Protein AF-A0A916R0J8-F1 (afdb_monomer)

Mean predicted aligned error: 11.77 Å

pLDDT: mean 81.63, std 19.22, range [30.31, 98.5]

Secondary structure (DSSP, 8-state):
--GGG-TT--EEEEEPPTT---HHHHHHHHS-SSSPPSEEEEE-GGG-TTHHHHHHHHHHTHHHHHHH--S-EEE---HHHHHHHHHH-HHHHHHSPSPPP-PPPHHHHHHHHHHHHHHHHHTT-SS------TTSTHHHHHHSPP-TTS----TT-----HHHHHHHHHHHHHHHHTT----HHHHHHHHHHHHHHHHHTT-HHHHHHHHHHHHHHHHTHHHHHHHHHHHH-SS--SS-HHHHHHHHHHHHHHHHHHHHHHHHSSSS--HHHHHHHHHHHHHHHHHHHHTT-HHHHHHHHHHHHHHHHHTT-HHHHHHHHHHHHHHHHHHS-HHHHHHHHHHHHHHHHHTT-HHHHHHHHHHHHHHHHHSTT-------------

Sequence (386 aa):
MQLRDLPSVGIQEIVLPKTVKTLYTTIDKQLDESPKPSALMVFDLEKVEAIDELLISTNQVRDEFRKKFNFPLVLWITDELLAKLIKLAPDFKSWAAATIKFELAACDLISLLRLEVENYWINEFSDEKQIIPLSTNNTISTFLLYNCDVQCNCSSFQGLGKNKRQEIELALKDLKNRAQYLEPILKANIELILGRDDYYSEKIDAAIFHYQESLSLWKNEVREQCYLDKSKSSGVSIISSRFILERQGIILYNIALCYYLKSTQNSPPNFPELQQAKLKLQESKQLFEKVNSFSLVAQVIATLGQVIEKKKAWGELEVIAIEGLKIHQEYGNDLQVAQDYGFLAEVALQKSNWEQALKLSEKALNTLFYATDITLPTEKIDTYFY

Structure (mmCIF, N/CA/C/O backbone):
data_AF-A0A916R0J8-F1
#
_entry.id   AF-A0A916R0J8-F1
#
loop_
_atom_site.group_PDB
_atom_site.id
_atom_site.type_symbol
_atom_site.label_atom_id
_atom_site.label_alt_id
_atom_site.label_comp_id
_atom_site.label_asym_id
_atom_site.label_entity_id
_atom_site.label_seq_id
_atom_site.pdbx_PDB_ins_code
_atom_site.Cartn_x
_atom_site.Cartn_y
_atom_site.Cartn_z
_atom_site.occupancy
_atom_site.B_iso_or_equiv
_atom_site.auth_seq_id
_atom_site.auth_comp_id
_atom_site.auth_asym_id
_atom_site.auth_atom_id
_atom_site.pdbx_PDB_model_num
ATOM 1 N N . MET A 1 1 ? 5.849 6.878 -33.078 1.00 46.59 1 MET A N 1
ATOM 2 C CA . MET A 1 1 ? 5.393 5.921 -34.110 1.00 46.59 1 MET A CA 1
ATOM 3 C C . MET A 1 1 ? 4.916 6.695 -35.346 1.00 46.59 1 MET A C 1
ATOM 5 O O . MET A 1 1 ? 3.726 6.784 -35.579 1.00 46.59 1 MET A O 1
ATOM 9 N N . GLN A 1 2 ? 5.836 7.319 -36.095 1.00 43.22 2 GLN A N 1
ATOM 10 C CA . GLN A 1 2 ? 5.540 8.139 -37.296 1.00 43.22 2 GLN A CA 1
ATOM 11 C C . GLN A 1 2 ? 6.217 7.594 -38.573 1.00 43.22 2 GLN A C 1
ATOM 13 O O . GLN A 1 2 ? 6.153 8.203 -39.631 1.00 43.22 2 GLN A O 1
ATOM 18 N N . LEU A 1 3 ? 6.865 6.424 -38.498 1.00 49.09 3 LEU A N 1
ATOM 19 C CA . LEU A 1 3 ? 7.527 5.785 -39.647 1.00 49.09 3 LEU A CA 1
ATOM 20 C C . LEU A 1 3 ? 6.548 5.116 -40.629 1.00 49.09 3 LEU A C 1
ATOM 22 O O . LEU A 1 3 ? 6.953 4.772 -41.732 1.00 49.09 3 LEU A O 1
ATOM 26 N N . ARG A 1 4 ? 5.277 4.937 -40.237 1.00 50.03 4 ARG A N 1
ATOM 27 C CA . ARG A 1 4 ? 4.233 4.291 -41.053 1.00 50.03 4 ARG A CA 1
ATOM 28 C C . ARG A 1 4 ? 3.637 5.209 -42.124 1.00 50.03 4 ARG A C 1
ATOM 30 O O . ARG A 1 4 ? 3.092 4.709 -43.098 1.00 50.03 4 ARG A O 1
ATOM 37 N N . ASP A 1 5 ? 3.795 6.524 -41.971 1.00 50.34 5 ASP A N 1
ATOM 38 C CA . ASP A 1 5 ? 3.187 7.525 -42.857 1.00 50.34 5 ASP A CA 1
ATOM 39 C C . ASP A 1 5 ? 4.103 7.946 -44.022 1.00 50.34 5 ASP A C 1
ATOM 41 O O . ASP A 1 5 ? 3.759 8.843 -44.788 1.00 50.34 5 ASP A O 1
ATOM 45 N N . LEU A 1 6 ? 5.274 7.308 -44.178 1.00 51.22 6 LEU A N 1
ATOM 46 C CA . LEU A 1 6 ? 6.162 7.503 -45.327 1.00 51.22 6 LEU A CA 1
ATOM 47 C C . LEU A 1 6 ? 5.793 6.500 -46.438 1.00 51.22 6 LEU A C 1
ATOM 49 O O . LEU A 1 6 ? 6.130 5.323 -46.318 1.00 51.22 6 LEU A O 1
ATOM 53 N N . PRO A 1 7 ? 5.152 6.923 -47.546 1.00 51.41 7 PRO A N 1
ATOM 54 C CA . PRO A 1 7 ? 4.537 6.010 -48.518 1.00 51.41 7 PRO A CA 1
ATOM 55 C C . PRO A 1 7 ? 5.518 5.251 -49.435 1.00 51.41 7 PRO A C 1
ATOM 57 O O . PRO A 1 7 ? 5.092 4.703 -50.447 1.00 51.41 7 PRO A O 1
ATOM 60 N N . SER A 1 8 ? 6.828 5.257 -49.160 1.00 54.22 8 SER A N 1
ATOM 61 C CA . SER A 1 8 ? 7.855 4.889 -50.151 1.00 54.22 8 SER A CA 1
ATOM 62 C C . SER A 1 8 ? 8.856 3.808 -49.733 1.00 54.22 8 SER A C 1
ATOM 64 O O . SER A 1 8 ? 9.690 3.434 -50.557 1.00 54.22 8 SER A O 1
ATOM 66 N N . VAL A 1 9 ? 8.799 3.274 -48.507 1.00 64.06 9 VAL A N 1
ATOM 67 C CA . VAL A 1 9 ? 9.759 2.255 -48.040 1.00 64.06 9 VAL A CA 1
ATOM 68 C C . VAL A 1 9 ? 9.021 0.963 -47.698 1.00 64.06 9 VAL A C 1
ATOM 70 O O . VAL A 1 9 ? 8.197 0.939 -46.789 1.00 64.06 9 VAL A O 1
ATOM 73 N N . GLY A 1 10 ? 9.322 -0.126 -48.413 1.00 72.12 10 GLY A N 1
ATOM 74 C CA . GLY A 1 10 ? 8.778 -1.458 -48.129 1.00 72.12 10 GLY A CA 1
ATOM 75 C C . GLY A 1 10 ? 9.418 -2.054 -46.877 1.00 72.12 10 GLY A C 1
ATOM 76 O O . GLY A 1 10 ? 10.364 -2.835 -46.986 1.00 72.12 10 GLY A O 1
ATOM 77 N N . ILE A 1 11 ? 8.960 -1.631 -45.698 1.00 83.44 11 ILE A N 1
ATOM 78 C CA . ILE A 1 11 ? 9.435 -2.119 -44.397 1.00 83.44 11 ILE A CA 1
ATOM 79 C C . ILE A 1 11 ? 8.626 -3.358 -44.011 1.00 83.44 11 ILE A C 1
ATOM 81 O O . ILE A 1 11 ? 7.400 -3.299 -43.951 1.00 83.44 11 ILE A O 1
ATOM 85 N N . GLN A 1 12 ? 9.311 -4.463 -43.721 1.00 87.81 12 GLN A N 1
ATOM 86 C CA . GLN A 1 12 ? 8.688 -5.663 -43.163 1.00 87.81 12 GLN A CA 1
ATOM 87 C C . GLN A 1 12 ? 8.875 -5.690 -41.643 1.00 87.81 12 GLN A C 1
ATOM 89 O O . GLN A 1 12 ? 9.936 -5.321 -41.135 1.00 87.81 12 GLN A O 1
ATOM 94 N N . GLU A 1 13 ? 7.848 -6.127 -40.916 1.00 89.50 13 GLU A N 1
ATOM 95 C CA . GLU A 1 13 ? 7.871 -6.284 -39.460 1.00 89.50 13 GLU A CA 1
ATOM 96 C C . GLU A 1 13 ? 7.810 -7.781 -39.110 1.00 89.50 13 GLU A C 1
ATOM 98 O O . GLU A 1 13 ? 6.958 -8.511 -39.617 1.00 89.50 13 GLU A O 1
ATOM 103 N N . ILE A 1 14 ? 8.712 -8.240 -38.242 1.00 90.62 14 ILE A N 1
ATOM 104 C CA . ILE A 1 14 ? 8.714 -9.589 -37.666 1.00 90.62 14 ILE A CA 1
ATOM 105 C C . ILE A 1 14 ? 8.577 -9.472 -36.149 1.00 90.62 14 ILE A C 1
ATOM 107 O O . ILE A 1 14 ? 9.361 -8.786 -35.495 1.00 90.62 14 ILE A O 1
ATOM 111 N N . VAL A 1 15 ? 7.608 -10.186 -35.581 1.00 90.75 15 VAL A N 1
ATOM 112 C CA . VAL A 1 15 ? 7.439 -10.327 -34.130 1.00 90.75 15 VAL A CA 1
ATOM 113 C C . VAL A 1 15 ? 7.941 -11.707 -33.724 1.00 90.75 15 VAL A C 1
ATOM 115 O O . VAL A 1 15 ? 7.453 -12.720 -34.233 1.00 90.75 15 VAL A O 1
ATOM 118 N N . LEU A 1 16 ? 8.929 -11.767 -32.828 1.00 91.06 16 LEU A N 1
ATOM 119 C CA . LEU A 1 16 ? 9.506 -13.044 -32.419 1.00 91.06 16 LEU A CA 1
ATOM 120 C C . LEU A 1 16 ? 8.585 -13.810 -31.451 1.00 91.06 16 LEU A C 1
ATOM 122 O O . LEU A 1 16 ? 8.180 -13.274 -30.419 1.00 91.06 16 LEU A O 1
ATOM 126 N N . PRO A 1 17 ? 8.295 -15.097 -31.720 1.00 91.19 17 PRO A N 1
ATOM 127 C CA . PRO A 1 17 ? 7.651 -15.969 -30.744 1.00 91.19 17 PRO A CA 1
ATOM 128 C C . PRO A 1 17 ? 8.533 -16.199 -29.510 1.00 91.19 17 PRO A C 1
ATOM 130 O O . PRO A 1 17 ? 9.749 -16.315 -29.625 1.00 91.19 17 PRO A O 1
ATOM 133 N N . LYS A 1 18 ? 7.930 -16.391 -28.331 1.00 93.12 18 LYS A N 1
ATOM 134 C CA . LYS A 1 18 ? 8.671 -16.576 -27.064 1.00 93.12 18 LYS A CA 1
ATOM 135 C C . LYS A 1 18 ? 9.621 -17.783 -27.046 1.00 93.12 18 LYS A C 1
ATOM 137 O O . LYS A 1 18 ? 10.631 -17.761 -26.352 1.00 93.12 18 LYS A O 1
ATOM 142 N N . THR A 1 19 ? 9.310 -18.826 -27.815 1.00 93.12 19 THR A N 1
ATOM 143 C CA . THR A 1 19 ? 10.016 -20.120 -27.807 1.00 93.12 19 THR A CA 1
ATOM 144 C C . THR A 1 19 ? 11.192 -20.197 -28.784 1.00 93.12 19 THR A C 1
ATOM 146 O O . THR A 1 19 ? 11.796 -21.262 -28.940 1.00 93.12 19 THR A O 1
ATOM 149 N N . VAL A 1 20 ? 11.499 -19.118 -29.513 1.00 92.31 20 VAL A N 1
ATOM 150 C CA . VAL A 1 20 ? 12.574 -19.145 -30.512 1.00 92.31 20 VAL A CA 1
ATOM 151 C C . VAL A 1 20 ? 13.947 -19.232 -29.857 1.00 92.31 20 VAL A C 1
ATOM 153 O O . VAL A 1 20 ? 14.212 -18.612 -28.834 1.00 92.31 20 VAL A O 1
ATOM 156 N N . LYS A 1 21 ? 14.845 -20.000 -30.482 1.00 89.69 21 LYS A N 1
ATOM 157 C CA . LYS A 1 21 ? 16.222 -20.193 -29.998 1.00 89.69 21 LYS A CA 1
ATOM 158 C C . LYS A 1 21 ? 17.287 -19.559 -30.881 1.00 89.69 21 LYS A C 1
ATOM 160 O O . LYS A 1 21 ? 18.425 -19.430 -30.460 1.00 89.69 21 LYS A O 1
ATOM 165 N N . THR A 1 22 ? 16.950 -19.203 -32.121 1.00 92.62 22 THR A N 1
ATOM 166 C CA . THR A 1 22 ? 17.915 -18.629 -33.067 1.00 92.62 22 THR A CA 1
ATOM 167 C C . THR A 1 22 ? 17.264 -17.508 -33.866 1.00 92.62 22 THR A C 1
ATOM 169 O O . THR A 1 22 ? 16.188 -17.683 -34.442 1.00 92.62 22 THR A O 1
ATOM 172 N N . LEU A 1 23 ? 17.925 -16.351 -33.911 1.00 93.38 23 LEU A N 1
ATOM 173 C CA . LEU A 1 23 ? 17.414 -15.180 -34.621 1.00 93.38 23 LEU A CA 1
ATOM 174 C C . LEU A 1 23 ? 17.463 -15.384 -36.137 1.00 93.38 23 LEU A C 1
ATOM 176 O O . LEU A 1 23 ? 16.466 -15.178 -36.821 1.00 93.38 23 LEU A O 1
ATOM 180 N N . TYR A 1 24 ? 18.609 -15.854 -36.642 1.00 93.38 24 TYR A N 1
ATOM 181 C CA . TYR A 1 24 ? 18.856 -16.031 -38.073 1.00 93.38 24 TYR A CA 1
ATOM 182 C C . TYR A 1 24 ? 17.796 -16.908 -38.738 1.00 93.38 24 TYR A C 1
ATOM 184 O O . TYR A 1 24 ? 17.137 -16.470 -39.672 1.00 93.38 24 TYR A O 1
ATOM 192 N N . THR A 1 25 ? 17.596 -18.132 -38.233 1.00 91.50 25 THR A N 1
ATOM 193 C CA . THR A 1 25 ? 16.678 -19.086 -38.875 1.00 91.50 25 THR A CA 1
ATOM 194 C C . THR A 1 25 ? 15.220 -18.657 -38.756 1.00 91.50 25 THR A C 1
ATOM 196 O O . THR A 1 25 ? 14.414 -19.004 -39.613 1.00 91.50 25 THR A O 1
ATOM 199 N N . THR A 1 26 ? 14.876 -17.895 -37.713 1.00 91.75 26 THR A N 1
ATOM 200 C CA . THR A 1 26 ? 13.522 -17.361 -37.543 1.00 91.75 26 THR A CA 1
ATOM 201 C C . THR A 1 26 ? 13.246 -16.277 -38.574 1.00 91.75 26 THR A C 1
ATOM 203 O O . THR A 1 26 ? 12.238 -16.359 -39.269 1.00 91.75 26 THR A O 1
ATOM 206 N N . ILE A 1 27 ? 14.164 -15.315 -38.720 1.00 91.88 27 ILE A N 1
ATOM 207 C CA . ILE A 1 27 ? 14.080 -14.285 -39.762 1.00 91.88 27 ILE A CA 1
ATOM 208 C C . ILE A 1 27 ? 14.031 -14.945 -41.140 1.00 91.88 27 ILE A C 1
ATOM 210 O O . ILE A 1 27 ? 13.188 -14.603 -41.958 1.00 91.88 27 ILE A O 1
ATOM 214 N N . ASP A 1 28 ? 14.890 -15.933 -41.371 1.00 89.62 28 ASP A N 1
ATOM 215 C CA . ASP A 1 28 ? 14.995 -16.604 -42.659 1.00 89.62 28 ASP A CA 1
ATOM 216 C C . ASP A 1 28 ? 13.718 -17.335 -43.085 1.00 89.62 28 ASP A C 1
ATOM 218 O O . ASP A 1 28 ? 13.341 -17.301 -44.249 1.00 89.62 28 ASP A O 1
ATOM 222 N N . LYS A 1 29 ? 13.035 -17.977 -42.133 1.00 89.06 29 LYS A N 1
ATOM 223 C CA . LYS A 1 29 ? 11.772 -18.684 -42.385 1.00 89.06 29 LYS A CA 1
ATOM 224 C C . LYS A 1 29 ? 10.579 -17.752 -42.580 1.00 89.06 29 LYS A C 1
ATOM 226 O O . LYS A 1 29 ? 9.597 -18.172 -43.178 1.00 89.06 29 LYS A O 1
ATOM 231 N N . GLN A 1 30 ? 10.623 -16.560 -41.988 1.00 85.75 30 GLN A N 1
ATOM 232 C CA . GLN A 1 30 ? 9.507 -15.607 -41.990 1.00 85.75 30 GLN A CA 1
ATOM 233 C C . GLN A 1 30 ? 9.651 -14.510 -43.050 1.00 85.75 30 GLN A C 1
ATOM 235 O O . GLN A 1 30 ? 8.713 -13.751 -43.279 1.00 85.75 30 GLN A O 1
ATOM 240 N N . LEU A 1 31 ? 10.815 -14.402 -43.687 1.00 84.38 31 LEU A N 1
ATOM 241 C CA . LEU A 1 31 ? 10.991 -13.578 -44.874 1.00 84.38 31 LEU A CA 1
ATOM 242 C C . LEU A 1 31 ? 10.297 -14.253 -46.060 1.00 84.38 31 LEU A C 1
ATOM 244 O O . LEU A 1 31 ? 10.651 -15.370 -46.430 1.00 84.38 31 LEU A O 1
ATOM 248 N N . ASP A 1 32 ? 9.341 -13.556 -46.674 1.00 65.31 32 ASP A N 1
ATOM 249 C CA . ASP A 1 32 ? 8.688 -14.035 -47.888 1.00 65.31 32 ASP A CA 1
ATOM 250 C C . ASP A 1 32 ? 9.696 -14.070 -49.047 1.00 65.31 32 ASP A C 1
ATOM 252 O O . ASP A 1 32 ? 10.491 -13.141 -49.255 1.00 65.31 32 ASP A O 1
ATOM 256 N N . GLU A 1 33 ? 9.671 -15.149 -49.831 1.00 63.75 33 GLU A N 1
ATOM 257 C CA . GLU A 1 33 ? 10.468 -15.269 -51.049 1.00 63.75 33 GLU A CA 1
ATOM 258 C C . GLU A 1 33 ? 9.895 -14.340 -52.133 1.00 63.75 33 GLU A C 1
ATOM 260 O O . GLU A 1 33 ? 9.160 -14.756 -53.022 1.00 63.75 33 GLU A O 1
ATOM 265 N N . SER A 1 34 ? 10.304 -13.070 -52.072 1.00 63.00 34 SER A N 1
ATOM 266 C CA . SER A 1 34 ? 10.152 -11.996 -53.067 1.00 63.00 34 SER A CA 1
ATOM 267 C C . SER A 1 34 ? 8.829 -11.195 -53.091 1.00 63.00 34 SER A C 1
ATOM 269 O O . SER A 1 34 ? 7.747 -11.775 -53.079 1.00 63.00 34 SER A O 1
ATOM 271 N N . PRO A 1 35 ? 8.908 -9.847 -53.226 1.00 69.00 35 PRO A N 1
ATOM 272 C CA . PRO A 1 35 ? 10.121 -9.020 -53.292 1.00 69.00 35 PRO A CA 1
ATOM 273 C C . PRO A 1 35 ? 10.766 -8.799 -51.911 1.00 69.00 35 PRO A C 1
ATOM 275 O O . PRO A 1 35 ? 10.086 -8.706 -50.897 1.00 69.00 35 PRO A O 1
ATOM 278 N N . LYS A 1 36 ? 12.104 -8.707 -51.876 1.00 76.50 36 LYS A N 1
ATOM 279 C CA . LYS A 1 36 ? 12.852 -8.476 -50.628 1.00 76.50 36 LYS A CA 1
ATOM 280 C C . LYS A 1 36 ? 12.504 -7.105 -50.030 1.00 76.50 36 LYS A C 1
ATOM 282 O O . LYS A 1 36 ? 12.426 -6.136 -50.792 1.00 76.50 36 LYS A O 1
ATOM 287 N N . PRO A 1 37 ? 12.363 -6.996 -48.698 1.00 86.00 37 PRO A N 1
ATOM 288 C CA . PRO A 1 37 ? 12.027 -5.731 -48.067 1.00 86.00 37 PRO A CA 1
ATOM 289 C C . PRO A 1 37 ? 13.178 -4.727 -48.186 1.00 86.00 37 PRO A C 1
ATOM 291 O O . PRO A 1 37 ? 14.356 -5.089 -48.236 1.00 86.00 37 PRO A O 1
ATOM 294 N N . SER A 1 38 ? 12.830 -3.442 -48.204 1.00 86.88 38 SER A N 1
ATOM 295 C CA . 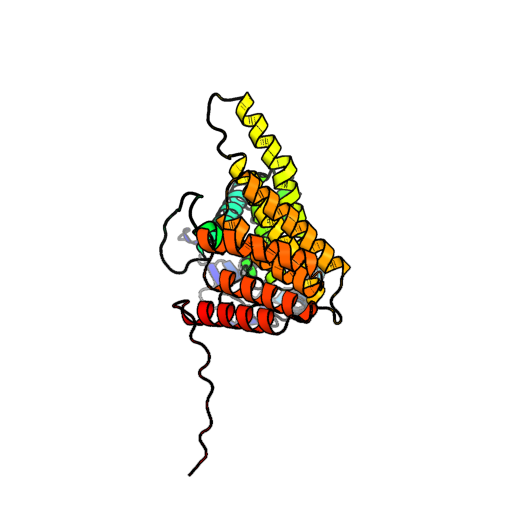SER A 1 38 ? 13.801 -2.344 -48.156 1.00 86.88 38 SER A CA 1
ATOM 296 C C . SER A 1 38 ? 14.462 -2.224 -46.782 1.00 86.88 38 SER A C 1
ATOM 298 O O . SER A 1 38 ? 15.587 -1.741 -46.694 1.00 86.88 38 SER A O 1
ATOM 300 N N . ALA A 1 39 ? 13.776 -2.657 -45.721 1.00 88.44 39 ALA A N 1
ATOM 301 C CA . ALA A 1 39 ? 14.303 -2.790 -44.367 1.00 88.44 39 ALA A CA 1
ATOM 302 C C . ALA A 1 39 ? 13.464 -3.803 -43.574 1.00 88.44 39 ALA A C 1
ATOM 304 O O . ALA A 1 39 ? 12.273 -3.970 -43.843 1.00 88.44 39 ALA A O 1
ATOM 305 N N . LEU A 1 40 ? 14.071 -4.440 -42.574 1.00 91.06 40 LEU A N 1
ATOM 306 C CA . LEU A 1 40 ? 13.396 -5.379 -41.678 1.00 91.06 40 LEU A CA 1
ATOM 307 C C . LEU A 1 40 ? 13.450 -4.869 -40.237 1.00 91.06 40 LEU A C 1
ATOM 309 O O . LEU A 1 40 ? 14.533 -4.590 -39.719 1.00 91.06 40 LEU A O 1
ATOM 313 N N . MET A 1 41 ? 12.294 -4.785 -39.583 1.00 91.25 41 MET A N 1
ATOM 314 C CA . MET A 1 41 ? 12.177 -4.512 -38.151 1.00 91.25 41 MET A CA 1
ATOM 315 C C . MET A 1 41 ? 11.834 -5.793 -37.400 1.00 91.25 41 MET A C 1
ATOM 317 O O . MET A 1 41 ? 10.896 -6.495 -37.771 1.00 91.25 41 MET A O 1
ATOM 321 N N . VAL A 1 42 ? 12.572 -6.078 -36.332 1.00 93.00 42 VAL A N 1
ATOM 322 C CA . VAL A 1 42 ? 12.328 -7.236 -35.468 1.00 93.00 42 VAL A CA 1
ATOM 323 C C . VAL A 1 42 ? 11.950 -6.758 -34.072 1.00 93.00 42 VAL A C 1
ATOM 325 O O . VAL A 1 42 ? 12.688 -5.980 -33.463 1.00 93.00 42 VAL A O 1
ATOM 328 N N . PHE A 1 43 ? 10.807 -7.234 -33.587 1.00 91.44 43 PHE A N 1
ATOM 329 C CA . PHE A 1 43 ? 10.201 -6.885 -32.303 1.00 91.44 43 PHE A CA 1
ATOM 330 C C . PHE A 1 43 ? 10.164 -8.084 -31.349 1.00 91.44 43 PHE A C 1
ATOM 332 O O . PHE A 1 43 ? 10.334 -9.234 -31.765 1.00 91.44 43 PHE A O 1
ATOM 339 N N . ASP A 1 44 ? 9.876 -7.801 -30.077 1.00 91.19 44 ASP A N 1
ATOM 340 C CA . ASP A 1 44 ? 9.650 -8.780 -29.009 1.00 91.19 44 ASP A CA 1
ATOM 341 C C . ASP A 1 44 ? 10.861 -9.677 -28.691 1.00 91.19 44 ASP A C 1
ATOM 343 O O . ASP A 1 44 ? 10.712 -10.758 -28.115 1.00 91.19 44 ASP A O 1
ATOM 347 N N . LEU A 1 45 ? 12.085 -9.226 -28.999 1.00 91.94 45 LEU A N 1
ATOM 348 C CA . LEU A 1 45 ? 13.299 -9.939 -28.584 1.00 91.94 45 LEU A CA 1
ATOM 349 C C . LEU A 1 45 ? 13.364 -10.100 -27.055 1.00 91.94 45 LEU A C 1
ATOM 351 O O . LEU A 1 45 ? 13.845 -11.118 -26.563 1.00 91.94 45 LEU A O 1
ATOM 355 N N . GLU A 1 46 ? 12.874 -9.121 -26.299 1.00 88.69 46 GLU A N 1
ATOM 356 C CA . GLU A 1 46 ? 12.832 -9.138 -24.836 1.00 88.69 46 GLU A CA 1
ATOM 357 C C . GLU A 1 46 ? 11.845 -10.165 -24.258 1.00 88.69 46 GLU A C 1
ATOM 359 O O . GLU A 1 46 ? 11.934 -10.492 -23.075 1.00 88.69 46 GLU A O 1
ATOM 364 N N . LYS A 1 47 ? 10.925 -10.701 -25.074 1.00 89.88 47 LYS A N 1
ATOM 365 C CA . LYS A 1 47 ? 9.949 -11.723 -24.658 1.00 89.88 47 LYS A CA 1
ATOM 366 C C . LYS A 1 47 ? 10.432 -13.155 -24.898 1.00 89.88 47 LYS A C 1
ATOM 368 O O . LYS A 1 47 ? 9.726 -14.092 -24.522 1.00 89.88 47 LYS A O 1
ATOM 373 N N . VAL A 1 48 ? 11.591 -13.341 -25.532 1.00 93.75 48 VAL A N 1
ATOM 374 C CA . VAL A 1 48 ? 12.161 -14.664 -25.818 1.00 93.75 48 VAL A CA 1
ATOM 375 C C . VAL A 1 48 ? 12.688 -15.307 -24.535 1.00 93.75 48 VAL A C 1
ATOM 377 O O . VAL A 1 48 ? 13.515 -14.730 -23.834 1.00 93.75 48 VAL A O 1
ATOM 380 N N . GLU A 1 49 ? 12.247 -16.530 -24.243 1.00 91.88 49 GLU A N 1
ATOM 381 C CA . GLU A 1 49 ? 12.603 -17.242 -23.007 1.00 91.88 49 GLU A CA 1
ATOM 382 C C . GLU A 1 49 ? 14.093 -17.617 -22.964 1.00 91.88 49 GLU A C 1
ATOM 384 O O . GLU A 1 49 ? 14.764 -17.417 -21.954 1.00 91.88 49 GLU A O 1
ATOM 389 N N . ALA A 1 50 ? 14.638 -18.104 -24.083 1.00 93.50 50 ALA A N 1
ATOM 390 C CA . ALA A 1 50 ? 16.037 -18.517 -24.220 1.00 93.50 50 ALA A CA 1
ATOM 391 C C . ALA A 1 50 ? 16.924 -17.403 -24.815 1.00 93.50 50 ALA A C 1
ATOM 393 O O . ALA A 1 50 ? 17.726 -17.646 -25.720 1.00 93.50 50 ALA A O 1
ATOM 394 N N . ILE A 1 51 ? 16.763 -16.161 -24.341 1.00 95.44 51 ILE A N 1
ATOM 395 C CA . ILE A 1 51 ? 17.402 -14.989 -24.958 1.00 95.44 51 ILE A CA 1
ATOM 396 C C . ILE A 1 51 ? 18.935 -15.070 -24.978 1.00 95.44 51 ILE A C 1
ATOM 398 O O . ILE A 1 51 ? 19.549 -14.733 -25.984 1.00 95.44 51 ILE A O 1
ATOM 402 N N . ASP A 1 52 ? 19.567 -15.579 -23.919 1.00 95.38 52 ASP A N 1
ATOM 403 C CA . ASP A 1 52 ? 21.029 -15.677 -23.855 1.00 95.38 52 ASP A CA 1
ATOM 404 C C . ASP A 1 52 ? 21.573 -16.676 -24.903 1.00 95.38 52 ASP A C 1
ATOM 406 O O . ASP A 1 52 ? 22.534 -16.364 -25.610 1.00 95.38 52 ASP A O 1
ATOM 410 N N . GLU A 1 53 ? 20.919 -17.834 -25.084 1.00 95.25 53 GLU A N 1
ATOM 411 C CA . GLU A 1 53 ? 21.250 -18.814 -26.138 1.00 95.25 53 GLU A CA 1
ATOM 412 C C . GLU A 1 53 ? 21.049 -18.222 -27.541 1.00 95.25 53 GLU A C 1
ATOM 414 O O . GLU A 1 53 ? 21.881 -18.404 -28.440 1.00 95.25 53 GLU A O 1
ATOM 419 N N . LEU A 1 54 ? 19.960 -17.470 -27.727 1.00 96.12 54 LEU A N 1
ATOM 420 C CA . LEU A 1 54 ? 19.664 -16.789 -28.982 1.00 96.12 54 LEU A CA 1
ATOM 421 C C . LEU A 1 54 ? 20.743 -15.765 -29.329 1.00 96.12 54 LEU A C 1
ATOM 423 O O . LEU A 1 54 ? 21.192 -15.730 -30.476 1.00 96.12 54 LEU A O 1
ATOM 427 N N . LEU A 1 55 ? 21.203 -14.964 -28.368 1.00 96.12 55 LEU A N 1
ATOM 428 C CA . LEU A 1 55 ? 22.266 -13.986 -28.597 1.00 96.12 55 LEU A CA 1
ATOM 429 C C . LEU A 1 55 ? 23.605 -14.664 -28.919 1.00 96.12 55 LEU A C 1
ATOM 431 O O . LEU A 1 55 ? 24.259 -14.277 -29.889 1.00 96.12 55 LEU A O 1
ATOM 435 N N . ILE A 1 56 ? 23.979 -15.715 -28.182 1.00 95.31 56 ILE A N 1
ATOM 436 C CA . ILE A 1 56 ? 25.213 -16.478 -28.440 1.00 95.31 56 ILE A CA 1
ATOM 437 C C . ILE A 1 56 ? 25.195 -17.074 -29.852 1.00 95.31 56 ILE A C 1
ATOM 439 O O . ILE A 1 56 ? 26.148 -16.896 -30.613 1.00 95.31 56 ILE A O 1
ATOM 443 N N . SER A 1 57 ? 24.101 -17.742 -30.234 1.00 95.31 57 SER A N 1
ATOM 444 C CA . SER A 1 57 ? 23.974 -18.328 -31.575 1.00 95.31 57 SER A CA 1
ATOM 445 C C . SER A 1 57 ? 23.985 -17.259 -32.670 1.00 95.31 57 SER A C 1
ATOM 447 O O . SER A 1 57 ? 24.627 -17.447 -33.701 1.00 95.31 57 SER A O 1
ATOM 449 N N . THR A 1 58 ? 23.356 -16.105 -32.425 1.00 94.94 58 THR A N 1
ATOM 450 C CA . THR A 1 58 ? 23.370 -14.952 -33.340 1.00 94.94 58 THR A CA 1
ATOM 451 C C . THR A 1 58 ? 24.791 -14.445 -33.583 1.00 94.94 58 THR A C 1
ATOM 453 O O . THR A 1 58 ? 25.134 -14.131 -34.723 1.00 94.94 58 THR A O 1
ATOM 456 N N . ASN A 1 59 ? 25.641 -14.420 -32.552 1.00 95.50 59 ASN A N 1
ATOM 457 C CA . ASN A 1 59 ? 27.047 -14.051 -32.713 1.00 95.50 59 ASN A CA 1
ATOM 458 C C . ASN A 1 59 ? 27.825 -15.063 -33.560 1.00 95.50 59 ASN A C 1
ATOM 460 O O . ASN A 1 59 ? 28.651 -14.673 -34.380 1.00 95.50 59 ASN A O 1
ATOM 464 N N . GLN A 1 60 ? 27.550 -16.358 -33.383 1.00 93.31 60 GLN A N 1
ATOM 465 C CA . GLN A 1 60 ? 28.239 -17.432 -34.106 1.00 93.31 60 GLN A CA 1
ATOM 466 C C . GLN A 1 60 ? 27.914 -17.437 -35.604 1.00 93.31 60 GLN A C 1
ATOM 468 O O . GLN A 1 60 ? 28.806 -17.642 -36.421 1.00 93.31 60 GLN A O 1
ATOM 473 N N . VAL A 1 61 ? 26.653 -17.191 -35.977 1.00 92.56 61 VAL A N 1
ATOM 474 C CA . VAL A 1 61 ? 26.203 -17.200 -37.387 1.00 92.56 61 VAL A CA 1
ATOM 475 C C . VAL A 1 61 ? 26.164 -15.808 -38.013 1.00 92.56 61 VAL A C 1
ATOM 477 O O . VAL A 1 61 ? 25.529 -15.583 -39.041 1.00 92.56 61 VAL A O 1
ATOM 480 N N . ARG A 1 62 ? 26.849 -14.848 -37.397 1.00 88.31 62 ARG A N 1
ATOM 481 C CA . ARG A 1 62 ? 26.857 -13.441 -37.790 1.00 88.31 62 ARG A CA 1
ATOM 482 C C . ARG A 1 62 ? 27.191 -13.241 -39.273 1.00 88.31 62 ARG A C 1
ATOM 484 O O . ARG A 1 62 ? 26.466 -12.526 -39.955 1.00 88.31 62 ARG A O 1
ATOM 491 N N . ASP A 1 63 ? 28.195 -13.931 -39.814 1.00 90.62 63 ASP A N 1
ATOM 492 C CA . ASP A 1 63 ? 28.559 -13.832 -41.239 1.00 90.62 63 ASP A CA 1
ATOM 493 C C . ASP A 1 63 ? 27.444 -14.269 -42.201 1.00 90.62 63 ASP A C 1
ATOM 495 O O . ASP A 1 63 ? 27.341 -13.735 -43.309 1.00 90.62 63 ASP A O 1
ATOM 499 N N . GLU A 1 64 ? 26.558 -15.171 -41.776 1.00 91.06 64 GLU A N 1
ATOM 500 C CA . GLU A 1 64 ? 25.414 -15.606 -42.582 1.00 91.06 64 GLU A CA 1
ATOM 501 C C . GLU A 1 64 ? 24.356 -14.507 -42.724 1.00 91.06 64 GLU A C 1
ATOM 503 O O . GLU A 1 64 ? 23.737 -14.392 -43.787 1.00 91.06 64 GLU A O 1
ATOM 508 N N . PHE A 1 65 ? 24.196 -13.634 -41.716 1.00 91.00 65 PHE A N 1
ATOM 509 C CA . PHE A 1 65 ? 23.313 -12.466 -41.828 1.00 91.00 65 PHE A CA 1
ATOM 510 C C . PHE A 1 65 ? 23.747 -11.571 -42.987 1.00 91.00 65 PHE A C 1
ATOM 512 O O . PHE A 1 65 ? 22.918 -11.184 -43.806 1.00 91.00 65 PHE A O 1
ATOM 519 N N . ARG A 1 66 ? 25.051 -11.296 -43.104 1.00 84.50 66 ARG A N 1
ATOM 520 C CA . ARG A 1 66 ? 25.595 -10.436 -44.163 1.00 84.50 66 ARG A CA 1
ATOM 521 C C . ARG A 1 66 ? 25.454 -11.053 -45.554 1.00 84.50 66 ARG A C 1
ATOM 523 O O . ARG A 1 66 ? 25.297 -10.320 -46.521 1.00 84.50 66 ARG A O 1
ATOM 530 N N . LYS A 1 67 ? 25.542 -12.379 -45.673 1.00 88.88 67 LYS A N 1
ATOM 531 C CA . LYS A 1 67 ? 25.408 -13.067 -46.967 1.00 88.88 67 LYS A CA 1
ATOM 532 C C . LYS A 1 67 ? 23.971 -13.033 -47.485 1.00 88.88 67 LYS A C 1
ATOM 534 O O . LYS A 1 67 ? 23.762 -12.892 -48.690 1.00 88.88 67 LYS A O 1
ATOM 539 N N . LYS A 1 68 ? 22.989 -13.199 -46.590 1.00 86.88 68 LYS A N 1
ATOM 540 C CA . LYS A 1 68 ? 21.584 -13.411 -46.967 1.00 86.88 68 LYS A CA 1
ATOM 541 C C . LYS A 1 68 ? 20.725 -12.146 -46.884 1.00 86.88 68 LYS A C 1
ATOM 543 O O . LYS A 1 68 ? 19.902 -11.910 -47.776 1.00 86.88 68 LYS A O 1
ATOM 548 N N . PHE A 1 69 ? 20.939 -11.314 -45.866 1.00 89.25 69 PHE A N 1
ATOM 549 C CA . PHE A 1 69 ? 20.131 -10.128 -45.575 1.00 89.25 69 PHE A CA 1
ATOM 550 C C . PHE A 1 69 ? 20.854 -8.851 -46.024 1.00 89.25 69 PHE A C 1
ATOM 552 O O . PHE A 1 69 ? 21.504 -8.157 -45.247 1.00 89.25 69 PHE A O 1
ATOM 559 N N . ASN A 1 70 ? 20.726 -8.533 -47.315 1.00 88.44 70 ASN A N 1
ATOM 560 C CA . ASN A 1 70 ? 21.332 -7.348 -47.940 1.00 88.44 70 ASN A CA 1
ATOM 561 C C . ASN A 1 70 ? 20.441 -6.097 -47.809 1.00 88.44 70 ASN A C 1
ATOM 563 O O . ASN A 1 70 ? 20.213 -5.386 -48.786 1.00 88.44 70 ASN A O 1
ATOM 567 N N . PHE A 1 71 ? 19.903 -5.859 -46.616 1.00 89.00 71 PHE A N 1
ATOM 568 C CA . PHE A 1 71 ? 19.070 -4.705 -46.275 1.00 89.00 71 PHE A CA 1
ATOM 569 C C . PHE A 1 71 ? 19.265 -4.347 -44.792 1.00 89.00 71 PHE A C 1
ATOM 571 O O . PHE A 1 71 ? 19.726 -5.189 -44.016 1.00 89.00 71 PHE A O 1
ATOM 578 N N . PRO A 1 72 ? 18.933 -3.117 -44.364 1.00 90.44 72 PRO A N 1
ATOM 579 C CA . PRO A 1 72 ? 19.001 -2.734 -42.960 1.00 90.44 72 PRO A CA 1
ATOM 580 C C . PRO A 1 72 ? 18.121 -3.624 -42.074 1.00 90.44 72 PRO A C 1
ATOM 582 O O . PRO A 1 72 ? 16.925 -3.784 -42.327 1.00 90.44 72 PRO A O 1
ATOM 585 N N . LEU A 1 73 ? 18.723 -4.161 -41.012 1.00 91.44 73 LEU A N 1
ATOM 586 C CA . LEU A 1 73 ? 18.047 -4.890 -39.944 1.00 91.44 73 LEU A CA 1
ATOM 587 C C . LEU A 1 73 ? 17.979 -4.002 -38.700 1.00 91.44 73 LEU A C 1
ATOM 589 O O . LEU A 1 73 ? 19.012 -3.609 -38.155 1.00 91.44 73 LEU A O 1
ATOM 593 N N . VAL A 1 74 ? 16.768 -3.705 -38.242 1.00 91.94 74 VAL A N 1
ATOM 594 C CA . VAL A 1 74 ? 16.507 -2.926 -37.031 1.00 91.94 74 VAL A CA 1
ATOM 595 C C . VAL A 1 74 ? 16.005 -3.873 -35.949 1.00 91.94 74 VAL A C 1
ATOM 597 O O . VAL A 1 74 ? 14.948 -4.482 -36.094 1.00 91.94 74 VAL A O 1
ATOM 600 N N . LEU A 1 75 ? 16.765 -3.993 -34.862 1.00 92.44 75 LEU A N 1
ATOM 601 C CA . LEU A 1 75 ? 16.356 -4.752 -33.683 1.00 92.44 75 LEU A CA 1
ATOM 602 C C . LEU A 1 75 ? 15.808 -3.788 -32.633 1.00 92.44 75 LEU A C 1
ATOM 604 O O . LEU A 1 75 ? 16.543 -2.927 -32.145 1.00 92.44 75 LEU A O 1
ATOM 608 N N . TRP A 1 76 ? 14.537 -3.950 -32.279 1.00 91.06 76 TRP A N 1
ATOM 609 C CA . TRP A 1 76 ? 13.941 -3.254 -31.145 1.00 91.06 76 TRP A CA 1
ATOM 610 C C . TRP A 1 76 ? 14.298 -4.013 -29.871 1.00 91.06 76 TRP A C 1
ATOM 612 O O . TRP A 1 76 ? 13.951 -5.182 -29.721 1.00 91.06 76 TRP A O 1
ATOM 622 N N . ILE A 1 77 ? 15.060 -3.367 -28.990 1.00 90.56 77 ILE A N 1
ATOM 623 C CA . ILE A 1 77 ? 15.592 -3.974 -27.768 1.00 90.56 77 ILE A CA 1
ATOM 624 C C . ILE A 1 77 ? 15.534 -2.979 -26.610 1.00 90.56 77 ILE A C 1
ATOM 626 O O . ILE A 1 77 ? 15.634 -1.769 -26.814 1.00 90.56 77 ILE A O 1
ATOM 630 N N . THR A 1 78 ? 15.414 -3.497 -25.390 1.00 88.88 78 THR A N 1
ATOM 631 C CA . THR A 1 78 ? 15.516 -2.708 -24.155 1.00 88.88 78 THR A CA 1
ATOM 632 C C . THR A 1 78 ? 16.977 -2.427 -23.793 1.00 88.88 78 THR A C 1
ATOM 634 O O . THR A 1 78 ? 17.890 -3.086 -24.297 1.00 88.88 78 THR A O 1
ATOM 637 N N . ASP A 1 79 ? 17.221 -1.487 -22.874 1.00 85.94 79 ASP A N 1
ATOM 638 C CA . ASP A 1 79 ? 18.574 -1.206 -22.367 1.00 85.94 79 ASP A CA 1
ATOM 639 C C . ASP A 1 79 ? 19.224 -2.438 -21.709 1.00 85.94 79 ASP A C 1
ATOM 641 O O . ASP A 1 79 ? 20.422 -2.682 -21.876 1.00 85.94 79 ASP A O 1
ATOM 645 N N . GLU A 1 80 ? 18.437 -3.250 -20.997 1.00 87.69 80 GLU A N 1
ATOM 646 C CA . GLU A 1 80 ? 18.912 -4.505 -20.402 1.00 87.69 80 GLU A CA 1
ATOM 647 C C . GLU A 1 80 ? 19.359 -5.489 -21.486 1.00 87.69 80 GLU A C 1
ATOM 649 O O . GLU A 1 80 ? 20.450 -6.066 -21.418 1.00 87.69 80 GLU A O 1
ATOM 654 N N . LEU A 1 81 ? 18.539 -5.649 -22.525 1.00 91.75 81 LEU A N 1
ATOM 655 C CA . LEU A 1 81 ? 18.858 -6.547 -23.618 1.00 91.75 81 LEU A CA 1
ATOM 656 C C . LEU A 1 81 ? 20.039 -6.034 -24.450 1.00 91.75 81 LEU A C 1
ATOM 658 O O . LEU A 1 81 ? 20.855 -6.835 -24.899 1.00 91.75 81 LEU A O 1
ATOM 662 N N . LEU A 1 82 ? 20.194 -4.718 -24.609 1.00 92.50 82 LEU A N 1
ATOM 663 C CA . LEU A 1 82 ? 21.379 -4.123 -25.223 1.00 92.50 82 LEU A CA 1
ATOM 664 C C . LEU A 1 82 ? 22.649 -4.469 -24.436 1.00 92.50 82 LEU A C 1
ATOM 666 O O . LEU A 1 82 ? 23.659 -4.824 -25.046 1.00 92.50 82 LEU A O 1
ATOM 670 N N . ALA A 1 83 ? 22.611 -4.420 -23.102 1.00 91.75 83 ALA A N 1
ATOM 671 C CA . ALA A 1 83 ? 23.746 -4.821 -22.272 1.00 91.75 83 ALA A CA 1
ATOM 672 C C . ALA A 1 83 ? 24.088 -6.311 -22.461 1.00 91.75 83 ALA A C 1
ATOM 674 O O . ALA A 1 83 ? 25.260 -6.667 -22.622 1.00 91.75 83 ALA A O 1
ATOM 675 N N . LYS A 1 84 ? 23.070 -7.181 -22.521 1.00 94.44 84 LYS A N 1
ATOM 676 C CA . LYS A 1 84 ? 23.248 -8.605 -22.848 1.00 94.44 84 LYS A CA 1
ATOM 677 C C . LYS A 1 84 ? 23.802 -8.812 -24.256 1.00 94.44 84 LYS A C 1
ATOM 679 O O . LYS A 1 84 ? 24.714 -9.613 -24.422 1.00 94.44 84 LYS A O 1
ATOM 684 N N . LEU A 1 85 ? 23.314 -8.071 -25.249 1.00 94.25 85 LEU A N 1
ATOM 685 C CA . LEU A 1 85 ? 23.780 -8.126 -26.635 1.00 94.25 85 LEU A CA 1
ATOM 686 C C . LEU A 1 85 ? 25.262 -7.750 -26.733 1.00 94.25 85 LEU A C 1
ATOM 688 O O . LEU A 1 85 ? 26.026 -8.464 -27.373 1.00 94.25 85 LEU A O 1
ATOM 692 N N . ILE A 1 86 ? 25.687 -6.682 -26.053 1.00 93.69 86 ILE A N 1
ATOM 693 C CA . ILE A 1 86 ? 27.099 -6.272 -25.994 1.00 93.69 86 ILE A CA 1
ATOM 694 C C . ILE A 1 86 ? 27.965 -7.373 -25.363 1.00 93.69 86 ILE A C 1
ATOM 696 O O . ILE A 1 86 ? 29.079 -7.611 -25.823 1.00 93.69 86 ILE A O 1
ATOM 700 N N . LYS A 1 87 ? 27.461 -8.056 -24.328 1.00 95.81 87 LYS A N 1
ATOM 701 C CA . LYS A 1 87 ? 28.199 -9.098 -23.601 1.00 95.81 87 LYS A CA 1
ATOM 702 C C . LYS A 1 87 ? 28.262 -10.438 -24.344 1.00 95.81 87 LYS A C 1
ATOM 704 O O . LYS A 1 87 ? 29.308 -11.078 -24.344 1.00 95.81 87 LYS A O 1
ATOM 709 N N . LEU A 1 88 ? 27.142 -10.888 -24.905 1.00 96.56 88 LEU A N 1
ATOM 710 C CA . LEU A 1 88 ? 26.964 -12.241 -25.449 1.00 96.56 88 LEU A CA 1
ATOM 711 C C . LEU A 1 88 ? 27.127 -12.304 -26.970 1.00 96.56 88 LEU A C 1
ATOM 713 O O . LEU A 1 88 ? 27.448 -13.365 -27.498 1.00 96.56 88 LEU A O 1
ATOM 717 N N . ALA A 1 89 ? 26.927 -11.183 -27.667 1.00 95.81 89 ALA A N 1
ATOM 718 C CA . ALA A 1 89 ? 27.094 -11.082 -29.111 1.00 95.81 89 ALA A CA 1
ATOM 719 C C . ALA A 1 89 ? 27.883 -9.827 -29.540 1.00 95.81 89 ALA A C 1
ATOM 721 O O . ALA A 1 89 ? 27.376 -8.996 -30.308 1.00 95.81 89 ALA A O 1
ATOM 722 N N . PRO A 1 90 ? 29.126 -9.659 -29.047 1.00 94.19 90 PRO A N 1
ATOM 723 C CA . PRO A 1 90 ? 29.922 -8.459 -29.301 1.00 94.19 90 PRO A CA 1
ATOM 724 C C . PRO A 1 90 ? 30.246 -8.270 -30.788 1.00 94.19 90 PRO A C 1
ATOM 726 O O . PRO A 1 90 ? 30.173 -7.147 -31.296 1.00 94.19 90 PRO A O 1
ATOM 729 N N . ASP A 1 91 ? 30.542 -9.351 -31.515 1.00 92.75 91 ASP A N 1
ATOM 730 C CA . ASP A 1 91 ? 30.876 -9.277 -32.939 1.00 92.75 91 ASP A CA 1
ATOM 731 C C . ASP A 1 91 ? 29.649 -8.865 -33.747 1.00 92.75 91 ASP A C 1
ATOM 733 O O . ASP A 1 91 ? 29.723 -7.967 -34.590 1.00 92.75 91 ASP A O 1
ATOM 737 N N . PHE A 1 92 ? 28.486 -9.437 -33.445 1.00 92.88 92 PHE A N 1
ATOM 738 C CA . PHE A 1 92 ? 27.230 -9.013 -34.053 1.00 92.88 92 PHE A CA 1
ATOM 739 C C . PHE A 1 92 ? 26.928 -7.540 -33.772 1.00 92.88 92 PHE A C 1
ATOM 741 O O . PHE A 1 92 ? 26.656 -6.783 -34.709 1.00 92.88 92 PHE A O 1
ATOM 748 N N . LYS A 1 93 ? 27.083 -7.084 -32.523 1.00 91.88 93 LYS A N 1
ATOM 749 C CA . LYS A 1 93 ? 26.879 -5.671 -32.175 1.00 91.88 93 LYS A CA 1
ATOM 750 C C . LYS A 1 93 ? 27.858 -4.733 -32.883 1.00 91.88 93 LYS A C 1
ATOM 752 O O . LYS A 1 93 ? 27.453 -3.628 -33.238 1.00 91.88 93 LYS A O 1
ATOM 757 N N . SER A 1 94 ? 29.105 -5.151 -33.112 1.00 90.88 94 SER A N 1
ATOM 758 C CA . SER A 1 94 ? 30.134 -4.313 -33.753 1.00 90.88 94 SER A CA 1
ATOM 759 C C . SER A 1 94 ? 29.804 -3.903 -35.196 1.00 90.88 94 SER A C 1
ATOM 761 O O . SER A 1 94 ? 30.372 -2.937 -35.697 1.00 90.88 94 SER A O 1
ATOM 763 N N . TRP A 1 95 ? 28.881 -4.603 -35.866 1.00 87.94 95 TRP A N 1
ATOM 764 C CA . TRP A 1 95 ? 28.384 -4.219 -37.193 1.00 87.94 95 TRP A CA 1
ATOM 765 C C . TRP A 1 95 ? 27.197 -3.269 -37.170 1.00 87.94 95 TRP A C 1
ATOM 767 O O . TRP A 1 95 ? 26.901 -2.642 -38.187 1.00 87.94 95 TRP A O 1
ATOM 777 N N . ALA A 1 96 ? 26.492 -3.179 -36.046 1.00 86.19 96 ALA A N 1
ATOM 778 C CA . ALA A 1 96 ? 25.386 -2.252 -35.936 1.00 86.19 96 ALA A CA 1
ATOM 779 C C . ALA A 1 96 ? 25.918 -0.814 -35.952 1.00 86.19 96 ALA A C 1
ATOM 781 O O . ALA A 1 96 ? 26.940 -0.506 -35.335 1.00 86.19 96 ALA A O 1
ATOM 782 N N . ALA A 1 97 ? 25.172 0.081 -36.600 1.00 83.38 97 ALA A N 1
ATOM 783 C CA . ALA A 1 97 ? 25.376 1.514 -36.445 1.00 83.38 97 ALA A CA 1
ATOM 784 C C . ALA A 1 97 ? 25.225 1.937 -34.968 1.00 83.38 97 ALA A C 1
ATOM 786 O O . ALA A 1 97 ? 24.847 1.142 -34.092 1.00 83.38 97 ALA A O 1
ATOM 787 N N . ALA A 1 98 ? 25.520 3.210 -34.685 1.00 82.38 98 ALA A N 1
ATOM 788 C CA . ALA A 1 98 ? 25.268 3.789 -33.372 1.00 82.38 98 ALA A CA 1
ATOM 789 C C . ALA A 1 98 ? 23.827 3.479 -32.934 1.00 82.38 98 ALA A C 1
ATOM 791 O O . ALA A 1 98 ? 22.881 3.677 -33.698 1.00 82.38 98 ALA A O 1
ATOM 792 N N . THR A 1 99 ? 23.674 2.939 -31.723 1.00 86.12 99 THR A N 1
ATOM 793 C CA . THR A 1 99 ? 22.356 2.577 -31.201 1.00 86.12 99 THR A CA 1
ATOM 794 C C . THR A 1 99 ? 21.510 3.841 -31.084 1.00 86.12 99 THR A C 1
ATOM 796 O O . THR A 1 99 ? 21.900 4.780 -30.392 1.00 86.12 99 THR A O 1
ATOM 799 N N . ILE A 1 100 ? 20.357 3.859 -31.751 1.00 86.19 100 ILE A N 1
ATOM 800 C CA . ILE A 1 100 ? 19.405 4.967 -31.671 1.00 86.19 100 ILE A CA 1
ATOM 801 C C . ILE A 1 100 ? 18.573 4.768 -30.408 1.00 86.19 100 ILE A C 1
ATOM 803 O O . ILE A 1 100 ? 17.893 3.752 -30.268 1.00 86.19 100 ILE A O 1
ATOM 807 N N . LYS A 1 101 ? 18.642 5.729 -29.486 1.00 82.44 101 LYS A N 1
ATOM 808 C CA . LYS A 1 101 ? 17.827 5.727 -28.272 1.00 82.44 101 LYS A CA 1
ATOM 809 C C . LYS A 1 101 ? 16.542 6.508 -28.502 1.00 82.44 101 LYS A C 1
ATOM 811 O O . LYS A 1 101 ? 16.580 7.632 -28.995 1.00 82.44 101 LYS A O 1
ATOM 816 N N . PHE A 1 102 ? 15.421 5.909 -28.120 1.00 80.12 102 PHE A N 1
ATOM 817 C CA . PHE A 1 102 ? 14.138 6.594 -28.047 1.00 80.12 102 PHE A CA 1
ATOM 818 C C . PHE A 1 102 ? 13.941 7.068 -26.611 1.00 80.12 102 PHE A C 1
ATOM 820 O O . PHE A 1 102 ? 13.591 6.284 -25.735 1.00 80.12 102 PHE A O 1
ATOM 827 N N . GLU A 1 103 ? 14.218 8.345 -26.373 1.00 79.12 103 GLU A N 1
ATOM 828 C CA . GLU A 1 103 ? 14.054 8.975 -25.066 1.00 79.12 103 GLU A CA 1
ATOM 829 C C . GLU A 1 103 ? 12.792 9.840 -25.084 1.00 79.12 103 GLU A C 1
ATOM 831 O O . GLU A 1 103 ? 12.602 10.657 -25.986 1.00 79.12 103 GLU A O 1
ATOM 836 N N . LEU A 1 104 ? 11.913 9.653 -24.098 1.00 81.75 104 LEU A N 1
ATOM 837 C CA . LEU A 1 104 ? 10.786 10.559 -23.881 1.00 81.75 104 LEU A CA 1
ATOM 838 C C . LEU A 1 104 ? 11.297 11.857 -23.259 1.00 81.75 104 LEU A C 1
ATOM 840 O O . LEU A 1 104 ? 12.187 11.831 -22.405 1.00 81.75 104 LEU A O 1
ATOM 844 N N . ALA A 1 105 ? 10.729 12.999 -23.644 1.00 88.75 105 ALA A N 1
ATOM 845 C CA . ALA A 1 105 ? 11.045 14.249 -22.968 1.00 88.75 105 ALA A CA 1
ATOM 846 C C . ALA A 1 105 ? 10.579 14.190 -21.503 1.00 88.75 105 ALA A C 1
ATOM 848 O O . ALA A 1 105 ? 9.619 13.500 -21.159 1.00 88.75 105 ALA A O 1
ATOM 849 N N . ALA A 1 106 ? 11.243 14.939 -20.617 1.00 89.31 106 ALA A N 1
ATOM 850 C CA . ALA A 1 106 ? 10.895 14.948 -19.193 1.00 89.31 106 ALA A CA 1
ATOM 851 C C . ALA A 1 106 ? 9.429 15.360 -18.947 1.00 89.31 106 ALA A C 1
ATOM 853 O O . ALA A 1 106 ? 8.766 14.791 -18.084 1.00 89.31 106 ALA A O 1
ATOM 854 N N . CYS A 1 107 ? 8.903 16.302 -19.738 1.00 89.12 107 CYS A N 1
ATOM 855 C CA . CYS A 1 107 ? 7.499 16.710 -19.684 1.00 89.12 107 CYS A CA 1
ATOM 856 C C . CYS A 1 107 ? 6.532 15.573 -20.039 1.00 89.12 107 CYS A C 1
ATOM 858 O O . CYS A 1 107 ? 5.483 15.444 -19.407 1.00 89.12 107 CYS A O 1
ATOM 860 N N . ASP A 1 108 ? 6.898 14.730 -21.004 1.00 89.25 108 ASP A N 1
ATOM 861 C CA . ASP A 1 108 ? 6.068 13.620 -21.468 1.00 89.25 108 ASP A CA 1
ATOM 862 C C . ASP A 1 108 ? 6.062 12.496 -20.431 1.00 89.25 108 ASP A C 1
ATOM 864 O O . ASP A 1 108 ? 5.007 11.946 -20.130 1.00 89.25 108 ASP A O 1
ATOM 868 N N . LEU A 1 109 ? 7.213 12.222 -19.803 1.00 90.12 109 LEU A N 1
ATOM 869 C CA . LEU A 1 109 ? 7.318 11.292 -18.673 1.00 90.12 109 LEU A CA 1
ATOM 870 C C . LEU A 1 109 ? 6.467 11.743 -17.486 1.00 90.12 109 LEU A C 1
ATOM 872 O O . LEU A 1 109 ? 5.737 10.942 -16.909 1.00 90.12 109 LEU A O 1
ATOM 876 N N . ILE A 1 110 ? 6.527 13.029 -17.130 1.00 91.19 110 ILE A N 1
ATOM 877 C CA . ILE A 1 110 ? 5.694 13.585 -16.056 1.00 91.19 110 ILE A CA 1
ATOM 878 C C . ILE A 1 110 ? 4.209 13.473 -16.421 1.00 91.19 110 ILE A C 1
ATOM 880 O O . ILE A 1 110 ? 3.400 13.117 -15.566 1.00 91.19 110 ILE A O 1
ATOM 884 N N . SER A 1 111 ? 3.843 13.743 -17.675 1.00 89.00 111 SER A N 1
ATOM 885 C CA . SER A 1 111 ? 2.458 13.628 -18.149 1.00 89.00 111 SER A CA 1
ATOM 886 C C . SER A 1 111 ? 1.957 12.183 -18.106 1.00 89.00 111 SER A C 1
ATOM 888 O O . SER A 1 111 ? 0.842 11.941 -17.651 1.00 89.00 111 SER A O 1
ATOM 890 N N . LEU A 1 112 ? 2.798 11.219 -18.492 1.00 89.69 112 LEU A N 1
ATOM 891 C CA . LEU A 1 112 ? 2.515 9.788 -18.374 1.00 89.69 112 LEU A CA 1
ATOM 892 C C . LEU A 1 112 ? 2.293 9.392 -16.913 1.00 89.69 112 LEU A C 1
ATOM 894 O O . LEU A 1 112 ? 1.288 8.765 -16.598 1.00 89.69 112 LEU A O 1
ATOM 898 N N . LEU A 1 113 ? 3.184 9.805 -16.008 1.00 91.38 113 LEU A N 1
ATOM 899 C CA . LEU A 1 113 ? 3.046 9.516 -14.580 1.00 91.38 113 LEU A CA 1
ATOM 900 C C . LEU A 1 113 ? 1.750 10.094 -13.994 1.00 91.38 113 LEU A C 1
ATOM 902 O O . LEU A 1 113 ? 1.090 9.419 -13.208 1.00 91.38 113 LEU A O 1
ATOM 906 N N . ARG A 1 114 ? 1.358 11.317 -14.379 1.00 88.81 114 ARG A N 1
ATOM 907 C CA . ARG A 1 114 ? 0.069 11.902 -13.964 1.00 88.81 114 ARG A CA 1
ATOM 908 C C . ARG A 1 114 ? -1.103 11.060 -14.444 1.00 88.81 114 ARG A C 1
ATOM 910 O O . ARG A 1 114 ? -1.967 10.725 -13.640 1.00 88.81 114 ARG A O 1
ATOM 917 N N . LEU A 1 115 ? -1.088 10.678 -15.718 1.00 85.56 115 LEU A N 1
ATOM 918 C CA . LEU A 1 115 ? -2.137 9.863 -16.315 1.00 85.56 115 LEU A CA 1
ATOM 919 C C . LEU A 1 115 ? -2.250 8.490 -15.635 1.00 85.56 115 LEU A C 1
ATOM 921 O O . LEU A 1 115 ? -3.358 8.027 -15.382 1.00 85.56 115 LEU A O 1
ATOM 925 N N . GLU A 1 116 ? -1.130 7.846 -15.300 1.00 85.38 116 GLU A N 1
ATOM 926 C CA . GLU A 1 116 ? -1.150 6.561 -14.591 1.00 85.38 116 GLU A CA 1
ATOM 927 C C . GLU A 1 116 ? -1.711 6.687 -13.174 1.00 85.38 116 GLU A C 1
ATOM 929 O O . GLU A 1 116 ? -2.517 5.851 -12.762 1.00 85.38 116 GLU A O 1
ATOM 934 N N . VAL A 1 117 ? -1.359 7.755 -12.451 1.00 84.06 117 VAL A N 1
ATOM 935 C CA . VAL A 1 117 ? -1.958 8.047 -11.142 1.00 84.06 117 VAL A CA 1
ATOM 936 C C . VAL A 1 117 ? -3.464 8.260 -11.282 1.00 84.06 117 VAL A C 1
ATOM 938 O O . VAL A 1 117 ? -4.226 7.639 -10.551 1.00 84.06 117 VAL A O 1
ATOM 941 N N . GLU A 1 118 ? -3.912 9.096 -12.218 1.00 80.88 118 GLU A N 1
ATOM 942 C CA . GLU A 1 118 ? -5.338 9.366 -12.448 1.00 80.88 118 GLU A CA 1
ATOM 943 C C . GLU A 1 118 ? -6.109 8.088 -12.808 1.00 80.88 118 GLU A C 1
ATOM 945 O O . GLU A 1 118 ? -7.137 7.788 -12.200 1.00 80.88 118 GLU A O 1
ATOM 950 N N . ASN A 1 119 ? -5.577 7.288 -13.733 1.00 77.81 119 ASN A N 1
ATOM 951 C CA . ASN A 1 119 ? -6.189 6.035 -14.165 1.00 77.81 119 ASN A CA 1
ATOM 952 C C . ASN A 1 119 ? -6.273 4.999 -13.043 1.00 77.81 119 ASN A C 1
ATOM 954 O O . ASN A 1 119 ? -7.238 4.237 -13.001 1.00 77.81 119 ASN A O 1
ATOM 958 N N . TYR A 1 120 ? -5.284 4.939 -12.150 1.00 76.62 120 TYR A N 1
ATOM 959 C CA . TYR A 1 120 ? -5.309 4.012 -11.019 1.00 76.62 120 TYR A CA 1
ATOM 960 C C . TYR A 1 120 ? -6.536 4.247 -10.127 1.00 76.62 120 TYR A C 1
ATOM 962 O O . TYR A 1 120 ? -7.205 3.293 -9.744 1.00 76.62 120 TYR A O 1
ATOM 970 N N . TRP A 1 121 ? -6.889 5.510 -9.875 1.00 69.56 121 TRP A N 1
ATOM 971 C CA . TRP A 1 121 ? -8.056 5.856 -9.057 1.00 69.56 121 TRP A CA 1
ATOM 972 C C . TRP A 1 121 ? -9.388 5.749 -9.817 1.00 69.56 121 TRP A C 1
ATOM 974 O O . TRP A 1 121 ? -10.430 5.581 -9.194 1.00 69.56 121 TRP A O 1
ATOM 984 N N . ILE A 1 122 ? -9.375 5.829 -11.154 1.00 62.97 122 ILE A N 1
ATOM 985 C CA . ILE A 1 122 ? -10.576 5.649 -11.990 1.00 62.97 122 ILE A CA 1
ATOM 986 C C . ILE A 1 122 ? -10.941 4.163 -12.132 1.00 62.97 122 ILE A C 1
ATOM 988 O O . ILE A 1 122 ? -12.118 3.818 -12.086 1.00 62.97 122 ILE A O 1
ATOM 992 N N . ASN A 1 123 ? -9.950 3.278 -12.281 1.00 48.25 123 ASN A N 1
ATOM 993 C CA . ASN A 1 123 ? -10.173 1.845 -12.523 1.00 48.25 123 ASN A CA 1
ATOM 994 C C . ASN A 1 123 ? -10.669 1.062 -11.289 1.00 48.25 123 ASN A C 1
ATOM 996 O O . ASN A 1 123 ? -11.003 -0.112 -11.423 1.00 48.25 123 ASN A O 1
ATOM 1000 N N . GLU A 1 124 ? -10.771 1.692 -10.112 1.00 48.53 124 GLU A N 1
ATOM 1001 C CA . GLU A 1 124 ? -11.491 1.127 -8.956 1.00 48.53 124 GLU A CA 1
ATOM 1002 C C . GLU A 1 124 ? -13.030 1.153 -9.143 1.00 48.53 124 GLU A C 1
ATOM 1004 O O . GLU A 1 124 ? -13.755 0.622 -8.303 1.00 48.53 124 GLU A O 1
ATOM 1009 N N . PHE A 1 125 ? -13.541 1.685 -10.268 1.00 43.50 125 PHE A N 1
ATOM 1010 C CA . PHE A 1 125 ? -14.961 1.677 -10.638 1.00 43.50 125 PHE A CA 1
ATOM 1011 C C . PHE A 1 125 ? -15.185 1.053 -12.025 1.00 43.50 125 PHE A C 1
ATOM 1013 O O . PHE A 1 125 ? -14.652 1.524 -13.030 1.00 43.50 125 PHE A O 1
ATOM 1020 N N . SER A 1 126 ? -16.015 0.005 -12.099 1.00 37.06 126 SER A N 1
ATOM 1021 C CA . SER A 1 126 ? -16.525 -0.527 -13.376 1.00 37.06 126 SER A CA 1
ATOM 1022 C C . SER A 1 126 ? -17.733 0.244 -13.903 1.00 37.06 126 SER A C 1
ATOM 1024 O O . SER A 1 126 ? -18.055 0.089 -15.074 1.00 37.06 126 SER A O 1
ATOM 1026 N N . ASP A 1 127 ? -18.368 1.093 -13.092 1.00 35.84 127 ASP A N 1
ATOM 1027 C CA . ASP A 1 127 ? -19.580 1.802 -13.488 1.00 35.84 127 ASP A CA 1
ATOM 1028 C C . ASP A 1 127 ? -19.492 3.301 -13.163 1.00 35.84 127 ASP A C 1
ATOM 1030 O O . ASP A 1 127 ? -19.284 3.720 -12.029 1.00 35.84 127 ASP A O 1
ATOM 1034 N N . GLU A 1 128 ? -19.668 4.081 -14.230 1.00 36.25 128 GLU A N 1
ATOM 1035 C CA . GLU A 1 128 ? -19.876 5.529 -14.311 1.00 36.25 128 GLU A CA 1
ATOM 1036 C C . GLU A 1 128 ? -18.689 6.480 -14.059 1.00 36.25 128 GLU A C 1
ATOM 1038 O O . GLU A 1 128 ? -18.314 6.864 -12.954 1.00 36.25 128 GLU A O 1
ATOM 1043 N N . LYS A 1 129 ? -18.196 7.006 -15.191 1.00 41.22 129 LYS A N 1
ATOM 1044 C CA . LYS A 1 129 ? -17.432 8.250 -15.311 1.00 41.22 129 LYS A CA 1
ATOM 1045 C C . LYS A 1 129 ? -18.203 9.420 -14.689 1.00 41.22 129 LYS A C 1
ATOM 1047 O O . LYS A 1 129 ? -18.964 10.097 -15.379 1.00 41.22 129 LYS A O 1
ATOM 1052 N N . GLN A 1 130 ? -17.920 9.741 -13.435 1.00 35.78 130 GLN A N 1
ATOM 1053 C CA . GLN A 1 130 ? -18.050 11.107 -12.941 1.00 35.78 130 GLN A CA 1
ATOM 1054 C C . GLN A 1 130 ? -16.742 11.523 -12.276 1.00 35.78 130 GLN A C 1
ATOM 1056 O O . GLN A 1 130 ? -16.223 10.870 -11.377 1.00 35.78 130 GLN A O 1
ATOM 1061 N N . ILE A 1 131 ? -16.190 12.628 -12.768 1.00 38.38 131 ILE A N 1
ATOM 1062 C CA . ILE A 1 131 ? -15.079 13.346 -12.151 1.00 38.38 131 ILE A CA 1
ATOM 1063 C C . ILE A 1 131 ? -15.660 13.972 -10.875 1.00 38.38 131 ILE A C 1
ATOM 1065 O O . ILE A 1 131 ? -16.333 14.999 -10.950 1.00 38.38 131 ILE A O 1
ATOM 1069 N N . ILE A 1 132 ? -15.507 13.310 -9.724 1.00 35.59 132 ILE A N 1
ATOM 1070 C CA . ILE A 1 132 ? -16.158 13.735 -8.475 1.00 35.59 132 ILE A CA 1
ATOM 1071 C C . ILE A 1 132 ? -15.219 14.644 -7.655 1.00 35.59 132 ILE A C 1
ATOM 1073 O O . ILE A 1 132 ? -14.073 14.270 -7.390 1.00 35.59 132 ILE A O 1
ATOM 1077 N N . PRO A 1 133 ? -15.693 15.825 -7.210 1.00 31.67 133 PRO A N 1
ATOM 1078 C CA . PRO A 1 133 ? -15.000 16.671 -6.243 1.00 31.67 133 PRO A CA 1
ATOM 1079 C C . PRO A 1 133 ? -14.823 15.947 -4.904 1.00 31.67 133 PRO A C 1
ATOM 1081 O O . PRO A 1 133 ? -15.757 15.334 -4.391 1.00 31.67 133 PRO A O 1
ATOM 1084 N N . LEU A 1 134 ? -13.638 16.060 -4.306 1.00 40.97 134 LEU A N 1
ATOM 1085 C CA . LEU A 1 134 ? -13.344 15.499 -2.989 1.00 40.97 134 LEU A CA 1
ATOM 1086 C C . LEU A 1 134 ? -14.222 16.118 -1.890 1.00 40.97 134 LEU A C 1
ATOM 1088 O O . LEU A 1 134 ? -13.906 17.194 -1.382 1.00 40.97 134 LEU A O 1
ATOM 1092 N N . SER A 1 135 ? -15.290 15.411 -1.509 1.00 36.47 135 SER A N 1
ATOM 1093 C CA . SER A 1 135 ? -15.945 15.496 -0.188 1.00 36.47 135 SER A CA 1
ATOM 1094 C C . SER A 1 135 ? -17.052 14.451 0.059 1.00 36.47 135 SER A C 1
ATOM 1096 O O . SER A 1 135 ? -17.770 14.559 1.051 1.00 36.47 135 SER A O 1
ATOM 1098 N N . THR A 1 136 ? -17.216 13.424 -0.780 1.00 35.62 136 THR A N 1
ATOM 1099 C CA . THR A 1 136 ? -18.275 12.406 -0.623 1.00 35.62 136 THR A CA 1
ATOM 1100 C C . THR A 1 136 ? -17.735 11.040 -0.180 1.00 35.62 136 THR A C 1
ATOM 1102 O O . THR A 1 136 ? -16.539 10.752 -0.299 1.00 35.62 136 THR A O 1
ATOM 1105 N N . ASN A 1 137 ? -18.639 10.199 0.346 1.00 38.00 137 ASN A N 1
ATOM 1106 C CA . ASN A 1 137 ? -18.414 8.846 0.889 1.00 38.00 137 ASN A CA 1
ATOM 1107 C C . ASN A 1 137 ? -17.525 7.924 0.020 1.00 38.00 137 ASN A C 1
ATOM 1109 O O . ASN A 1 137 ? -16.913 7.002 0.551 1.00 38.00 137 ASN A O 1
ATOM 1113 N N . ASN A 1 138 ? -17.354 8.221 -1.272 1.00 41.97 138 ASN A N 1
ATOM 1114 C CA . ASN A 1 138 ? -16.443 7.523 -2.191 1.00 41.97 138 ASN A CA 1
ATOM 1115 C C . ASN A 1 138 ? -14.954 7.629 -1.799 1.00 41.97 138 ASN A C 1
ATOM 1117 O O . ASN A 1 138 ? -14.141 6.815 -2.228 1.00 41.97 138 ASN A O 1
ATOM 1121 N N . THR A 1 139 ? -14.571 8.591 -0.952 1.00 47.31 139 THR A N 1
ATOM 1122 C CA . THR A 1 139 ? -13.187 8.711 -0.442 1.00 47.31 139 THR A CA 1
ATOM 1123 C C . THR A 1 139 ? -12.811 7.544 0.485 1.00 47.31 139 THR A C 1
ATOM 1125 O O . THR A 1 139 ? -11.633 7.227 0.636 1.00 47.31 139 THR A O 1
ATOM 1128 N N . ILE A 1 140 ? -13.800 6.888 1.100 1.00 48.50 140 ILE A N 1
ATOM 1129 C CA . ILE A 1 140 ? -13.585 5.834 2.097 1.00 48.50 140 ILE A CA 1
ATOM 1130 C C . ILE A 1 140 ? -13.087 4.544 1.434 1.00 48.50 140 ILE A C 1
ATOM 1132 O O . ILE A 1 140 ? -12.044 4.025 1.826 1.00 48.50 140 ILE A O 1
ATOM 1136 N N . SER A 1 141 ? -13.793 4.071 0.402 1.00 48.41 141 SER A N 1
ATOM 1137 C CA . SER A 1 141 ? -13.482 2.826 -0.319 1.00 48.41 141 SER A CA 1
ATOM 1138 C C . SER A 1 141 ? -12.251 2.937 -1.222 1.00 48.41 141 SER A C 1
ATOM 1140 O O . SER A 1 141 ? -11.578 1.942 -1.467 1.00 48.41 141 SER A O 1
ATOM 1142 N N . THR A 1 142 ? -11.935 4.151 -1.683 1.00 51.44 142 THR A N 1
ATOM 1143 C CA . THR A 1 142 ? -10.819 4.411 -2.607 1.00 51.44 142 THR A CA 1
ATOM 1144 C C . THR A 1 142 ? -9.460 4.407 -1.888 1.00 51.44 142 THR A C 1
ATOM 1146 O O . THR A 1 142 ? -8.435 4.049 -2.460 1.00 51.44 142 THR A O 1
ATOM 1149 N N . PHE A 1 143 ? -9.404 4.817 -0.612 1.00 53.84 143 PHE A N 1
ATOM 1150 C CA . PHE A 1 143 ? -8.128 5.150 0.041 1.00 53.84 143 PHE A CA 1
ATOM 1151 C C . PHE A 1 143 ? -7.773 4.322 1.281 1.00 53.84 143 PHE A C 1
ATOM 1153 O O . PHE A 1 143 ? -6.589 4.240 1.627 1.00 53.84 143 PHE A O 1
ATOM 1160 N N . LEU A 1 144 ? -8.749 3.706 1.947 1.00 57.97 144 LEU A N 1
ATOM 1161 C CA . LEU A 1 144 ? -8.483 2.797 3.057 1.00 57.97 144 LEU A CA 1
ATOM 1162 C C . LEU A 1 144 ? -8.431 1.368 2.517 1.00 57.97 144 LEU A C 1
ATOM 1164 O O . LEU A 1 144 ? -9.402 0.875 1.954 1.00 57.97 144 LEU A O 1
ATOM 1168 N N . LEU A 1 145 ? -7.286 0.702 2.671 1.00 57.75 145 LEU A N 1
ATOM 1169 C CA . LEU A 1 145 ? -7.208 -0.742 2.465 1.00 57.75 145 LEU A CA 1
ATOM 1170 C C . LEU A 1 145 ? -8.209 -1.451 3.400 1.00 57.75 145 LEU A C 1
ATOM 1172 O O . LEU A 1 145 ? -8.347 -1.092 4.574 1.00 57.75 145 LEU A O 1
ATOM 1176 N N . TYR A 1 146 ? -8.914 -2.459 2.889 1.00 56.97 146 TYR A N 1
ATOM 1177 C CA . TYR A 1 146 ? -9.721 -3.332 3.737 1.00 56.97 146 TYR A CA 1
ATOM 1178 C C . TYR A 1 146 ? -8.792 -4.243 4.539 1.00 56.97 146 TYR A C 1
ATOM 1180 O O . TYR A 1 146 ? -7.800 -4.745 4.013 1.00 56.97 146 TYR A O 1
ATOM 1188 N N . ASN A 1 147 ? -9.101 -4.451 5.819 1.00 50.12 147 ASN A N 1
ATOM 1189 C CA . ASN A 1 147 ? -8.387 -5.437 6.616 1.00 50.12 147 ASN A CA 1
ATOM 1190 C C . ASN A 1 147 ? -8.738 -6.844 6.099 1.00 50.12 147 ASN A C 1
ATOM 1192 O O . ASN A 1 147 ? -9.879 -7.284 6.250 1.00 50.12 147 ASN A O 1
ATOM 1196 N N . CYS A 1 148 ? -7.770 -7.534 5.489 1.00 43.41 148 CYS A N 1
ATOM 1197 C CA . CYS A 1 148 ? -7.948 -8.848 4.858 1.00 43.41 148 CYS A CA 1
ATOM 1198 C C . CYS A 1 148 ? -8.278 -9.997 5.836 1.00 43.41 148 CYS A C 1
ATOM 1200 O O . CYS A 1 148 ? -8.512 -11.115 5.387 1.00 43.41 148 CYS A O 1
ATOM 1202 N N . ASP A 1 149 ? -8.320 -9.744 7.149 1.00 38.56 149 ASP A N 1
ATOM 1203 C CA . ASP A 1 149 ? -8.805 -10.716 8.142 1.00 38.56 149 ASP A CA 1
ATOM 1204 C C . ASP A 1 149 ? -10.340 -10.837 8.157 1.00 38.56 149 ASP A C 1
ATOM 1206 O O . ASP A 1 149 ? -10.882 -11.839 8.630 1.00 38.56 149 ASP A O 1
ATOM 1210 N N . VAL A 1 150 ? -11.063 -9.842 7.630 1.00 38.09 150 VAL A N 1
ATOM 1211 C CA . VAL A 1 150 ? -12.493 -9.996 7.355 1.00 38.09 150 VAL A CA 1
ATOM 1212 C C . VAL A 1 150 ? -12.599 -10.778 6.057 1.00 38.09 150 VAL A C 1
ATOM 1214 O O . VAL A 1 150 ? -12.041 -10.372 5.042 1.00 38.09 150 VAL A O 1
ATOM 1217 N N . GLN A 1 151 ? -13.337 -11.885 6.095 1.00 34.22 151 GLN A N 1
ATOM 1218 C CA . GLN A 1 151 ? -13.750 -12.719 4.963 1.00 34.22 151 GLN A CA 1
ATOM 1219 C C . GLN A 1 151 ? -14.643 -11.944 3.965 1.00 34.22 151 GLN A C 1
ATOM 1221 O O . GLN A 1 151 ? -15.684 -12.415 3.520 1.00 34.22 151 GLN A O 1
ATOM 1226 N N . CYS A 1 152 ? -14.264 -10.725 3.600 1.00 32.66 152 CYS A N 1
ATOM 1227 C CA . CYS A 1 152 ? -14.713 -10.105 2.379 1.00 32.66 152 CYS A CA 1
ATOM 1228 C C . CYS A 1 152 ? -14.023 -10.866 1.252 1.00 32.66 152 CYS A C 1
ATOM 1230 O O . CYS A 1 152 ? -12.796 -10.955 1.210 1.00 32.66 152 CYS A O 1
ATOM 1232 N N . ASN A 1 153 ? -14.812 -11.418 0.335 1.00 30.31 153 ASN A N 1
ATOM 1233 C CA . ASN A 1 153 ? -14.334 -11.868 -0.966 1.00 30.31 153 ASN A CA 1
ATOM 1234 C C . ASN A 1 153 ? -13.767 -10.656 -1.733 1.00 30.31 153 ASN A C 1
ATOM 1236 O O . ASN A 1 153 ? -14.373 -10.169 -2.683 1.00 30.31 153 ASN A O 1
ATOM 1240 N N . CYS A 1 154 ? -12.610 -10.130 -1.328 1.00 38.59 154 CYS A N 1
ATOM 1241 C CA . CYS A 1 154 ? -11.865 -9.111 -2.057 1.00 38.59 154 CYS A CA 1
ATOM 1242 C C . CYS A 1 154 ? -11.094 -9.788 -3.195 1.00 38.59 154 CYS A C 1
ATOM 1244 O O . CYS A 1 154 ? -9.881 -9.675 -3.318 1.00 38.59 154 CYS A O 1
ATOM 1246 N N . SER A 1 155 ? -11.823 -10.497 -4.056 1.00 36.06 155 SER A N 1
ATOM 1247 C CA . SER A 1 155 ? -11.345 -10.971 -5.355 1.00 36.06 155 SER A CA 1
ATOM 1248 C C . SER A 1 155 ? -11.304 -9.848 -6.403 1.00 36.06 155 SER A C 1
ATOM 1250 O O . SER A 1 155 ? -11.093 -10.122 -7.580 1.00 36.06 155 SER A O 1
ATOM 1252 N N . SER A 1 156 ? -11.556 -8.595 -6.007 1.00 46.25 156 SER A N 1
ATOM 1253 C CA . SER A 1 156 ? -11.764 -7.463 -6.914 1.00 46.25 156 SER A CA 1
ATOM 1254 C C . SER A 1 156 ? -10.602 -6.474 -6.997 1.00 46.25 156 SER A C 1
ATOM 1256 O O . SER A 1 156 ? -10.605 -5.655 -7.914 1.00 46.25 156 SER A O 1
ATOM 1258 N N . PHE A 1 157 ? -9.602 -6.525 -6.107 1.00 50.78 157 PHE A N 1
ATOM 1259 C CA . PHE A 1 157 ? -8.478 -5.597 -6.224 1.00 50.78 157 PHE A CA 1
ATOM 1260 C C . PHE A 1 157 ? -7.483 -6.078 -7.287 1.00 50.78 157 PHE A C 1
ATOM 1262 O O . PHE A 1 157 ? -6.678 -6.984 -7.065 1.00 50.78 157 PHE A O 1
ATOM 1269 N N . GLN A 1 158 ? -7.542 -5.455 -8.462 1.00 54.91 158 GLN A N 1
ATOM 1270 C CA . GLN A 1 158 ? -6.484 -5.551 -9.458 1.00 54.91 158 GLN A CA 1
ATOM 1271 C C . GLN A 1 158 ? -5.368 -4.591 -9.038 1.00 54.91 158 GLN A C 1
ATOM 1273 O O . GLN A 1 158 ? -5.516 -3.378 -9.160 1.00 54.91 158 GLN A O 1
ATOM 1278 N N . GLY A 1 159 ? -4.256 -5.134 -8.530 1.00 60.00 159 GLY A N 1
ATOM 1279 C CA . GLY A 1 159 ? -3.021 -4.366 -8.339 1.00 60.00 159 GLY A CA 1
ATOM 1280 C C . GLY A 1 159 ? -2.555 -3.689 -9.624 1.00 60.00 159 GLY A C 1
ATOM 1281 O O . GLY A 1 159 ? -3.146 -3.868 -10.696 1.00 60.00 159 GLY A O 1
ATOM 1282 N N . LEU A 1 160 ? -1.474 -2.910 -9.546 1.00 68.44 160 LEU A N 1
ATOM 1283 C CA . LEU A 1 160 ? -0.875 -2.392 -10.768 1.00 68.44 160 LEU A CA 1
ATOM 1284 C C . LEU A 1 160 ? -0.548 -3.581 -11.661 1.00 68.44 160 LEU A C 1
ATOM 1286 O O . LEU A 1 160 ? 0.240 -4.456 -11.302 1.00 68.44 160 LEU A O 1
ATOM 1290 N N . GLY A 1 161 ? -1.139 -3.606 -12.857 1.00 70.44 161 GLY A N 1
ATOM 1291 C CA . GLY A 1 161 ? -0.718 -4.558 -13.873 1.00 70.44 161 GLY A CA 1
ATOM 1292 C C . GLY A 1 161 ? 0.806 -4.496 -13.986 1.00 70.44 161 GLY A C 1
ATOM 1293 O O . GLY A 1 161 ? 1.366 -3.404 -14.061 1.00 70.44 161 GLY A O 1
ATOM 1294 N N . LYS A 1 162 ? 1.482 -5.652 -13.968 1.00 71.88 162 LYS A N 1
ATOM 1295 C CA . LYS A 1 162 ? 2.952 -5.753 -13.858 1.00 71.88 162 LYS A CA 1
ATOM 1296 C C . LYS A 1 162 ? 3.708 -4.785 -14.782 1.00 71.88 162 LYS A C 1
ATOM 1298 O O . LYS A 1 162 ? 4.713 -4.211 -14.377 1.00 71.88 162 LYS A O 1
ATOM 1303 N N . ASN A 1 163 ? 3.193 -4.578 -15.994 1.00 76.88 163 ASN A N 1
ATOM 1304 C CA . ASN A 1 163 ? 3.759 -3.652 -16.976 1.00 76.88 163 ASN A CA 1
ATOM 1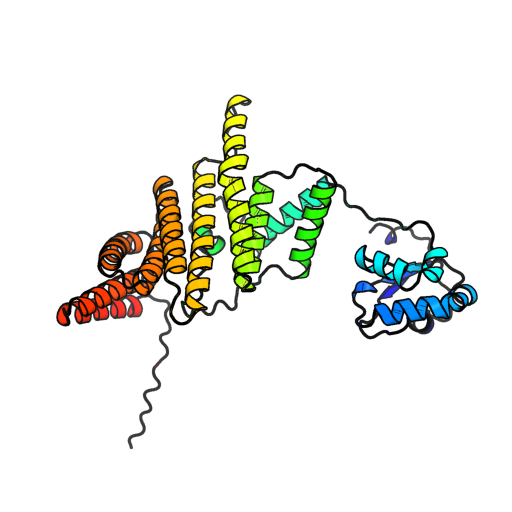305 C C . ASN A 1 163 ? 3.679 -2.187 -16.508 1.00 76.88 163 ASN A C 1
ATOM 1307 O O . ASN A 1 163 ? 4.674 -1.477 -16.574 1.00 76.88 163 ASN A O 1
ATOM 1311 N N . LYS A 1 164 ? 2.539 -1.758 -15.951 1.00 83.00 164 LYS A N 1
ATOM 1312 C CA . LYS A 1 164 ? 2.335 -0.389 -15.450 1.00 83.00 164 LYS A CA 1
ATOM 1313 C C . LYS A 1 164 ? 3.272 -0.051 -14.300 1.00 83.00 164 LYS A C 1
ATOM 1315 O O . LYS A 1 164 ? 3.834 1.038 -14.261 1.00 83.00 164 LYS A O 1
ATOM 1320 N N . ARG A 1 165 ? 3.484 -0.991 -13.371 1.00 87.56 165 ARG A N 1
ATOM 1321 C CA . ARG A 1 165 ? 4.436 -0.779 -12.271 1.00 87.56 165 ARG A CA 1
ATOM 1322 C C . ARG A 1 165 ? 5.845 -0.534 -12.802 1.00 87.56 165 ARG A C 1
ATOM 1324 O O . ARG A 1 165 ? 6.495 0.423 -12.395 1.00 87.56 165 ARG A O 1
ATOM 1331 N N . GLN A 1 166 ? 6.285 -1.367 -13.743 1.00 85.19 166 GLN A N 1
ATOM 1332 C CA . GLN A 1 166 ? 7.597 -1.218 -14.370 1.00 85.19 166 GLN A CA 1
ATOM 1333 C C . GLN A 1 166 ? 7.723 0.109 -15.126 1.00 85.19 166 GLN A C 1
ATOM 1335 O O . GLN A 1 166 ? 8.750 0.772 -15.012 1.00 85.19 166 GLN A O 1
ATOM 1340 N N . GLU A 1 167 ? 6.685 0.527 -15.853 1.00 87.12 167 GLU A N 1
ATOM 1341 C CA . GLU A 1 167 ? 6.652 1.823 -16.543 1.00 87.12 167 GLU A CA 1
ATOM 1342 C C . GLU A 1 167 ? 6.823 2.995 -15.567 1.00 87.12 167 GLU A C 1
ATOM 1344 O O . GLU A 1 167 ? 7.663 3.867 -15.804 1.00 87.12 167 GLU A O 1
ATOM 1349 N N . ILE A 1 168 ? 6.103 2.987 -14.440 1.00 91.62 168 ILE A N 1
ATOM 1350 C CA . ILE A 1 168 ? 6.228 4.014 -13.396 1.00 91.62 168 ILE A CA 1
ATOM 1351 C C . ILE A 1 168 ? 7.639 4.024 -12.797 1.00 91.62 168 ILE A C 1
ATOM 1353 O O . ILE A 1 168 ? 8.265 5.082 -12.714 1.00 91.62 168 ILE A O 1
ATOM 1357 N N . GLU A 1 169 ? 8.164 2.864 -12.396 1.00 91.69 169 GLU A N 1
ATOM 1358 C CA . GLU A 1 169 ? 9.495 2.750 -11.786 1.00 91.69 169 GLU A CA 1
ATOM 1359 C C . GLU A 1 169 ? 10.604 3.219 -12.743 1.00 91.69 169 GLU A C 1
ATOM 1361 O O . GLU A 1 169 ? 11.533 3.925 -12.332 1.00 91.69 169 GLU A O 1
ATOM 1366 N N . LEU A 1 170 ? 10.495 2.883 -14.032 1.00 89.06 170 LEU A N 1
ATOM 1367 C CA . LEU A 1 170 ? 11.430 3.330 -15.064 1.00 89.06 170 LEU A CA 1
ATOM 1368 C C . LEU A 1 170 ? 11.328 4.837 -15.310 1.00 89.06 170 LEU A C 1
ATOM 1370 O O . LEU A 1 170 ? 12.364 5.503 -15.358 1.00 89.06 170 LEU A O 1
ATOM 1374 N N . ALA A 1 171 ? 10.116 5.388 -15.404 1.00 91.69 171 ALA A N 1
ATOM 1375 C CA . ALA A 1 171 ? 9.910 6.825 -15.569 1.00 91.69 171 ALA A CA 1
ATOM 1376 C C . ALA A 1 171 ? 10.466 7.619 -14.373 1.00 91.69 171 ALA A C 1
ATOM 1378 O O . ALA A 1 171 ? 11.171 8.612 -14.564 1.00 91.69 171 ALA A O 1
ATOM 1379 N N . LEU A 1 172 ? 10.238 7.153 -13.139 1.00 92.56 172 LEU A N 1
ATOM 1380 C CA . LEU A 1 172 ? 10.820 7.751 -11.932 1.00 92.56 172 LEU A CA 1
ATOM 1381 C C . LEU A 1 172 ? 12.350 7.696 -11.939 1.00 92.56 172 LEU A C 1
ATOM 1383 O O . LEU A 1 172 ? 13.014 8.685 -11.611 1.00 92.56 172 LEU A O 1
ATOM 1387 N N . LYS A 1 173 ? 12.924 6.549 -12.316 1.00 91.81 173 LYS A N 1
ATOM 1388 C CA . LYS A 1 173 ? 14.377 6.371 -12.407 1.00 91.81 173 LYS A CA 1
ATOM 1389 C C . LYS A 1 173 ? 14.989 7.309 -13.446 1.00 91.81 173 LYS A C 1
ATOM 1391 O O . LYS A 1 173 ? 16.029 7.907 -13.175 1.00 91.81 173 LYS A O 1
ATOM 1396 N N . ASP A 1 174 ? 14.352 7.461 -14.601 1.00 89.81 174 ASP A N 1
ATOM 1397 C CA . ASP A 1 174 ? 14.822 8.344 -15.667 1.00 89.81 174 ASP A CA 1
ATOM 1398 C C . ASP A 1 174 ? 14.767 9.820 -15.244 1.00 89.81 174 ASP A C 1
ATOM 1400 O O . ASP A 1 174 ? 15.771 10.530 -15.327 1.00 89.81 174 ASP A O 1
ATOM 1404 N N . LEU A 1 175 ? 13.649 10.267 -14.660 1.00 92.69 175 LEU A N 1
ATOM 1405 C CA . LEU A 1 175 ? 13.530 11.622 -14.108 1.00 92.69 175 LEU A CA 1
ATOM 1406 C C . LEU A 1 175 ? 14.588 11.901 -13.029 1.00 92.69 175 LEU A C 1
ATOM 1408 O O . LEU A 1 175 ? 15.212 12.965 -13.041 1.00 92.69 175 LEU A O 1
ATOM 1412 N N . LYS A 1 176 ? 14.853 10.929 -12.144 1.00 92.56 176 LYS A N 1
ATOM 1413 C CA . LYS A 1 176 ? 15.898 11.030 -11.115 1.00 92.56 176 LYS A CA 1
ATOM 1414 C C . LYS A 1 176 ? 17.293 11.158 -11.729 1.00 92.56 176 LYS A C 1
ATOM 1416 O O . LYS A 1 176 ? 18.058 12.025 -11.314 1.00 92.56 176 LYS A O 1
ATOM 1421 N N . ASN A 1 177 ? 17.619 10.331 -12.723 1.00 91.00 177 ASN A N 1
ATOM 1422 C CA . ASN A 1 177 ? 18.915 10.367 -13.410 1.00 91.00 177 ASN A CA 1
ATOM 1423 C C . ASN A 1 177 ? 19.149 11.697 -14.136 1.00 91.00 177 ASN A C 1
ATOM 1425 O O . ASN A 1 177 ? 20.276 12.183 -14.189 1.00 91.00 177 ASN A O 1
ATOM 1429 N N . ARG A 1 178 ? 18.081 12.302 -14.661 1.00 91.12 178 ARG A N 1
ATOM 1430 C CA . ARG A 1 178 ? 18.109 13.609 -15.330 1.00 91.12 178 ARG A CA 1
ATOM 1431 C C . ARG A 1 178 ? 18.050 14.797 -14.365 1.00 91.12 178 ARG A C 1
ATOM 1433 O O . ARG A 1 178 ? 17.966 15.931 -14.833 1.00 91.12 178 ARG A O 1
ATOM 1440 N N . ALA A 1 179 ? 18.052 14.547 -13.051 1.00 92.06 179 ALA A N 1
ATOM 1441 C CA . ALA A 1 179 ? 17.859 15.551 -12.004 1.00 92.06 179 ALA A CA 1
ATOM 1442 C C . ALA A 1 179 ? 16.633 16.454 -12.257 1.00 92.06 179 ALA A C 1
ATOM 1444 O O . ALA A 1 179 ? 16.652 17.651 -11.968 1.00 92.06 179 ALA A O 1
ATOM 1445 N N . GLN A 1 180 ? 15.574 15.883 -12.838 1.00 92.31 180 GLN A N 1
ATOM 1446 C CA . GLN A 1 180 ? 14.347 16.607 -13.143 1.00 92.31 180 GLN A CA 1
ATOM 1447 C C . GLN A 1 180 ? 13.495 16.755 -11.893 1.00 92.31 180 GLN A C 1
ATOM 1449 O O . GLN A 1 180 ? 13.371 15.838 -11.079 1.00 92.31 180 GLN A O 1
ATOM 1454 N N . TYR A 1 181 ? 12.886 17.927 -11.760 1.00 89.44 181 TYR A N 1
ATOM 1455 C CA . TYR A 1 181 ? 11.977 18.203 -10.667 1.00 89.44 181 TYR A CA 1
ATOM 1456 C C . TYR A 1 181 ? 10.648 17.476 -10.889 1.00 89.44 181 TYR A C 1
ATOM 1458 O O . TYR A 1 181 ? 9.980 17.680 -11.903 1.00 89.44 181 TYR A O 1
ATOM 1466 N N . LEU A 1 182 ? 10.258 16.654 -9.917 1.00 90.50 182 LEU A N 1
ATOM 1467 C CA . LEU A 1 182 ? 8.940 16.036 -9.853 1.00 90.50 182 LEU A CA 1
ATOM 1468 C C . LEU A 1 182 ? 8.153 16.692 -8.722 1.00 90.50 182 LEU A C 1
ATOM 1470 O O . LEU A 1 182 ? 8.636 16.774 -7.595 1.00 90.50 182 LEU A O 1
ATOM 1474 N N . GLU A 1 183 ? 6.942 17.148 -9.027 1.00 89.25 183 GLU A N 1
ATOM 1475 C CA . GLU A 1 183 ? 6.066 17.781 -8.044 1.00 89.25 183 GLU A CA 1
ATOM 1476 C C . GLU A 1 183 ? 5.818 16.844 -6.837 1.00 89.25 183 GLU A C 1
ATOM 1478 O O . GLU A 1 183 ? 5.442 15.683 -7.044 1.00 89.25 183 GLU A O 1
ATOM 1483 N N . PRO A 1 184 ? 5.962 17.326 -5.586 1.00 90.31 184 PRO A N 1
ATOM 1484 C CA . PRO A 1 184 ? 5.825 16.509 -4.383 1.00 90.31 184 PRO A CA 1
ATOM 1485 C C . PRO A 1 184 ? 4.489 15.779 -4.265 1.00 90.31 184 PRO A C 1
ATOM 1487 O O . PRO A 1 184 ? 4.467 14.635 -3.826 1.00 90.31 184 PRO A O 1
ATOM 1490 N N . ILE A 1 185 ? 3.382 16.393 -4.697 1.00 86.88 185 ILE A N 1
ATOM 1491 C CA . ILE A 1 185 ? 2.050 15.764 -4.677 1.00 86.88 185 ILE A CA 1
ATOM 1492 C C . ILE A 1 185 ? 1.998 14.560 -5.613 1.00 86.88 185 ILE A C 1
ATOM 1494 O O . ILE A 1 185 ? 1.530 13.489 -5.225 1.00 86.88 185 ILE A O 1
ATOM 1498 N N . LEU A 1 186 ? 2.501 14.722 -6.840 1.00 88.25 186 LEU A N 1
ATOM 1499 C CA . LEU A 1 186 ? 2.558 13.639 -7.815 1.00 88.25 186 LEU A CA 1
ATOM 1500 C C . LEU A 1 186 ? 3.437 12.502 -7.293 1.00 88.25 186 LEU A C 1
ATOM 1502 O O . LEU A 1 186 ? 3.009 11.350 -7.290 1.00 88.25 186 LEU A O 1
ATOM 1506 N N . LYS A 1 187 ? 4.622 12.831 -6.770 1.00 94.19 187 LYS A N 1
ATOM 1507 C CA . LYS A 1 187 ? 5.526 11.848 -6.168 1.00 94.19 187 LYS A CA 1
ATOM 1508 C C . LYS A 1 187 ? 4.864 11.113 -4.998 1.00 94.19 187 LYS A C 1
ATOM 1510 O O . LYS A 1 187 ? 4.885 9.890 -4.967 1.00 94.19 187 LYS A O 1
ATOM 1515 N N . ALA A 1 188 ? 4.217 11.829 -4.081 1.00 92.12 188 ALA A N 1
ATOM 1516 C CA . ALA A 1 188 ? 3.582 11.230 -2.910 1.00 92.12 188 ALA A CA 1
ATOM 1517 C C . ALA A 1 188 ? 2.431 10.286 -3.281 1.00 92.12 188 ALA A C 1
ATOM 1519 O O . ALA A 1 188 ? 2.255 9.250 -2.636 1.00 92.12 188 ALA A O 1
ATOM 1520 N N . ASN A 1 189 ? 1.665 10.617 -4.324 1.00 90.88 189 ASN A N 1
ATOM 1521 C CA . ASN A 1 189 ? 0.619 9.741 -4.845 1.00 90.88 189 ASN A CA 1
ATOM 1522 C C . ASN A 1 189 ? 1.198 8.484 -5.503 1.00 90.88 189 ASN A C 1
ATOM 1524 O O . ASN A 1 189 ? 0.659 7.402 -5.290 1.00 90.88 189 ASN A O 1
ATOM 1528 N N . ILE A 1 190 ? 2.300 8.601 -6.251 1.00 93.00 190 ILE A N 1
ATOM 1529 C CA . ILE A 1 190 ? 2.979 7.435 -6.830 1.00 93.00 190 ILE A CA 1
ATOM 1530 C C . ILE A 1 190 ? 3.487 6.505 -5.722 1.00 93.00 190 ILE A C 1
ATOM 1532 O O . ILE A 1 190 ? 3.213 5.311 -5.769 1.00 93.00 190 ILE A O 1
ATOM 1536 N N . GLU A 1 191 ? 4.147 7.043 -4.693 1.00 95.88 191 GLU A N 1
ATOM 1537 C CA . GLU A 1 191 ? 4.605 6.256 -3.539 1.00 95.88 191 GLU A CA 1
ATOM 1538 C C . GLU A 1 191 ? 3.432 5.560 -2.823 1.00 95.88 191 GLU A C 1
ATOM 1540 O O . GLU A 1 191 ? 3.514 4.385 -2.478 1.00 95.88 191 GLU A O 1
ATOM 1545 N N . LEU A 1 192 ? 2.288 6.235 -2.659 1.00 92.12 192 LEU A N 1
ATOM 1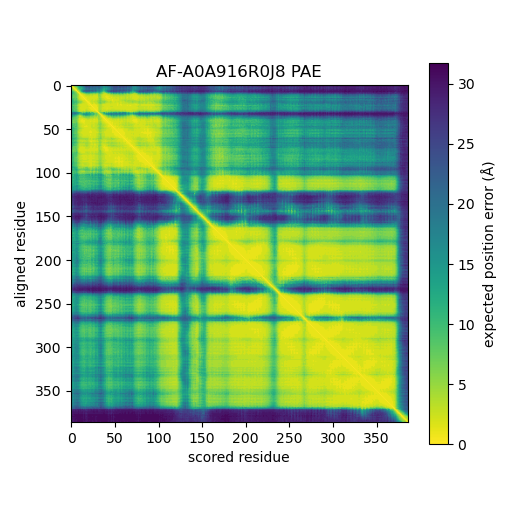546 C CA . LEU A 1 192 ? 1.086 5.612 -2.089 1.00 92.12 192 LEU A CA 1
ATOM 1547 C C . LEU A 1 192 ? 0.590 4.430 -2.940 1.00 92.12 192 LEU A C 1
ATOM 1549 O O . LEU A 1 192 ? 0.226 3.387 -2.398 1.00 92.12 192 LEU A O 1
ATOM 1553 N N . ILE A 1 193 ? 0.572 4.586 -4.262 1.00 90.25 193 ILE A N 1
ATOM 1554 C CA . ILE A 1 193 ? 0.131 3.552 -5.203 1.00 90.25 193 ILE A CA 1
ATOM 1555 C C . ILE A 1 193 ? 1.083 2.349 -5.187 1.00 90.25 193 ILE A C 1
ATOM 1557 O O . ILE A 1 193 ? 0.623 1.214 -5.061 1.00 90.25 193 ILE A O 1
ATOM 1561 N N . LEU A 1 194 ? 2.397 2.586 -5.243 1.00 93.06 194 LEU A N 1
ATOM 1562 C CA . LEU A 1 194 ? 3.410 1.529 -5.149 1.00 93.06 194 LEU A CA 1
ATOM 1563 C C . LEU A 1 194 ? 3.311 0.779 -3.816 1.00 93.06 194 LEU A C 1
ATOM 1565 O O . LEU A 1 194 ? 3.363 -0.449 -3.797 1.00 93.06 194 LEU A O 1
ATOM 1569 N N . GLY A 1 195 ? 3.071 1.501 -2.717 1.00 93.50 195 GLY A N 1
ATOM 1570 C CA . GLY A 1 195 ? 2.855 0.886 -1.412 1.00 93.50 195 GLY A CA 1
ATOM 1571 C C . GLY A 1 195 ? 1.619 -0.018 -1.368 1.00 93.50 195 GLY A C 1
ATOM 1572 O O . GLY A 1 195 ? 1.684 -1.099 -0.788 1.00 93.50 195 GLY A O 1
ATOM 1573 N N . ARG A 1 196 ? 0.503 0.370 -2.010 1.00 87.75 196 ARG A N 1
ATOM 1574 C CA . ARG A 1 196 ? -0.695 -0.494 -2.133 1.00 87.75 196 ARG A CA 1
ATOM 1575 C C . ARG A 1 196 ? -0.398 -1.729 -2.975 1.00 87.75 196 ARG A C 1
ATOM 1577 O O . ARG A 1 196 ? -0.741 -2.828 -2.552 1.00 87.75 196 ARG A O 1
ATOM 1584 N N . ASP A 1 197 ? 0.278 -1.574 -4.108 1.00 88.50 197 ASP A N 1
ATOM 1585 C CA . ASP A 1 197 ? 0.657 -2.714 -4.947 1.00 88.50 197 ASP A CA 1
ATOM 1586 C C . ASP A 1 197 ? 1.546 -3.721 -4.194 1.00 88.50 197 ASP A C 1
ATOM 1588 O O . ASP A 1 197 ? 1.331 -4.932 -4.275 1.00 88.50 197 ASP A O 1
ATOM 1592 N N . ASP A 1 198 ? 2.496 -3.232 -3.390 1.00 91.38 198 ASP A N 1
ATOM 1593 C CA . ASP A 1 198 ? 3.318 -4.080 -2.524 1.00 91.38 198 ASP A CA 1
ATOM 1594 C C . ASP A 1 198 ? 2.532 -4.729 -1.386 1.00 91.38 198 ASP A C 1
ATOM 1596 O O . ASP A 1 198 ? 2.790 -5.893 -1.077 1.00 91.38 198 ASP A O 1
ATOM 1600 N N . TYR A 1 199 ? 1.563 -4.027 -0.793 1.00 89.06 199 TYR A N 1
ATOM 1601 C CA . TYR A 1 199 ? 0.689 -4.590 0.237 1.00 89.06 199 TYR A CA 1
ATOM 1602 C C . TYR A 1 199 ? -0.080 -5.805 -0.296 1.00 89.06 199 TYR A C 1
ATOM 1604 O O . TYR A 1 199 ? -0.017 -6.880 0.298 1.00 89.06 199 TYR A O 1
ATOM 1612 N N . TYR A 1 200 ? -0.738 -5.664 -1.450 1.00 84.19 200 TYR A N 1
ATOM 1613 C CA . TYR A 1 200 ? -1.489 -6.759 -2.077 1.00 84.19 200 TYR A CA 1
ATOM 1614 C C . TYR A 1 200 ? -0.595 -7.854 -2.666 1.00 84.19 200 TYR A C 1
ATOM 1616 O O . TYR A 1 200 ? -1.030 -8.993 -2.801 1.00 84.19 200 TYR A O 1
ATOM 1624 N N . SER A 1 201 ? 0.662 -7.535 -2.976 1.00 85.75 201 SER A N 1
ATOM 1625 C CA . SER A 1 201 ? 1.682 -8.520 -3.356 1.00 85.75 201 SER A CA 1
ATOM 1626 C C . SER A 1 201 ? 2.361 -9.189 -2.149 1.00 85.75 201 SER A C 1
ATOM 1628 O O . SER A 1 201 ? 3.386 -9.846 -2.329 1.00 85.75 201 SER A O 1
ATOM 1630 N N . GLU A 1 202 ? 1.851 -8.975 -0.930 1.00 86.38 202 GLU A N 1
ATOM 1631 C CA . GLU A 1 202 ? 2.385 -9.480 0.346 1.00 86.38 202 GLU A CA 1
ATOM 1632 C C . GLU A 1 202 ? 3.834 -9.045 0.665 1.00 86.38 202 GLU A C 1
ATOM 1634 O O . GLU A 1 202 ? 4.495 -9.587 1.554 1.00 86.38 202 GLU A O 1
ATOM 1639 N N . LYS A 1 203 ? 4.344 -8.005 -0.002 1.00 91.44 203 LYS A N 1
ATOM 1640 C CA . LYS A 1 203 ? 5.677 -7.424 0.232 1.00 91.44 203 LYS A CA 1
ATOM 1641 C C . LYS A 1 203 ? 5.601 -6.329 1.293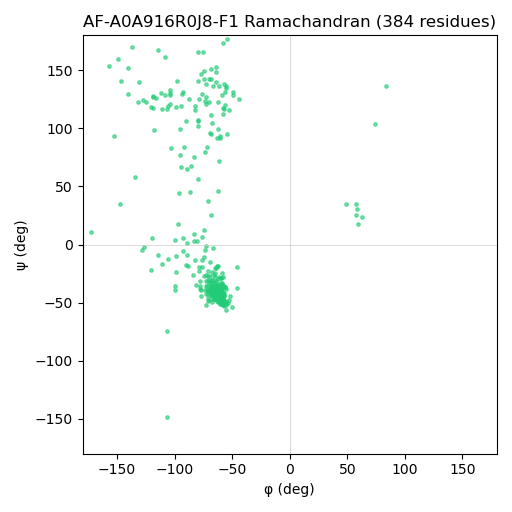 1.00 91.44 203 LYS A C 1
ATOM 1643 O O . LYS A 1 203 ? 5.848 -5.153 1.029 1.00 91.44 203 LYS A O 1
ATOM 1648 N N . ILE A 1 204 ? 5.257 -6.717 2.517 1.00 92.62 204 ILE A N 1
ATOM 1649 C CA . ILE A 1 204 ? 4.803 -5.762 3.540 1.00 92.62 204 ILE A CA 1
ATOM 1650 C C . ILE A 1 204 ? 5.874 -4.744 3.955 1.00 92.62 204 ILE A C 1
ATOM 1652 O O . ILE A 1 204 ? 5.558 -3.575 4.166 1.00 92.62 204 ILE A O 1
ATOM 1656 N N . ASP A 1 205 ? 7.147 -5.136 4.015 1.00 94.75 205 ASP A N 1
ATOM 1657 C CA . ASP A 1 205 ? 8.228 -4.191 4.327 1.00 94.75 205 ASP A CA 1
ATOM 1658 C C . ASP A 1 205 ? 8.442 -3.150 3.215 1.00 94.75 205 ASP A C 1
ATOM 1660 O O . ASP A 1 205 ? 8.680 -1.977 3.509 1.00 94.75 205 ASP A O 1
ATOM 1664 N N . ALA A 1 206 ? 8.292 -3.547 1.946 1.00 95.62 206 ALA A N 1
ATOM 1665 C CA . ALA A 1 206 ? 8.347 -2.623 0.812 1.00 95.62 206 ALA A CA 1
ATOM 1666 C C . ALA A 1 206 ? 7.137 -1.673 0.811 1.00 95.62 206 ALA A C 1
ATOM 1668 O O . ALA A 1 206 ? 7.299 -0.467 0.625 1.00 95.62 206 ALA A O 1
ATOM 1669 N N . ALA A 1 207 ? 5.946 -2.187 1.137 1.00 95.69 207 ALA A N 1
ATOM 1670 C CA . ALA A 1 207 ? 4.746 -1.370 1.299 1.00 95.69 207 ALA A CA 1
ATOM 1671 C C . ALA A 1 207 ? 4.930 -0.289 2.376 1.00 95.69 207 ALA A C 1
ATOM 1673 O O . ALA A 1 207 ? 4.647 0.886 2.140 1.00 95.69 207 ALA A O 1
ATOM 1674 N N . ILE A 1 208 ? 5.466 -0.663 3.547 1.00 96.50 208 ILE A N 1
ATOM 1675 C CA . ILE A 1 208 ? 5.771 0.284 4.631 1.00 96.50 208 ILE A CA 1
ATOM 1676 C C . ILE A 1 208 ? 6.761 1.351 4.161 1.00 96.50 208 ILE A C 1
ATOM 1678 O O . ILE A 1 208 ? 6.541 2.527 4.448 1.00 96.50 208 ILE A O 1
ATOM 1682 N N . PHE A 1 209 ? 7.823 0.966 3.447 1.00 97.94 209 PHE A N 1
ATOM 1683 C CA . PHE A 1 209 ? 8.810 1.908 2.916 1.00 97.94 209 PHE A CA 1
ATOM 1684 C C . PHE A 1 209 ? 8.152 2.962 2.014 1.00 97.94 209 PHE A C 1
ATOM 1686 O O . PHE A 1 209 ? 8.266 4.159 2.278 1.00 97.94 209 PHE A O 1
ATOM 1693 N N . HIS A 1 210 ? 7.382 2.525 1.017 1.00 97.69 210 HIS A N 1
ATOM 1694 C CA . HIS A 1 210 ? 6.675 3.419 0.100 1.00 97.69 210 HIS A CA 1
ATOM 1695 C C . HIS A 1 210 ? 5.669 4.330 0.824 1.00 97.69 210 HIS A C 1
ATOM 1697 O O . HIS A 1 210 ? 5.614 5.540 0.589 1.00 97.69 210 HIS A O 1
ATOM 1703 N N . TYR A 1 211 ? 4.913 3.801 1.788 1.00 97.56 211 TYR A N 1
ATOM 1704 C CA . TYR A 1 211 ? 4.012 4.628 2.592 1.00 97.56 211 TYR A CA 1
ATOM 1705 C C . TYR A 1 211 ? 4.745 5.650 3.465 1.00 97.56 211 TYR A C 1
ATOM 1707 O O . TYR A 1 211 ? 4.256 6.768 3.632 1.00 97.56 211 TYR A O 1
ATOM 1715 N N . GLN A 1 212 ? 5.910 5.312 4.014 1.00 98.19 212 GLN A N 1
ATOM 1716 C CA . GLN A 1 212 ? 6.721 6.255 4.786 1.00 98.19 212 GLN A CA 1
ATOM 1717 C C . GLN A 1 212 ? 7.267 7.386 3.908 1.00 98.19 212 GLN A C 1
ATOM 1719 O O . GLN A 1 212 ? 7.186 8.548 4.319 1.00 98.19 212 GLN A O 1
ATOM 1724 N N . GLU A 1 213 ? 7.733 7.076 2.695 1.00 97.88 213 GLU A N 1
ATOM 1725 C CA . GLU A 1 213 ? 8.156 8.084 1.716 1.00 97.88 213 GLU A CA 1
ATOM 1726 C C . GLU A 1 213 ? 6.992 9.014 1.345 1.00 97.88 213 GLU A C 1
ATOM 1728 O O . GLU A 1 213 ? 7.122 10.239 1.427 1.00 97.88 213 GLU A O 1
ATOM 1733 N N . SER A 1 214 ? 5.814 8.450 1.053 1.00 97.12 214 SER A N 1
ATOM 1734 C CA . SER A 1 214 ? 4.596 9.232 0.805 1.00 97.12 214 SER A CA 1
ATOM 1735 C C . SER A 1 214 ? 4.258 10.146 1.991 1.00 97.12 214 SER A C 1
ATOM 1737 O O . SER A 1 214 ? 4.055 11.351 1.824 1.00 97.12 214 SER A O 1
ATOM 1739 N N . LEU A 1 215 ? 4.259 9.613 3.218 1.00 97.38 215 LEU A N 1
ATOM 1740 C CA . LEU A 1 215 ? 3.942 10.378 4.427 1.00 97.38 215 LEU A CA 1
ATOM 1741 C C . LEU A 1 215 ? 4.927 11.531 4.663 1.00 97.38 215 LEU A C 1
ATOM 1743 O O . LEU A 1 215 ? 4.509 12.612 5.087 1.00 97.38 215 LEU A O 1
ATOM 1747 N N . SER A 1 216 ? 6.218 11.309 4.404 1.00 97.31 216 SER A N 1
ATOM 1748 C CA . SER A 1 216 ? 7.265 12.330 4.522 1.00 97.31 216 SER A CA 1
ATOM 1749 C C . SER A 1 216 ? 7.009 13.501 3.569 1.00 97.31 216 SER A C 1
ATOM 1751 O O . SER A 1 216 ? 7.016 14.661 3.997 1.00 97.31 216 SER A O 1
ATOM 1753 N N . LEU A 1 217 ? 6.669 13.203 2.310 1.00 95.00 217 LEU A N 1
ATOM 1754 C CA . LEU A 1 217 ? 6.337 14.207 1.296 1.00 95.00 217 LEU A CA 1
ATOM 1755 C C . LEU A 1 217 ? 5.131 15.059 1.717 1.00 95.00 217 LEU A C 1
ATOM 1757 O O . LEU A 1 217 ? 5.194 16.288 1.663 1.00 95.00 217 LEU A O 1
ATOM 1761 N N . TRP A 1 218 ? 4.057 14.435 2.214 1.00 93.25 218 TRP A N 1
ATOM 1762 C CA . TRP A 1 218 ? 2.870 15.161 2.690 1.00 93.25 218 TRP A CA 1
ATOM 1763 C C . TRP A 1 218 ? 3.118 16.002 3.947 1.00 93.25 218 TRP A C 1
ATOM 1765 O O . TRP A 1 218 ? 2.437 17.010 4.152 1.00 93.25 218 TRP A O 1
ATOM 1775 N N . LYS A 1 219 ? 4.041 15.590 4.823 1.00 93.12 219 LYS A N 1
ATOM 1776 C CA . LYS A 1 219 ? 4.357 16.317 6.064 1.00 93.12 219 LYS A CA 1
ATOM 1777 C C . LYS A 1 219 ? 5.236 17.537 5.829 1.00 93.12 219 LYS A C 1
ATOM 1779 O O . LYS A 1 219 ? 5.013 18.558 6.484 1.00 93.12 219 LYS A O 1
ATOM 1784 N N . ASN A 1 220 ? 6.195 17.410 4.919 1.00 90.50 220 ASN A N 1
ATOM 1785 C CA . ASN A 1 220 ? 7.258 18.386 4.728 1.00 90.50 220 ASN A CA 1
ATOM 1786 C C . ASN A 1 220 ? 7.024 19.174 3.435 1.00 90.50 220 ASN A C 1
ATOM 1788 O O . ASN A 1 220 ? 6.533 20.299 3.475 1.00 90.50 220 ASN A O 1
ATOM 1792 N N . GLU A 1 221 ? 7.274 18.550 2.285 1.00 86.50 221 GLU A N 1
ATOM 1793 C CA . GLU A 1 221 ? 7.365 19.239 0.994 1.00 86.50 221 GLU A CA 1
ATOM 1794 C C . GLU A 1 221 ? 6.020 19.814 0.523 1.00 86.50 221 GLU A C 1
ATOM 1796 O O . GLU A 1 221 ? 5.927 21.001 0.209 1.00 86.50 221 GLU A O 1
ATOM 1801 N N . VAL A 1 222 ? 4.945 19.017 0.537 1.00 82.19 222 VAL A N 1
ATOM 1802 C CA . VAL A 1 222 ? 3.616 19.489 0.098 1.00 82.19 222 VAL A CA 1
ATOM 1803 C C . VAL A 1 222 ? 3.085 20.580 1.028 1.00 82.19 222 VAL A C 1
ATOM 1805 O O . VAL A 1 222 ? 2.470 21.562 0.600 1.00 82.19 222 VAL A O 1
ATOM 1808 N N . ARG A 1 223 ? 3.335 20.418 2.329 1.00 78.00 223 ARG A N 1
ATOM 1809 C CA . ARG A 1 223 ? 2.902 21.372 3.344 1.00 78.00 223 ARG A CA 1
ATOM 1810 C C . ARG A 1 223 ? 3.607 22.717 3.176 1.00 78.00 223 ARG A C 1
ATOM 1812 O O . ARG A 1 223 ? 2.943 23.749 3.247 1.00 78.00 223 ARG A O 1
ATOM 1819 N N . GLU A 1 224 ? 4.916 22.714 2.943 1.00 77.88 224 GLU A N 1
ATOM 1820 C CA . GLU A 1 224 ? 5.710 23.926 2.709 1.00 77.88 224 GLU A CA 1
ATOM 1821 C C . GLU A 1 224 ? 5.261 24.676 1.450 1.00 77.88 224 GLU A C 1
ATOM 1823 O O . GLU A 1 224 ? 5.082 25.896 1.497 1.00 77.88 224 GLU A O 1
ATOM 1828 N N . GLN A 1 225 ? 4.977 23.958 0.360 1.00 71.62 225 GLN A N 1
ATOM 1829 C CA . GLN A 1 225 ? 4.452 24.552 -0.876 1.00 71.62 225 GLN A CA 1
ATOM 1830 C C . GLN A 1 225 ? 3.144 25.318 -0.647 1.00 71.62 225 GLN A C 1
ATOM 1832 O O . GLN A 1 225 ? 2.997 26.454 -1.100 1.00 71.62 225 GLN A O 1
ATOM 1837 N N . CYS A 1 226 ? 2.240 24.768 0.167 1.00 64.88 226 CYS A N 1
ATOM 1838 C CA . CYS A 1 226 ? 0.977 25.430 0.498 1.00 64.88 226 CYS A CA 1
ATOM 1839 C C . CYS A 1 226 ? 1.149 26.729 1.307 1.00 64.88 226 CYS A C 1
ATOM 1841 O O . CYS A 1 226 ? 0.278 27.603 1.261 1.00 64.88 226 CYS A O 1
ATOM 1843 N N . TYR A 1 227 ? 2.242 26.877 2.066 1.00 62.72 227 TYR A N 1
ATOM 1844 C CA . TYR A 1 227 ? 2.547 28.117 2.789 1.00 62.72 227 TYR A CA 1
ATOM 1845 C C . TYR A 1 227 ? 3.206 29.169 1.891 1.00 62.72 227 TYR A C 1
ATOM 1847 O O . TYR A 1 227 ? 2.924 30.359 2.049 1.00 62.72 227 TYR A O 1
ATOM 1855 N N . LEU A 1 228 ? 4.042 28.750 0.938 1.00 60.22 228 LEU A N 1
ATOM 1856 C CA . LEU A 1 228 ? 4.738 29.653 0.018 1.00 60.22 228 LEU A CA 1
ATOM 1857 C C . LEU A 1 228 ? 3.782 30.298 -0.997 1.00 60.22 228 LEU A C 1
ATOM 1859 O O . LEU A 1 228 ? 3.889 31.503 -1.242 1.00 60.22 228 LEU A O 1
ATOM 1863 N N . ASP A 1 229 ? 2.796 29.558 -1.509 1.00 54.69 229 ASP A N 1
ATOM 1864 C CA . ASP A 1 229 ? 1.832 30.076 -2.495 1.00 54.69 229 ASP A CA 1
ATOM 1865 C C . ASP A 1 229 ? 0.937 31.197 -1.943 1.00 54.69 229 ASP A C 1
ATOM 1867 O O . ASP A 1 229 ? 0.629 32.161 -2.649 1.00 54.69 229 ASP A O 1
ATOM 1871 N N . LYS A 1 230 ? 0.615 31.154 -0.642 1.00 55.50 230 LYS A N 1
ATOM 1872 C CA . LYS A 1 230 ? -0.153 32.210 0.047 1.00 55.50 230 LYS A CA 1
ATOM 1873 C C . LYS A 1 230 ? 0.574 33.556 0.118 1.00 55.50 230 LYS A C 1
ATOM 1875 O O . LYS A 1 230 ? -0.068 34.576 0.341 1.00 55.50 230 LYS A O 1
ATOM 1880 N N . SER A 1 231 ? 1.900 33.564 -0.033 1.00 55.19 231 SER A N 1
ATOM 1881 C CA . SER A 1 231 ? 2.723 34.775 0.083 1.00 55.19 231 SER A CA 1
ATOM 1882 C C . SER A 1 231 ? 2.917 35.520 -1.243 1.00 55.19 231 SER A C 1
ATOM 1884 O O . SER A 1 231 ? 3.292 36.691 -1.228 1.00 55.19 231 SER A O 1
ATOM 1886 N N . LYS A 1 232 ? 2.662 34.865 -2.386 1.00 56.88 232 LYS A N 1
ATOM 1887 C CA . LYS A 1 232 ? 2.992 35.394 -3.723 1.00 56.88 232 LYS A CA 1
ATOM 1888 C C . LYS A 1 232 ? 1.789 35.710 -4.612 1.00 56.88 232 LYS A C 1
ATOM 1890 O O . LYS A 1 232 ? 1.974 36.339 -5.648 1.00 56.88 232 LYS A O 1
ATOM 1895 N N . SER A 1 233 ? 0.570 35.336 -4.227 1.00 45.59 233 SER A N 1
ATOM 1896 C CA . SER A 1 233 ? -0.629 35.681 -4.996 1.00 45.59 233 SER A CA 1
ATOM 1897 C C . SER A 1 233 ? -1.841 35.909 -4.094 1.00 45.59 233 SER A C 1
ATOM 1899 O O . SER A 1 233 ? -2.071 35.176 -3.137 1.00 45.59 233 SER A O 1
ATOM 1901 N N . SER A 1 234 ? -2.655 36.910 -4.424 1.00 49.34 234 SER A N 1
ATOM 1902 C CA . SER A 1 234 ? -4.016 37.117 -3.908 1.00 49.34 234 SER A CA 1
ATOM 1903 C C . SER A 1 234 ? -5.009 36.076 -4.469 1.00 49.34 234 SER A C 1
ATOM 1905 O O . SER A 1 234 ? -6.155 36.395 -4.778 1.00 49.34 234 SER A O 1
ATOM 1907 N N . GLY A 1 235 ? -4.562 34.825 -4.623 1.00 43.81 235 GLY A N 1
ATOM 1908 C CA . GLY A 1 235 ? -5.287 33.712 -5.227 1.00 43.81 235 GLY A CA 1
ATOM 1909 C C . GLY A 1 235 ? -5.233 32.470 -4.337 1.00 43.81 235 GLY A C 1
ATOM 1910 O O . GLY A 1 235 ? -4.229 32.176 -3.700 1.00 43.81 235 GLY A O 1
ATOM 1911 N N . VAL A 1 236 ? -6.362 31.775 -4.261 1.00 42.97 236 VAL A N 1
ATOM 1912 C CA . VAL A 1 236 ? -6.635 30.571 -3.466 1.00 42.97 236 VAL A CA 1
ATOM 1913 C C . VAL A 1 236 ? -5.491 29.546 -3.551 1.00 42.97 236 VAL A C 1
ATOM 1915 O O . VAL A 1 236 ? -5.138 29.102 -4.638 1.00 42.97 236 VAL A O 1
ATOM 1918 N N . SER A 1 237 ? -4.946 29.121 -2.404 1.00 49.97 237 SER A N 1
ATOM 1919 C CA . SER A 1 237 ? -4.116 27.908 -2.340 1.00 49.97 237 SER A CA 1
ATOM 1920 C C . SER A 1 237 ? -4.955 26.736 -2.858 1.00 49.97 237 SER A C 1
ATOM 1922 O O . SER A 1 237 ? -5.996 26.434 -2.273 1.00 49.97 237 SER A O 1
ATOM 1924 N N . ILE A 1 238 ? -4.528 26.115 -3.965 1.00 58.00 238 ILE A N 1
ATOM 1925 C CA . ILE A 1 238 ? -5.271 25.046 -4.664 1.00 58.00 238 ILE A CA 1
ATOM 1926 C C . ILE A 1 238 ? -5.521 23.849 -3.729 1.00 58.00 238 ILE A C 1
ATOM 1928 O O . ILE A 1 238 ? -6.486 23.106 -3.902 1.00 58.00 238 ILE A O 1
ATOM 1932 N N . ILE A 1 239 ? -4.686 23.687 -2.696 1.00 69.25 239 ILE A N 1
ATOM 1933 C CA . ILE A 1 239 ? -4.717 22.549 -1.785 1.00 69.25 239 ILE A CA 1
ATOM 1934 C C . ILE A 1 239 ? -4.965 23.022 -0.356 1.00 69.25 239 ILE A C 1
ATOM 1936 O O . ILE A 1 239 ? -4.184 23.755 0.250 1.00 69.25 239 ILE A O 1
ATOM 1940 N N . SER A 1 240 ? -6.082 22.574 0.211 1.00 79.06 240 SER A N 1
ATOM 1941 C CA . SER A 1 240 ? -6.465 22.943 1.568 1.00 79.06 240 SER A CA 1
ATOM 1942 C C . SER A 1 240 ? -5.619 22.208 2.613 1.00 79.06 240 SER A C 1
ATOM 1944 O O . SER A 1 240 ? -5.243 21.048 2.442 1.00 79.06 240 SER A O 1
ATOM 1946 N N . SER A 1 241 ? -5.388 22.845 3.769 1.00 82.62 241 SER A N 1
ATOM 1947 C CA . SER A 1 241 ? -4.766 22.156 4.913 1.00 82.62 241 SER A CA 1
ATOM 1948 C C . SER A 1 241 ? -5.575 20.932 5.349 1.00 82.62 241 SER A C 1
ATOM 1950 O O . SER A 1 241 ? -4.995 19.990 5.877 1.00 82.62 241 SER A O 1
ATOM 1952 N N . ARG A 1 242 ? -6.896 20.946 5.125 1.00 84.56 242 ARG A N 1
ATOM 1953 C CA . ARG A 1 242 ? -7.777 19.802 5.363 1.00 84.56 242 ARG A CA 1
ATOM 1954 C C . ARG A 1 242 ? -7.355 18.602 4.516 1.00 84.56 242 ARG A C 1
ATOM 1956 O O . ARG A 1 242 ? -7.104 17.541 5.072 1.00 84.56 242 ARG A O 1
ATOM 1963 N N . PHE A 1 243 ? -7.188 18.796 3.210 1.00 83.19 243 PHE A N 1
ATOM 1964 C CA . PHE A 1 243 ? -6.789 17.734 2.287 1.00 83.19 243 PHE A CA 1
ATOM 1965 C C . PHE A 1 243 ? -5.441 17.103 2.662 1.00 83.19 243 PHE A C 1
ATOM 1967 O O . PHE A 1 243 ? -5.302 15.884 2.655 1.00 83.19 243 PHE A O 1
ATOM 1974 N N . ILE A 1 244 ? -4.454 17.913 3.056 1.00 85.69 244 ILE A N 1
ATOM 1975 C CA . ILE A 1 244 ? -3.136 17.403 3.473 1.00 85.69 244 ILE A CA 1
ATOM 1976 C C . ILE A 1 244 ? -3.259 16.503 4.709 1.00 85.69 244 ILE A C 1
ATOM 1978 O O . ILE A 1 244 ? -2.662 15.428 4.753 1.00 85.69 244 ILE A O 1
ATOM 1982 N N . LEU A 1 245 ? -4.032 16.928 5.714 1.00 89.94 245 LEU A N 1
ATOM 1983 C CA . LEU A 1 245 ? -4.227 16.152 6.941 1.00 89.94 245 LEU A CA 1
ATOM 1984 C C . LEU A 1 245 ? -5.001 14.854 6.672 1.00 89.94 245 LEU A C 1
ATOM 1986 O O . LEU A 1 245 ? -4.636 13.816 7.218 1.00 89.94 245 LEU A O 1
ATOM 1990 N N . GLU A 1 246 ? -6.002 14.888 5.788 1.00 87.12 246 GLU A N 1
ATOM 1991 C CA . GLU A 1 246 ? -6.719 13.686 5.339 1.00 87.12 246 GLU A CA 1
ATOM 1992 C C . GLU A 1 246 ? -5.773 12.692 4.655 1.00 87.12 246 GLU A C 1
ATOM 1994 O O . GLU A 1 246 ? -5.769 11.510 5.000 1.00 87.12 246 GLU A O 1
ATOM 1999 N N . ARG A 1 247 ? -4.901 13.160 3.750 1.00 88.81 247 ARG A N 1
ATOM 2000 C CA . ARG A 1 247 ? -3.900 12.307 3.085 1.00 88.81 247 ARG A CA 1
ATOM 2001 C C . ARG A 1 247 ? -2.931 11.670 4.074 1.00 88.81 247 ARG A C 1
ATOM 2003 O O . ARG A 1 247 ? -2.676 10.471 3.988 1.00 88.81 247 ARG A O 1
ATOM 2010 N N . GLN A 1 248 ? -2.445 12.433 5.049 1.00 93.81 248 GLN A N 1
ATOM 2011 C CA . GLN A 1 248 ? -1.594 11.891 6.109 1.00 93.81 248 GLN A CA 1
ATOM 2012 C C . GLN A 1 248 ? -2.326 10.829 6.948 1.00 93.81 248 GLN A C 1
ATOM 2014 O O . GLN A 1 248 ? -1.743 9.784 7.237 1.00 93.81 248 GLN A O 1
ATOM 2019 N N . GLY A 1 249 ? -3.595 11.065 7.305 1.00 93.69 249 GLY A N 1
ATOM 2020 C CA . GLY A 1 249 ? -4.423 10.111 8.051 1.00 93.69 249 GLY A CA 1
ATOM 2021 C C . GLY A 1 249 ? -4.624 8.797 7.296 1.00 93.69 249 GLY A C 1
ATOM 2022 O O . GLY A 1 249 ? -4.449 7.722 7.875 1.00 93.69 249 GLY A O 1
ATOM 2023 N N . ILE A 1 250 ? -4.892 8.880 5.990 1.00 89.88 250 ILE A N 1
ATOM 2024 C CA . ILE A 1 250 ? -5.015 7.724 5.092 1.00 89.88 250 ILE A CA 1
ATOM 2025 C C . ILE A 1 250 ? -3.718 6.913 5.087 1.00 89.88 250 ILE A C 1
ATOM 2027 O O . ILE A 1 250 ? -3.737 5.702 5.290 1.00 89.88 250 ILE A O 1
ATOM 2031 N N . ILE A 1 251 ? -2.572 7.560 4.878 1.00 94.25 251 ILE A N 1
ATOM 2032 C CA . ILE A 1 251 ? -1.287 6.854 4.787 1.00 94.25 251 ILE A CA 1
ATOM 2033 C C . ILE A 1 251 ? -0.937 6.181 6.120 1.00 94.25 251 ILE A C 1
ATOM 2035 O O . ILE A 1 251 ? -0.492 5.036 6.134 1.00 94.25 251 ILE A O 1
ATOM 2039 N N . LEU A 1 252 ? -1.190 6.849 7.249 1.00 97.25 252 LEU A N 1
ATOM 2040 C CA .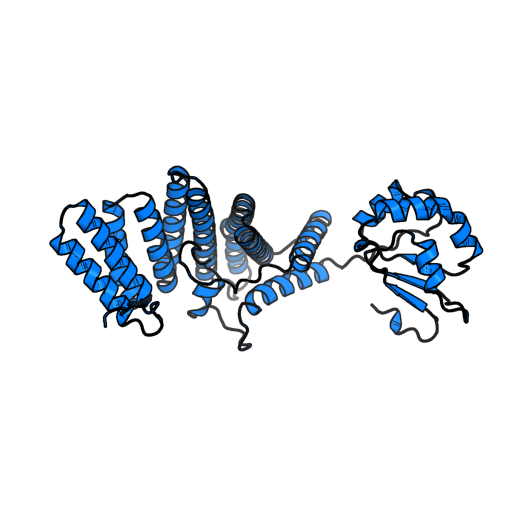 LEU A 1 252 ? -0.986 6.273 8.581 1.00 97.25 252 LEU A CA 1
ATOM 2041 C C . LEU A 1 252 ? -1.851 5.035 8.824 1.00 97.25 252 LEU A C 1
ATOM 2043 O O . LEU A 1 252 ? -1.359 4.058 9.387 1.00 97.25 252 LEU A O 1
ATOM 2047 N N . TYR A 1 253 ? -3.107 5.057 8.377 1.00 94.75 253 TYR A N 1
ATOM 2048 C CA . TYR A 1 25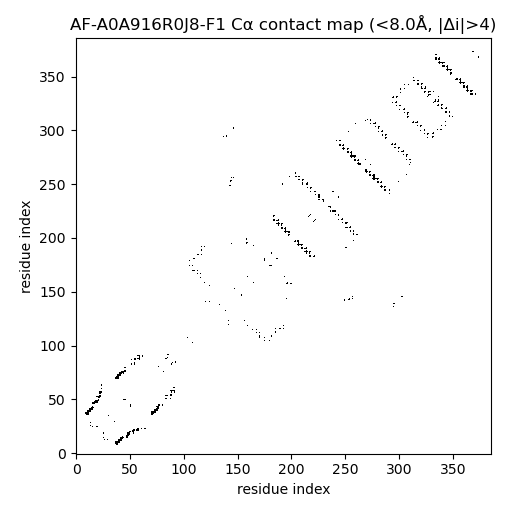3 ? -3.985 3.893 8.437 1.00 94.75 253 TYR A CA 1
ATOM 2049 C C . TYR A 1 253 ? -3.424 2.721 7.614 1.00 94.75 253 TYR A C 1
ATOM 2051 O O . TYR A 1 253 ? -3.318 1.609 8.125 1.00 94.75 253 TYR A O 1
ATOM 2059 N N . ASN A 1 254 ? -2.965 2.974 6.384 1.00 93.12 254 ASN A N 1
ATOM 2060 C CA . ASN A 1 254 ? -2.364 1.941 5.532 1.00 93.12 254 ASN A CA 1
ATOM 2061 C C . ASN A 1 254 ? -1.078 1.347 6.150 1.00 93.12 254 ASN A C 1
ATOM 2063 O O . ASN A 1 254 ? -0.904 0.131 6.176 1.00 93.12 254 ASN A O 1
ATOM 2067 N N . ILE A 1 255 ? -0.216 2.179 6.751 1.00 96.00 255 ILE A N 1
ATOM 2068 C CA . ILE A 1 255 ? 0.952 1.710 7.522 1.00 96.00 255 ILE A CA 1
ATOM 2069 C C . ILE A 1 255 ? 0.516 0.824 8.697 1.00 96.00 255 ILE A C 1
ATOM 2071 O O . ILE A 1 255 ? 1.163 -0.185 8.986 1.00 96.00 255 ILE A O 1
ATOM 2075 N N . ALA A 1 256 ? -0.563 1.188 9.393 1.00 95.81 256 ALA A N 1
ATOM 2076 C CA . ALA A 1 256 ? -1.052 0.401 10.514 1.00 95.81 256 ALA A CA 1
ATOM 2077 C C . ALA A 1 256 ? -1.515 -0.996 10.091 1.00 95.81 256 ALA A C 1
ATOM 2079 O O . ALA A 1 256 ? -1.215 -1.963 10.790 1.00 95.81 256 ALA A O 1
ATOM 2080 N N . LEU A 1 257 ? -2.179 -1.113 8.939 1.00 92.31 257 LEU A N 1
ATOM 2081 C CA . LEU A 1 257 ? -2.579 -2.404 8.380 1.00 92.31 257 LEU A CA 1
ATOM 2082 C C . LEU A 1 257 ? -1.380 -3.268 7.995 1.00 92.31 257 LEU A C 1
ATOM 2084 O O . LEU A 1 257 ? -1.405 -4.470 8.248 1.00 92.31 257 LEU A O 1
ATOM 2088 N N . CYS A 1 258 ? -0.302 -2.679 7.469 1.00 93.50 258 CYS A N 1
ATOM 2089 C CA . CYS A 1 258 ? 0.946 -3.412 7.253 1.00 93.50 258 CYS A CA 1
ATOM 2090 C C . CYS A 1 258 ? 1.480 -4.015 8.561 1.00 93.50 258 CYS A C 1
ATOM 2092 O O . CYS A 1 258 ? 1.828 -5.193 8.610 1.00 93.50 258 CYS A O 1
ATOM 2094 N N . TYR A 1 259 ? 1.526 -3.233 9.645 1.00 94.19 259 TYR A N 1
ATOM 2095 C CA . TYR A 1 259 ? 1.962 -3.747 10.947 1.00 94.19 259 TYR A CA 1
ATOM 2096 C C . TYR A 1 259 ? 1.009 -4.800 11.514 1.00 94.19 259 TYR A C 1
ATOM 2098 O O . TYR A 1 259 ? 1.468 -5.790 12.083 1.00 94.19 259 TYR A O 1
ATOM 2106 N N . TYR A 1 260 ? -0.299 -4.618 11.340 1.00 91.06 260 TYR A N 1
ATOM 2107 C CA . TYR A 1 260 ? -1.284 -5.613 11.741 1.00 91.06 260 TYR A CA 1
ATOM 2108 C C . TYR A 1 260 ? -1.053 -6.941 11.012 1.00 91.06 260 TYR A C 1
ATOM 2110 O O . TYR A 1 260 ? -0.892 -7.968 11.666 1.00 91.06 260 TYR A O 1
ATOM 2118 N N . LEU A 1 261 ? -0.893 -6.911 9.688 1.00 88.31 261 LEU A N 1
ATOM 2119 C CA . LEU A 1 261 ? -0.634 -8.102 8.880 1.00 88.31 261 LEU A CA 1
ATOM 2120 C C . LEU A 1 261 ? 0.698 -8.784 9.243 1.00 88.31 261 LEU A C 1
ATOM 2122 O O . LEU A 1 261 ? 0.758 -10.002 9.393 1.00 88.31 261 LEU A O 1
ATOM 2126 N N . LYS A 1 262 ? 1.767 -8.018 9.499 1.00 89.38 262 LYS A N 1
ATOM 2127 C CA . LYS A 1 262 ? 3.030 -8.586 10.019 1.00 89.38 262 LYS A CA 1
ATOM 2128 C C . LYS A 1 262 ? 2.846 -9.301 11.357 1.00 89.38 262 LYS A C 1
ATOM 2130 O O . LYS A 1 262 ? 3.553 -10.266 11.651 1.00 89.38 262 LYS A O 1
ATOM 2135 N N . SER A 1 263 ? 1.923 -8.820 12.188 1.00 87.50 263 SER A N 1
ATOM 2136 C CA . SER A 1 263 ? 1.640 -9.454 13.470 1.00 87.50 263 SER A CA 1
ATOM 2137 C C . SER A 1 263 ? 0.876 -10.769 13.323 1.00 87.50 263 SER A C 1
ATOM 2139 O O . SER A 1 263 ? 1.106 -11.661 14.133 1.00 87.50 263 SER A O 1
ATOM 2141 N N . THR A 1 264 ? 0.022 -10.909 12.301 1.00 81.12 264 THR A N 1
ATOM 2142 C CA . THR A 1 264 ? -0.783 -12.119 12.058 1.00 81.12 264 THR A CA 1
ATOM 2143 C C . THR A 1 264 ? -0.018 -13.200 11.295 1.00 81.12 264 THR A C 1
ATOM 2145 O O . THR A 1 264 ? -0.282 -14.382 11.495 1.00 81.12 264 THR A O 1
ATOM 2148 N N . GLN A 1 265 ? 0.987 -12.824 10.496 1.00 81.50 265 GLN A N 1
ATOM 2149 C CA . GLN A 1 265 ? 1.893 -13.761 9.813 1.00 81.50 265 GLN A CA 1
ATOM 2150 C C . GLN A 1 265 ? 2.759 -14.595 10.777 1.00 81.50 265 GLN A C 1
ATOM 2152 O O . GLN A 1 265 ? 3.266 -15.650 10.398 1.00 81.50 265 GLN A O 1
ATOM 2157 N N . ASN A 1 266 ? 2.924 -14.148 12.024 1.00 68.69 266 ASN A N 1
ATOM 2158 C CA . ASN A 1 266 ? 3.679 -14.854 13.053 1.00 68.69 266 ASN A CA 1
ATOM 2159 C C . ASN A 1 266 ? 2.724 -15.535 14.046 1.00 68.69 266 ASN A C 1
ATOM 2161 O O . ASN A 1 266 ? 1.7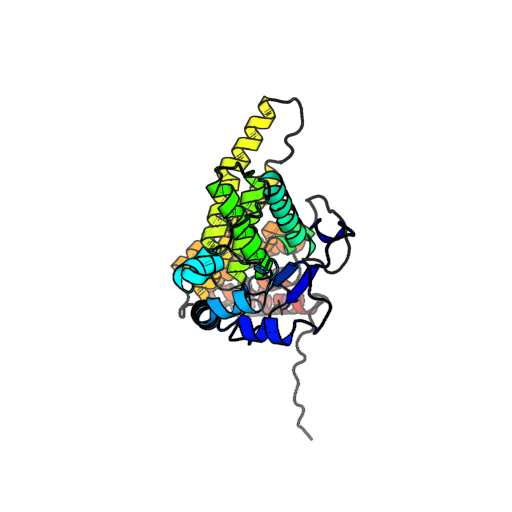92 -14.913 14.551 1.00 68.69 266 ASN A O 1
ATOM 2165 N N . SER A 1 267 ? 2.973 -16.810 14.360 1.00 71.19 267 SER A N 1
ATOM 2166 C CA . SER A 1 267 ? 2.289 -17.521 15.446 1.00 71.19 267 SER A CA 1
ATOM 2167 C C . SER A 1 267 ? 3.285 -17.800 16.578 1.00 71.19 267 SER A C 1
ATOM 2169 O O . SER A 1 267 ? 4.248 -18.537 16.347 1.00 71.19 267 SER A O 1
ATOM 2171 N N . PRO A 1 268 ? 3.095 -17.240 17.792 1.00 72.75 268 PRO A N 1
ATOM 2172 C CA . PRO A 1 268 ? 1.997 -16.363 18.231 1.00 72.75 268 PRO A CA 1
ATOM 2173 C C . PRO A 1 268 ? 2.100 -14.915 17.694 1.00 72.75 268 PRO A C 1
ATOM 2175 O O . PRO A 1 268 ? 3.177 -14.515 17.248 1.00 72.75 268 PRO A O 1
ATOM 2178 N N . PRO A 1 269 ? 1.014 -14.111 17.791 1.00 71.62 269 PRO A N 1
ATOM 2179 C CA . PRO A 1 269 ? 0.990 -12.737 17.297 1.00 71.62 269 PRO A CA 1
ATOM 2180 C C . PRO A 1 269 ? 2.105 -11.876 17.882 1.00 71.62 269 PRO A C 1
ATOM 2182 O O . PRO A 1 269 ? 2.331 -11.871 19.098 1.00 71.62 269 PRO A O 1
ATOM 2185 N N . ASN A 1 270 ? 2.770 -11.102 17.027 1.00 80.25 270 ASN A N 1
ATOM 2186 C CA . ASN A 1 270 ? 3.889 -10.281 17.471 1.00 80.25 270 ASN A CA 1
ATOM 2187 C C . ASN A 1 270 ? 3.399 -8.982 18.146 1.00 80.25 270 ASN A C 1
ATOM 2189 O O . ASN A 1 270 ? 2.868 -8.066 17.509 1.00 80.25 270 ASN A O 1
ATOM 2193 N N . PHE A 1 271 ? 3.535 -8.910 19.474 1.00 83.62 271 PHE A N 1
ATOM 2194 C CA . PHE A 1 271 ? 3.033 -7.800 20.297 1.00 83.62 271 PHE A CA 1
ATOM 2195 C C . PHE A 1 271 ? 3.608 -6.407 19.962 1.00 83.62 271 PHE A C 1
ATOM 2197 O O . PHE A 1 271 ? 2.841 -5.435 20.059 1.00 83.62 271 PHE A O 1
ATOM 2204 N N . PRO A 1 272 ? 4.898 -6.249 19.597 1.00 91.38 272 PRO A N 1
ATOM 2205 C CA . PRO A 1 272 ? 5.461 -4.977 19.149 1.00 91.38 272 PRO A CA 1
ATOM 2206 C C . PRO A 1 272 ? 4.803 -4.452 17.866 1.00 91.38 272 PRO A C 1
ATOM 2208 O O . PRO A 1 272 ? 4.491 -3.267 17.787 1.00 91.38 272 PRO A O 1
ATOM 2211 N N . GLU A 1 273 ? 4.512 -5.309 16.893 1.00 92.81 273 GLU A N 1
ATOM 2212 C CA . GLU A 1 273 ? 3.867 -4.950 15.627 1.00 92.81 273 GLU A CA 1
ATOM 2213 C C . GLU A 1 273 ? 2.419 -4.538 15.869 1.00 92.81 273 GLU A C 1
ATOM 2215 O O . GLU A 1 273 ? 1.999 -3.480 15.404 1.00 92.81 273 GLU A O 1
ATOM 2220 N N . LEU A 1 274 ? 1.689 -5.274 16.713 1.00 92.62 274 LEU A N 1
ATOM 2221 C CA . LEU A 1 274 ? 0.366 -4.844 17.171 1.00 92.62 274 LEU A CA 1
ATOM 2222 C C . LEU A 1 274 ? 0.421 -3.486 17.892 1.00 92.62 274 LEU A C 1
ATOM 2224 O O . LEU A 1 274 ? -0.511 -2.687 17.804 1.00 92.62 274 LEU A O 1
ATOM 2228 N N . GLN A 1 275 ? 1.499 -3.201 18.634 1.00 95.12 275 GLN A N 1
ATOM 2229 C CA . GLN A 1 275 ? 1.689 -1.887 19.253 1.00 95.12 275 GLN A CA 1
ATOM 2230 C C . GLN A 1 275 ? 1.926 -0.790 18.209 1.00 95.12 275 GLN A C 1
ATOM 2232 O O . GLN A 1 275 ? 1.353 0.289 18.344 1.00 95.12 275 GLN A O 1
ATOM 2237 N N . GLN A 1 276 ? 2.721 -1.054 17.171 1.00 96.00 276 GLN A N 1
ATOM 2238 C CA . GLN A 1 276 ? 2.923 -0.109 16.070 1.00 96.00 276 GLN A CA 1
ATOM 2239 C C . GLN A 1 276 ? 1.620 0.157 15.309 1.00 96.00 276 GLN A C 1
ATOM 2241 O O . GLN A 1 276 ? 1.283 1.319 15.087 1.00 96.00 276 GLN A O 1
ATOM 2246 N N . ALA A 1 277 ? 0.845 -0.887 14.996 1.00 96.12 277 ALA A N 1
ATOM 2247 C CA . ALA A 1 277 ? -0.464 -0.754 14.357 1.00 96.12 277 ALA A CA 1
ATOM 2248 C C . ALA A 1 277 ? -1.400 0.150 15.175 1.00 96.12 277 ALA A C 1
ATOM 2250 O O . ALA A 1 277 ? -1.920 1.139 14.658 1.00 96.12 277 ALA A O 1
ATOM 2251 N N . LYS A 1 278 ? -1.532 -0.115 16.483 1.00 97.00 278 LYS A N 1
ATOM 2252 C CA . LYS A 1 278 ? -2.335 0.705 17.404 1.00 97.00 278 LYS A CA 1
ATOM 2253 C C . LYS A 1 278 ? -1.906 2.176 17.390 1.00 97.00 278 LYS A C 1
ATOM 2255 O O . LYS A 1 278 ? -2.757 3.049 17.244 1.00 97.00 278 LYS A O 1
ATOM 2260 N N . LEU A 1 279 ? -0.608 2.460 17.532 1.00 98.06 279 LEU A N 1
ATOM 2261 C CA . LEU A 1 279 ? -0.097 3.838 17.555 1.00 98.06 279 LEU A CA 1
ATOM 2262 C C . LEU A 1 279 ? -0.416 4.578 16.250 1.00 98.06 279 LEU A C 1
ATOM 2264 O O . LEU A 1 279 ? -0.871 5.720 16.278 1.00 98.06 279 LEU A O 1
ATOM 2268 N N . LYS A 1 280 ? -0.234 3.915 15.104 1.00 98.31 280 LYS A N 1
ATOM 2269 C CA . LYS A 1 280 ? -0.499 4.507 13.788 1.00 98.31 280 LYS A CA 1
ATOM 2270 C C . LYS A 1 280 ? -1.989 4.739 13.531 1.00 98.31 280 LYS A C 1
ATOM 2272 O O . LYS A 1 280 ? -2.340 5.784 12.986 1.00 98.31 280 LYS A O 1
ATOM 2277 N N . LEU A 1 281 ? -2.866 3.851 14.003 1.00 97.38 281 LEU A N 1
ATOM 2278 C CA . LEU A 1 281 ? -4.320 4.067 13.982 1.00 97.38 281 LEU A CA 1
ATOM 2279 C C . LEU A 1 281 ? -4.738 5.233 14.883 1.00 97.38 281 LEU A C 1
ATOM 2281 O O . LEU A 1 281 ? -5.562 6.046 14.477 1.00 97.38 281 LEU A O 1
ATOM 2285 N N . GLN A 1 282 ? -4.143 5.373 16.069 1.00 98.25 282 GLN A N 1
ATOM 2286 C CA . GLN A 1 282 ? -4.412 6.513 16.952 1.00 98.25 282 GLN A CA 1
ATOM 2287 C C . GLN A 1 282 ? -3.976 7.842 16.316 1.00 98.25 282 GLN A C 1
ATOM 2289 O O . GLN A 1 282 ? -4.738 8.808 16.344 1.00 98.25 282 GLN A O 1
ATOM 2294 N N . GLU A 1 283 ? -2.791 7.891 15.694 1.00 98.25 283 GLU A N 1
ATOM 2295 C CA . GLU A 1 283 ? -2.341 9.062 14.925 1.00 98.25 283 GLU A CA 1
ATOM 2296 C C . GLU A 1 283 ? -3.302 9.370 13.759 1.00 98.25 283 GLU A C 1
ATOM 2298 O O . GLU A 1 283 ? -3.677 10.526 13.562 1.00 98.25 283 GLU A O 1
ATOM 2303 N N . SER A 1 284 ? -3.736 8.347 13.014 1.00 96.94 284 SER A N 1
ATOM 2304 C CA . SER A 1 284 ? -4.696 8.479 11.908 1.00 96.94 284 SER A CA 1
ATOM 2305 C C . SER A 1 284 ? -6.041 9.052 12.376 1.00 96.94 284 SER A C 1
ATOM 2307 O O . SER A 1 284 ? -6.499 10.065 11.840 1.00 96.94 284 SER A O 1
ATOM 2309 N N . LYS A 1 285 ? -6.619 8.484 13.445 1.00 96.69 285 LYS A N 1
ATOM 2310 C CA . LYS A 1 285 ? -7.867 8.945 14.076 1.00 96.69 285 LYS A CA 1
ATOM 2311 C C . LYS A 1 285 ? -7.801 10.428 14.432 1.00 96.69 285 LYS A C 1
ATOM 2313 O O . LYS A 1 285 ? -8.664 11.196 14.016 1.00 96.69 285 LYS A O 1
ATOM 2318 N N . GLN A 1 286 ? -6.736 10.845 15.120 1.00 98.06 286 GLN A N 1
ATOM 2319 C CA . GLN A 1 286 ? -6.541 12.241 15.525 1.00 98.06 286 GLN A CA 1
ATOM 2320 C C . GLN A 1 286 ? -6.490 13.205 14.335 1.00 98.06 286 GLN A C 1
ATOM 2322 O O . GLN A 1 286 ? -6.913 14.356 14.453 1.00 98.06 286 GLN A O 1
ATOM 2327 N N . LEU A 1 287 ? -5.933 12.785 13.195 1.00 95.88 287 LEU A N 1
ATOM 2328 C CA . LEU A 1 287 ? -5.913 13.619 11.995 1.00 95.88 287 LEU A CA 1
ATOM 2329 C C . LEU A 1 287 ? -7.304 13.751 11.379 1.00 95.88 287 LEU A C 1
ATOM 2331 O O . LEU A 1 287 ? -7.680 14.866 11.024 1.00 95.88 287 LEU A O 1
ATOM 2335 N N . PHE A 1 288 ? -8.073 12.664 11.303 1.00 93.19 288 PHE A N 1
ATOM 2336 C CA . PHE A 1 288 ? -9.438 12.697 10.771 1.00 93.19 288 PHE A CA 1
ATOM 2337 C C . PHE A 1 288 ? -10.413 13.475 11.661 1.00 93.19 288 PHE A C 1
ATOM 2339 O O . PHE A 1 288 ? -11.247 14.218 11.143 1.00 93.19 288 PHE A O 1
ATOM 2346 N N . GLU A 1 289 ? -10.264 13.400 12.982 1.00 94.88 289 GLU A N 1
ATOM 2347 C CA . GLU A 1 289 ? -11.025 14.231 13.923 1.00 94.88 289 GLU A CA 1
ATOM 2348 C C . GLU A 1 289 ? -10.741 15.723 13.718 1.00 94.88 289 GLU A C 1
ATOM 2350 O O . GLU A 1 289 ? -11.668 16.525 13.646 1.00 94.88 289 GLU A O 1
ATOM 2355 N N . LYS A 1 290 ? -9.468 16.110 13.539 1.00 95.31 290 LYS A N 1
ATOM 2356 C CA . LYS A 1 290 ? -9.081 17.517 13.306 1.00 95.31 290 LYS A CA 1
ATOM 2357 C C . LYS A 1 290 ? -9.723 18.128 12.064 1.00 95.31 290 LYS A C 1
ATOM 2359 O O . LYS A 1 290 ? -9.895 19.344 12.009 1.00 95.31 290 LYS A O 1
ATOM 2364 N N . VAL A 1 291 ? -10.033 17.312 11.060 1.00 89.69 291 VAL A N 1
ATOM 2365 C CA . VAL A 1 291 ? -10.683 17.757 9.819 1.00 89.69 291 VAL A CA 1
ATOM 2366 C C . VAL A 1 291 ? -12.190 17.493 9.791 1.00 89.69 291 VAL A C 1
ATOM 2368 O O . VAL A 1 291 ? -12.831 17.802 8.786 1.00 89.69 291 VAL A O 1
ATOM 2371 N N . ASN A 1 292 ? -12.763 16.979 10.885 1.00 90.00 292 ASN A N 1
ATOM 2372 C CA . ASN A 1 292 ? -14.172 16.596 11.013 1.00 90.00 292 ASN A CA 1
ATOM 2373 C C . ASN A 1 292 ? -14.627 15.557 9.971 1.00 90.00 292 ASN A C 1
ATOM 2375 O O . ASN A 1 292 ? -15.765 15.594 9.503 1.00 90.00 292 ASN A O 1
ATOM 2379 N N . SER A 1 293 ? -13.745 14.633 9.585 1.00 86.62 293 SER A N 1
ATOM 2380 C CA . SER A 1 293 ? -14.064 13.555 8.638 1.00 86.62 293 SER A CA 1
ATOM 2381 C C . SER A 1 293 ? -14.470 12.294 9.407 1.00 86.62 293 SER A C 1
ATOM 2383 O O . SER A 1 293 ? -13.760 11.290 9.416 1.00 86.62 293 SER A O 1
ATOM 2385 N N . PHE A 1 294 ? -15.617 12.365 10.093 1.00 89.00 294 PHE A N 1
ATOM 2386 C CA . PHE A 1 294 ? -16.082 11.334 11.034 1.00 89.00 294 PHE A CA 1
ATOM 2387 C C . PHE A 1 294 ? -16.408 9.982 10.389 1.00 89.00 294 PHE A C 1
ATOM 2389 O O . PHE A 1 294 ? -16.273 8.949 11.038 1.00 89.00 294 PHE A O 1
ATOM 2396 N N . SER A 1 295 ? -16.727 9.956 9.097 1.00 85.00 295 SER A N 1
ATOM 2397 C CA . SER A 1 295 ? -16.884 8.705 8.352 1.00 85.00 295 SER A CA 1
ATOM 2398 C C . SER A 1 295 ? -15.564 7.937 8.185 1.00 85.00 295 SER A C 1
ATOM 2400 O O . SER A 1 295 ? -15.560 6.711 8.180 1.00 85.00 295 SER A O 1
ATOM 2402 N N . LEU A 1 296 ? -14.420 8.632 8.126 1.00 85.62 296 LEU A N 1
ATOM 2403 C CA . LEU A 1 296 ? -13.095 8.001 8.179 1.00 85.62 296 LEU A CA 1
ATOM 2404 C C . LEU A 1 296 ? -12.722 7.622 9.618 1.00 85.62 296 LEU A C 1
ATOM 2406 O O . LEU A 1 296 ? -12.123 6.572 9.832 1.00 85.62 296 LEU A O 1
ATOM 2410 N N . VAL A 1 297 ? -13.121 8.429 10.609 1.00 92.12 297 VAL A N 1
ATOM 2411 C CA . VAL A 1 297 ? -12.954 8.086 12.035 1.00 92.12 297 VAL A CA 1
ATOM 2412 C C . VAL A 1 297 ? -13.644 6.759 12.360 1.00 92.12 297 VAL A C 1
ATOM 2414 O O . VAL A 1 297 ? -13.017 5.915 12.992 1.00 92.12 297 VAL A O 1
ATOM 2417 N N . ALA A 1 298 ? -14.869 6.541 11.870 1.00 89.44 298 ALA A N 1
ATOM 2418 C CA . ALA A 1 298 ? -15.584 5.266 11.969 1.00 89.44 298 ALA A CA 1
ATOM 2419 C C . ALA A 1 298 ? -14.719 4.080 11.494 1.00 89.44 298 ALA A C 1
ATOM 2421 O O . ALA A 1 298 ? -14.454 3.144 12.243 1.00 89.44 298 ALA A O 1
ATOM 2422 N N . GLN A 1 299 ? -14.167 4.151 10.279 1.00 87.19 299 GLN A N 1
ATOM 2423 C CA . GLN A 1 299 ? -13.321 3.074 9.739 1.00 87.19 299 GLN A CA 1
ATOM 2424 C C . GLN A 1 299 ? -12.069 2.805 10.587 1.00 87.19 299 GLN A C 1
ATOM 2426 O O . GLN A 1 299 ? -11.685 1.652 10.813 1.00 87.19 299 GLN A O 1
ATOM 2431 N N . VAL A 1 300 ? -11.438 3.870 11.092 1.00 92.31 300 VAL A N 1
ATOM 2432 C CA . VAL A 1 300 ? -10.272 3.745 11.973 1.00 92.31 300 VAL A CA 1
ATOM 2433 C C . VAL A 1 300 ? -10.654 3.102 13.306 1.00 92.31 300 VAL A C 1
ATOM 2435 O O . VAL A 1 300 ? -9.898 2.262 13.789 1.00 92.31 300 VAL A O 1
ATOM 2438 N N . ILE A 1 301 ? -11.801 3.459 13.894 1.00 94.06 301 ILE A N 1
ATOM 2439 C CA . ILE A 1 301 ? -12.270 2.902 15.172 1.00 94.06 301 ILE A CA 1
ATOM 2440 C C . ILE A 1 301 ? -12.517 1.396 15.058 1.00 94.06 301 ILE A C 1
ATOM 2442 O O . ILE A 1 301 ? -12.006 0.651 15.894 1.00 94.06 301 ILE A O 1
ATOM 2446 N N . ALA A 1 302 ? -13.208 0.944 14.009 1.00 90.94 302 ALA A N 1
ATOM 2447 C CA . ALA A 1 302 ? -13.450 -0.481 13.773 1.00 90.94 302 ALA A CA 1
ATOM 2448 C C . ALA A 1 302 ? -12.134 -1.286 13.734 1.00 90.94 302 ALA A C 1
ATOM 2450 O O . ALA A 1 302 ? -11.961 -2.275 14.451 1.00 90.94 302 ALA A O 1
ATOM 2451 N N . THR A 1 303 ? -11.153 -0.801 12.967 1.00 91.94 303 THR A N 1
ATOM 2452 C CA . THR A 1 303 ? -9.833 -1.446 12.845 1.00 91.94 303 THR A CA 1
ATOM 2453 C C . THR A 1 303 ? -9.033 -1.366 14.149 1.00 91.94 303 THR A C 1
ATOM 2455 O O . THR A 1 303 ? -8.376 -2.325 14.552 1.00 91.94 303 THR A O 1
ATOM 2458 N N . LEU A 1 304 ? -9.092 -0.233 14.853 1.00 95.81 304 LEU A N 1
ATOM 2459 C CA . LEU A 1 304 ? -8.426 -0.053 16.142 1.00 95.81 304 LEU A CA 1
ATOM 2460 C C . LEU A 1 304 ? -8.981 -1.017 17.197 1.00 95.81 304 LEU A C 1
ATOM 2462 O O . LEU A 1 304 ? -8.192 -1.584 17.954 1.00 95.81 304 LEU A O 1
ATOM 2466 N N . GLY A 1 305 ? -10.294 -1.260 17.199 1.00 95.62 305 GLY A N 1
ATOM 2467 C CA . GLY A 1 305 ? -10.939 -2.286 18.017 1.00 95.62 305 GLY A CA 1
ATOM 2468 C C . GLY A 1 305 ? -10.337 -3.672 17.779 1.00 95.62 305 GLY A C 1
ATOM 2469 O O . GLY A 1 305 ? -9.841 -4.280 18.724 1.00 95.62 305 GLY A O 1
ATOM 2470 N N . GLN A 1 306 ? -10.243 -4.112 16.519 1.00 93.00 306 GLN A N 1
ATOM 2471 C CA . GLN A 1 306 ? -9.640 -5.407 16.149 1.00 93.00 306 GLN A CA 1
ATOM 2472 C C . GLN A 1 306 ? -8.180 -5.538 16.618 1.00 93.00 306 GLN A C 1
ATOM 2474 O O . GLN A 1 306 ? -7.760 -6.579 17.127 1.00 93.00 306 GLN A O 1
ATOM 2479 N N . VAL A 1 307 ? -7.376 -4.478 16.470 1.00 93.88 307 VAL A N 1
ATOM 2480 C CA . VAL A 1 307 ? -5.979 -4.477 16.938 1.00 93.88 307 VAL A CA 1
ATOM 2481 C C . VAL A 1 307 ? -5.910 -4.601 18.463 1.00 93.88 307 VAL A C 1
ATOM 2483 O O . VAL A 1 307 ? -5.083 -5.349 18.991 1.00 93.88 307 VAL A O 1
ATOM 2486 N N . ILE A 1 308 ? -6.756 -3.868 19.189 1.00 95.50 308 ILE A N 1
ATOM 2487 C CA . ILE A 1 308 ? -6.791 -3.869 20.658 1.00 95.50 308 ILE A CA 1
ATOM 2488 C C . ILE A 1 308 ? -7.291 -5.219 21.198 1.00 95.50 308 ILE A C 1
ATOM 2490 O O . ILE A 1 308 ? -6.720 -5.732 22.167 1.00 95.50 308 ILE A O 1
ATOM 2494 N N . GLU A 1 309 ? -8.291 -5.811 20.548 1.00 94.38 309 GLU A N 1
ATOM 2495 C CA . GLU A 1 309 ? -8.813 -7.153 20.817 1.00 94.38 309 GLU A CA 1
ATOM 2496 C C . GLU A 1 309 ? -7.709 -8.210 20.683 1.00 94.38 309 GLU A C 1
ATOM 2498 O O . GLU A 1 309 ? -7.418 -8.929 21.640 1.00 94.38 309 GLU A O 1
ATOM 2503 N N . LYS A 1 310 ? -6.975 -8.228 19.557 1.00 91.75 310 LYS A N 1
ATOM 2504 C CA . LYS A 1 310 ? -5.829 -9.140 19.362 1.00 91.75 310 LYS A CA 1
ATOM 2505 C C . LYS A 1 310 ? -4.742 -8.964 20.422 1.00 91.75 310 LYS A C 1
ATOM 2507 O O . LYS A 1 310 ? -4.104 -9.941 20.819 1.00 91.75 310 LYS A O 1
ATOM 2512 N N . LYS A 1 311 ? -4.535 -7.739 20.915 1.00 92.00 311 LYS A N 1
ATOM 2513 C CA . LYS A 1 311 ? -3.616 -7.450 22.033 1.00 92.00 311 LYS A CA 1
ATOM 2514 C C . LYS A 1 311 ? -4.163 -7.870 23.399 1.00 92.00 311 LYS A C 1
ATOM 2516 O O . LYS A 1 311 ? -3.398 -7.836 24.362 1.00 92.00 311 LYS A O 1
ATOM 2521 N N . LYS A 1 312 ? -5.443 -8.239 23.500 1.00 93.19 312 LYS A N 1
ATOM 2522 C CA . LYS A 1 312 ? -6.155 -8.568 24.746 1.00 93.19 312 LYS A CA 1
ATOM 2523 C C . LYS A 1 312 ? -6.162 -7.419 25.757 1.00 93.19 312 LYS A C 1
ATOM 2525 O O . LYS A 1 312 ? -6.168 -7.631 26.968 1.00 93.19 312 LYS A O 1
ATOM 2530 N N . ALA A 1 313 ? -6.138 -6.179 25.270 1.00 95.38 313 ALA A N 1
ATOM 2531 C CA . ALA A 1 313 ? -6.171 -4.985 26.110 1.00 95.38 313 ALA A CA 1
ATOM 2532 C C . ALA A 1 313 ? -7.627 -4.607 26.438 1.00 95.38 313 ALA A C 1
ATOM 2534 O O . ALA A 1 313 ? -8.138 -3.582 25.996 1.00 95.38 313 ALA A O 1
ATOM 2535 N N . TRP A 1 314 ? -8.303 -5.453 27.222 1.00 97.12 314 TRP A N 1
ATOM 2536 C CA . TRP A 1 314 ? -9.760 -5.420 27.429 1.00 97.12 314 TRP A CA 1
ATOM 2537 C C . TRP A 1 314 ? -10.313 -4.086 27.940 1.00 97.12 314 TRP A C 1
ATOM 2539 O O . TRP A 1 314 ? -11.386 -3.668 27.522 1.00 97.12 314 TRP A O 1
ATOM 2549 N N . GLY A 1 315 ? -9.579 -3.395 28.817 1.00 97.50 315 GLY A N 1
ATOM 2550 C CA . GLY A 1 315 ? -9.994 -2.076 29.304 1.00 97.50 315 GLY A CA 1
ATOM 2551 C C . GLY A 1 315 ? -9.982 -1.010 28.205 1.00 97.50 315 GLY A C 1
ATOM 2552 O O . GLY A 1 315 ? -10.878 -0.177 28.145 1.00 97.50 315 GLY A O 1
ATOM 2553 N N . GLU A 1 316 ? -8.999 -1.058 27.303 1.00 97.75 316 GLU A N 1
ATOM 2554 C CA . GLU A 1 316 ? -8.967 -0.170 26.136 1.00 97.75 316 GLU A CA 1
ATOM 2555 C C . GLU A 1 316 ? -10.034 -0.563 25.107 1.00 97.75 316 GLU A C 1
ATOM 2557 O O . GLU A 1 316 ? -10.638 0.316 24.493 1.00 97.75 316 GLU A O 1
ATOM 2562 N N . LEU A 1 317 ? -10.294 -1.869 24.956 1.00 98.31 317 LEU A N 1
ATOM 2563 C CA . LEU A 1 317 ? -11.313 -2.393 24.044 1.00 98.31 317 LEU A CA 1
ATOM 2564 C C . LEU A 1 317 ? -12.712 -1.908 24.436 1.00 98.31 317 LEU A C 1
ATOM 2566 O O . LEU A 1 317 ? -13.496 -1.503 23.585 1.00 98.31 317 LEU A O 1
ATOM 2570 N N . GLU A 1 318 ? -13.010 -1.893 25.734 1.00 98.38 318 GLU A N 1
ATOM 2571 C CA . GLU A 1 318 ? -14.280 -1.381 26.250 1.00 98.38 318 GLU A CA 1
ATOM 2572 C C . GLU A 1 318 ? -14.480 0.098 25.907 1.00 98.38 318 GLU A C 1
ATOM 2574 O O . GLU A 1 318 ? -15.546 0.490 25.433 1.00 98.38 318 GLU A O 1
ATOM 2579 N N . VAL A 1 319 ? -13.444 0.918 26.111 1.00 98.25 319 VAL A N 1
ATOM 2580 C CA . VAL A 1 319 ? -13.497 2.359 25.829 1.00 98.25 319 VAL A CA 1
ATOM 2581 C C . VAL A 1 319 ? -13.729 2.606 24.342 1.00 98.25 319 VAL A C 1
ATOM 2583 O O . VAL A 1 319 ? -14.626 3.374 23.991 1.00 98.25 319 VAL A O 1
ATOM 2586 N N . ILE A 1 320 ? -12.957 1.942 23.475 1.00 97.75 320 ILE A N 1
ATOM 2587 C CA . ILE A 1 320 ? -13.048 2.171 22.031 1.00 97.75 320 ILE A CA 1
ATOM 2588 C C . ILE A 1 320 ? -14.353 1.626 21.443 1.00 97.75 320 ILE A C 1
ATOM 2590 O O . ILE A 1 320 ? -14.897 2.253 20.546 1.00 97.75 320 ILE A O 1
ATOM 2594 N N . ALA A 1 321 ? -14.904 0.528 21.972 1.00 97.75 321 ALA A N 1
ATOM 2595 C CA . ALA A 1 321 ? -16.181 -0.017 21.512 1.00 97.75 321 ALA A CA 1
ATOM 2596 C C . ALA A 1 321 ? -17.378 0.848 21.951 1.00 97.75 321 ALA A C 1
ATOM 2598 O O . ALA A 1 321 ? -18.324 1.034 21.190 1.00 97.75 321 ALA A O 1
ATOM 2599 N N . ILE A 1 322 ? -17.340 1.448 23.149 1.00 98.12 322 ILE A N 1
ATOM 2600 C CA . ILE A 1 322 ? -18.357 2.433 23.571 1.00 98.12 322 ILE A CA 1
ATOM 2601 C C . ILE A 1 322 ? -18.293 3.693 22.699 1.00 98.12 322 ILE A C 1
ATOM 2603 O O . ILE A 1 322 ? -19.330 4.283 22.386 1.00 98.12 322 ILE A O 1
ATOM 2607 N N . GLU A 1 323 ? -17.088 4.137 22.343 1.00 97.56 323 GLU A N 1
ATOM 2608 C CA . GLU A 1 323 ? -16.896 5.238 21.400 1.00 97.56 323 GLU A CA 1
ATOM 2609 C C . GLU A 1 323 ? -17.404 4.864 19.998 1.00 97.56 323 GLU A C 1
ATOM 2611 O O . GLU A 1 323 ? -18.172 5.628 19.410 1.00 97.56 323 GLU A O 1
ATOM 2616 N N . GLY A 1 324 ? -17.046 3.670 19.517 1.00 95.56 324 GLY A N 1
ATOM 2617 C CA . GLY A 1 324 ? -17.486 3.086 18.252 1.00 95.56 324 GLY A CA 1
ATOM 2618 C C . GLY A 1 324 ? -18.996 3.069 18.121 1.00 95.56 324 GLY A C 1
ATOM 2619 O O . GLY A 1 324 ? -19.501 3.628 17.156 1.00 95.56 324 GLY A O 1
ATOM 2620 N N . LEU A 1 325 ? -19.730 2.608 19.139 1.00 96.56 325 LEU A N 1
ATOM 2621 C CA . LEU A 1 325 ? -21.196 2.587 19.087 1.00 96.56 325 LEU A CA 1
ATOM 2622 C C . LEU A 1 325 ? -21.796 3.965 18.791 1.00 96.56 325 LEU A C 1
ATOM 2624 O O . LEU A 1 325 ? -22.772 4.055 18.053 1.00 96.56 325 LEU A O 1
ATOM 2628 N N . LYS A 1 326 ? -21.223 5.041 19.343 1.00 95.94 326 LYS A N 1
ATOM 2629 C CA . LYS A 1 326 ? -21.708 6.408 19.091 1.00 95.94 326 LYS A CA 1
ATOM 2630 C C . LYS A 1 326 ? -21.390 6.852 17.668 1.00 95.94 326 LYS A C 1
ATOM 2632 O O . LYS A 1 326 ? -22.251 7.403 16.995 1.00 95.94 326 LYS A O 1
ATOM 2637 N N . ILE A 1 327 ? -20.156 6.619 17.220 1.00 93.38 327 ILE A N 1
ATOM 2638 C CA . ILE A 1 327 ? -19.683 7.070 15.908 1.00 93.38 327 ILE A CA 1
ATOM 2639 C C . ILE A 1 327 ? -20.298 6.238 14.776 1.00 93.38 327 ILE A C 1
ATOM 2641 O O . ILE A 1 327 ? -20.726 6.803 13.775 1.00 93.38 327 ILE A O 1
ATOM 2645 N N . HIS A 1 328 ? -20.381 4.917 14.916 1.00 91.75 328 HIS A N 1
ATOM 2646 C CA . HIS A 1 328 ? -20.880 4.011 13.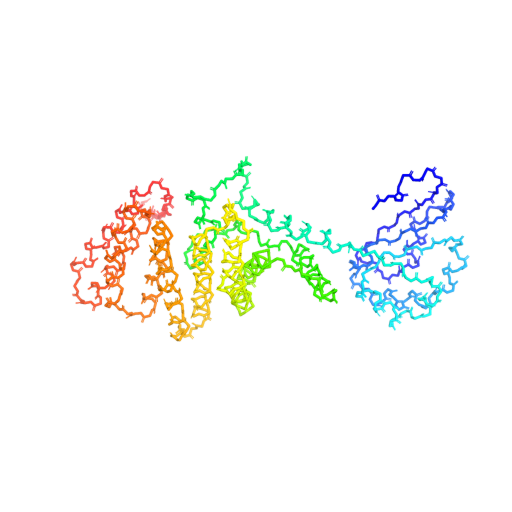884 1.00 91.75 328 HIS A CA 1
ATOM 2647 C C . HIS A 1 328 ? -22.390 4.120 13.668 1.00 91.75 328 HIS A C 1
ATOM 2649 O O . HIS A 1 328 ? -22.835 3.972 12.536 1.00 91.75 328 HIS A O 1
ATOM 2655 N N . GLN A 1 329 ? -23.166 4.451 14.707 1.00 91.44 329 GLN A N 1
ATOM 2656 C CA . GLN A 1 329 ? -24.600 4.734 14.563 1.00 91.44 329 GLN A CA 1
ATOM 2657 C C . GLN A 1 329 ? -24.885 5.968 13.696 1.00 91.44 329 GLN A C 1
ATOM 2659 O O . GLN A 1 329 ? -25.923 6.025 13.043 1.00 91.44 329 GLN A O 1
ATOM 2664 N N . GLU A 1 330 ? -23.993 6.961 13.705 1.00 91.44 330 GLU A N 1
ATOM 2665 C CA . GLU A 1 330 ? -24.187 8.225 12.984 1.00 91.44 330 GLU A CA 1
ATOM 2666 C C . GLU A 1 330 ? -23.440 8.262 11.639 1.00 91.44 330 GLU A C 1
ATOM 2668 O O . GLU A 1 330 ? -23.945 8.818 10.665 1.00 91.44 330 GLU A O 1
ATOM 2673 N N . TYR A 1 331 ? -22.251 7.656 11.568 1.00 86.25 331 TYR A N 1
ATOM 2674 C CA . TYR A 1 331 ? -21.321 7.780 10.437 1.00 86.25 331 TYR A CA 1
ATOM 2675 C C . TYR A 1 331 ? -20.819 6.444 9.869 1.00 86.25 331 TYR A C 1
ATOM 2677 O O . TYR A 1 331 ? -20.055 6.453 8.900 1.00 86.25 331 TYR A O 1
ATOM 2685 N N . GLY A 1 332 ? -21.173 5.317 10.490 1.00 83.75 332 GLY A N 1
ATOM 2686 C CA . GLY A 1 332 ? -20.726 3.979 10.103 1.00 83.75 332 GLY A CA 1
ATOM 2687 C C . GLY A 1 332 ? -21.824 3.157 9.435 1.00 83.75 332 GLY A C 1
ATOM 2688 O O . GLY A 1 332 ? -22.678 3.685 8.726 1.00 83.75 332 GLY A O 1
ATOM 2689 N N . ASN A 1 333 ? -21.770 1.843 9.642 1.00 85.50 333 ASN A N 1
ATOM 2690 C CA . ASN A 1 333 ? -22.768 0.891 9.162 1.00 85.50 333 ASN A CA 1
ATOM 2691 C C . ASN A 1 333 ? -23.118 -0.153 10.237 1.00 85.50 333 ASN A C 1
ATOM 2693 O O . ASN A 1 333 ? -22.434 -0.280 11.256 1.00 85.50 333 ASN A O 1
ATOM 2697 N N . ASP A 1 334 ? -24.165 -0.937 9.981 1.00 88.31 334 ASP A N 1
ATOM 2698 C CA . ASP A 1 334 ? -24.669 -1.934 10.931 1.00 88.31 334 ASP A CA 1
ATOM 2699 C C . ASP A 1 334 ? -23.648 -3.039 11.248 1.00 88.31 334 ASP A C 1
ATOM 2701 O O . ASP A 1 334 ? -23.625 -3.548 12.368 1.00 88.31 334 ASP A O 1
ATOM 2705 N N . LEU A 1 335 ? -22.748 -3.374 10.311 1.00 89.19 335 LEU A N 1
ATOM 2706 C CA . LEU A 1 335 ? -21.657 -4.326 10.561 1.00 89.19 335 LEU A CA 1
ATOM 2707 C C . LEU A 1 335 ? -20.710 -3.810 11.648 1.00 89.19 335 LEU A C 1
ATOM 2709 O O . LEU A 1 335 ? -20.340 -4.555 12.554 1.00 89.19 335 LEU A O 1
ATOM 2713 N N . GLN A 1 336 ? -20.336 -2.534 11.575 1.00 90.25 336 GLN A N 1
ATOM 2714 C CA . GLN A 1 336 ? -19.462 -1.897 12.559 1.00 90.25 336 GLN A CA 1
ATOM 2715 C C . GLN A 1 336 ? -20.153 -1.776 13.924 1.00 90.25 336 GLN A C 1
ATOM 2717 O O . GLN A 1 336 ? -19.543 -2.076 14.947 1.00 90.25 336 GLN A O 1
ATOM 2722 N N . VAL A 1 337 ? -21.446 -1.435 13.949 1.00 93.94 337 VAL A N 1
ATOM 2723 C CA . VAL A 1 337 ? -22.238 -1.410 15.194 1.00 93.94 337 VAL A CA 1
ATOM 2724 C C . VAL A 1 337 ? -22.322 -2.805 15.825 1.00 93.94 337 VAL A C 1
ATOM 2726 O O . VAL A 1 337 ? -22.146 -2.958 17.037 1.00 93.94 337 VAL A O 1
ATOM 2729 N N . ALA A 1 338 ? -22.561 -3.842 15.020 1.00 94.69 338 ALA A N 1
ATOM 2730 C CA . ALA A 1 338 ? -22.568 -5.220 15.498 1.00 94.69 338 ALA A CA 1
ATOM 2731 C C . ALA A 1 338 ? -21.198 -5.644 16.041 1.00 94.69 338 ALA A C 1
ATOM 2733 O O . ALA A 1 338 ? -21.124 -6.299 17.083 1.00 94.69 338 ALA A O 1
ATOM 2734 N N . GLN A 1 339 ? -20.121 -5.241 15.366 1.00 94.56 339 GLN A N 1
ATOM 2735 C CA . GLN A 1 339 ? -18.754 -5.502 15.797 1.00 94.56 339 GLN A CA 1
ATOM 2736 C C . GLN A 1 339 ? -18.460 -4.874 17.166 1.00 94.56 339 GLN A C 1
ATOM 2738 O O . GLN A 1 339 ? -17.919 -5.558 18.036 1.00 94.56 339 GLN A O 1
ATOM 2743 N N . ASP A 1 340 ? -18.879 -3.630 17.406 1.00 97.44 340 ASP A N 1
ATOM 2744 C CA . ASP A 1 340 ? -18.706 -2.988 18.714 1.00 97.44 340 ASP A CA 1
ATOM 2745 C C . ASP A 1 340 ? -19.450 -3.736 19.827 1.00 97.44 340 ASP A C 1
ATOM 2747 O O . ASP A 1 340 ? -18.917 -3.922 20.925 1.00 97.44 340 A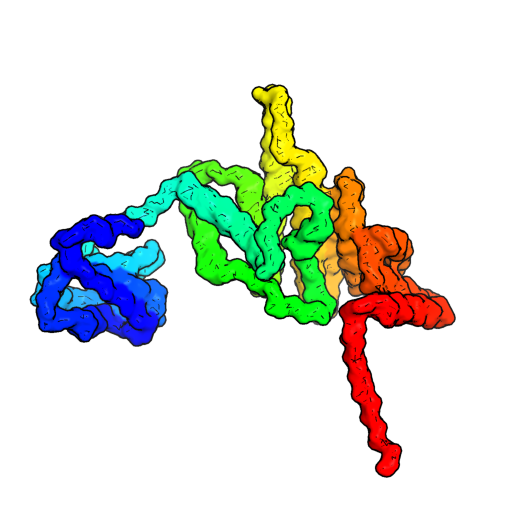SP A O 1
ATOM 2751 N N . TYR A 1 341 ? -20.674 -4.207 19.558 1.00 98.12 341 TYR A N 1
ATOM 2752 C CA . TYR A 1 341 ? -21.389 -5.063 20.508 1.00 98.12 341 TYR A CA 1
ATOM 2753 C C . TYR A 1 341 ? -20.651 -6.381 20.760 1.00 98.12 341 TYR A C 1
ATOM 2755 O O . TYR A 1 341 ? -20.595 -6.820 21.911 1.00 98.12 341 TYR A O 1
ATOM 2763 N N . GLY A 1 342 ? -20.047 -6.973 19.727 1.00 97.50 342 GLY A N 1
ATOM 2764 C CA . GLY A 1 342 ? -19.181 -8.147 19.847 1.00 97.50 342 GLY A CA 1
ATOM 2765 C C . GLY A 1 342 ? -17.975 -7.894 20.757 1.00 97.50 342 GLY A C 1
ATOM 2766 O O . GLY A 1 342 ? -17.743 -8.659 21.693 1.00 97.50 342 GLY A O 1
ATOM 2767 N N . PHE A 1 343 ? -17.272 -6.774 20.571 1.00 98.00 343 PHE A N 1
ATOM 2768 C CA . PHE A 1 343 ? -16.158 -6.376 21.436 1.00 98.00 343 PHE A CA 1
ATOM 2769 C C . PHE A 1 343 ? -16.591 -6.201 22.894 1.00 98.00 343 PHE A C 1
ATOM 2771 O O . PHE A 1 343 ? -15.930 -6.695 23.809 1.00 98.00 343 PHE A O 1
ATOM 2778 N N . LEU A 1 344 ? -17.724 -5.538 23.140 1.00 98.50 344 LEU A N 1
ATOM 2779 C CA . LEU A 1 344 ? -18.247 -5.376 24.499 1.00 98.50 344 LEU A CA 1
ATOM 2780 C C . LEU A 1 344 ? -18.669 -6.712 25.120 1.00 98.50 344 LEU A C 1
ATOM 2782 O O . LEU A 1 344 ? -18.503 -6.898 26.329 1.00 98.50 344 LEU A O 1
ATOM 2786 N N . ALA A 1 345 ? -19.209 -7.637 24.323 1.00 98.19 345 ALA A N 1
ATOM 2787 C CA . ALA A 1 345 ? -19.537 -8.978 24.787 1.00 98.19 345 ALA A CA 1
ATOM 2788 C C . ALA A 1 345 ? -18.274 -9.726 25.230 1.00 98.19 345 ALA A C 1
ATOM 2790 O O . ALA A 1 345 ? -18.258 -10.304 26.317 1.00 98.19 345 ALA A O 1
ATOM 2791 N N . GLU A 1 346 ? -17.192 -9.646 24.454 1.00 97.50 346 GLU A N 1
ATOM 2792 C CA . GLU A 1 346 ? -15.913 -10.256 24.815 1.00 97.50 346 GLU A CA 1
ATOM 2793 C C . GLU A 1 346 ? -15.322 -9.641 26.089 1.00 97.50 346 GLU A C 1
ATOM 2795 O O . GLU A 1 346 ? -14.915 -10.368 26.998 1.00 97.50 346 GLU A O 1
ATOM 2800 N N . VAL A 1 347 ? -15.368 -8.314 26.234 1.00 98.00 347 VAL A N 1
ATOM 2801 C CA . VAL A 1 347 ? -14.984 -7.640 27.487 1.00 98.00 347 VAL A CA 1
ATOM 2802 C C . VAL A 1 347 ? -15.808 -8.162 28.671 1.00 98.00 347 VAL A C 1
ATOM 2804 O O . VAL A 1 347 ? -15.252 -8.424 29.742 1.00 98.00 347 VAL A O 1
ATOM 2807 N N . ALA A 1 348 ? -17.122 -8.334 28.507 1.00 98.06 348 ALA A N 1
ATOM 2808 C CA . ALA A 1 348 ? -17.990 -8.862 29.557 1.00 98.06 348 ALA A CA 1
ATOM 2809 C C . ALA A 1 348 ? -17.648 -10.320 29.920 1.00 98.06 348 ALA A C 1
ATOM 2811 O O . ALA A 1 348 ? -17.624 -10.649 31.110 1.00 98.06 348 ALA A O 1
ATOM 2812 N N . LEU A 1 349 ? -17.303 -11.161 28.935 1.00 96.75 349 LEU A N 1
ATOM 2813 C CA . LEU A 1 349 ? -16.813 -12.527 29.167 1.00 96.75 349 LEU A CA 1
ATOM 2814 C C . LEU A 1 349 ? -15.531 -12.526 30.003 1.00 96.75 349 LEU A C 1
ATOM 2816 O O . LEU A 1 349 ? -15.437 -13.260 30.984 1.00 96.75 349 LEU A O 1
ATOM 2820 N N . GLN A 1 350 ? -14.568 -11.660 29.678 1.00 97.25 350 GLN A N 1
ATOM 2821 C CA . GLN A 1 350 ? -13.309 -11.555 30.429 1.00 97.25 350 GLN A CA 1
ATOM 2822 C C . GLN A 1 350 ? -13.524 -11.066 31.868 1.00 97.25 350 GLN A C 1
ATOM 2824 O O . GLN A 1 350 ? -12.786 -11.445 32.776 1.00 97.25 350 GLN A O 1
ATOM 2829 N N . LYS A 1 351 ? -14.579 -10.280 32.107 1.00 96.81 351 LYS A N 1
ATOM 2830 C CA . LYS A 1 351 ? -15.029 -9.876 33.449 1.00 96.81 351 LYS A CA 1
ATOM 2831 C C . LYS A 1 351 ? -15.872 -10.944 34.165 1.00 96.81 351 LYS A C 1
ATOM 2833 O O . LYS A 1 351 ? -16.353 -10.682 35.263 1.00 96.81 351 LYS A O 1
ATOM 2838 N N . SER A 1 352 ? -16.064 -12.127 33.572 1.00 97.50 352 SER A N 1
ATOM 2839 C CA . SER A 1 352 ? -16.953 -13.193 34.071 1.00 97.50 352 SER A CA 1
ATOM 2840 C C . SER A 1 352 ? -18.416 -12.754 34.253 1.00 97.50 352 SER A C 1
ATOM 2842 O O . SER A 1 352 ? -19.149 -13.327 35.059 1.00 97.50 352 SER A O 1
ATOM 2844 N N . ASN A 1 353 ? -18.860 -11.736 33.507 1.00 97.38 353 ASN A N 1
ATOM 2845 C CA . ASN A 1 353 ? -20.244 -11.270 33.508 1.00 97.38 353 ASN A CA 1
ATOM 2846 C C . ASN A 1 353 ? -21.018 -11.918 32.351 1.00 97.38 353 ASN A C 1
ATOM 2848 O O . ASN A 1 353 ? -21.260 -11.304 31.309 1.00 97.38 353 ASN A O 1
ATOM 2852 N N . TRP A 1 354 ? -21.378 -13.187 32.543 1.00 96.19 354 TRP A N 1
ATOM 2853 C CA . TRP A 1 354 ? -21.992 -14.038 31.519 1.00 96.19 354 TRP A CA 1
ATOM 2854 C C . TRP A 1 354 ? -23.350 -13.521 31.029 1.00 96.19 354 TRP A C 1
ATOM 2856 O O . TRP A 1 354 ? -23.641 -13.603 29.840 1.00 96.19 354 TRP A O 1
ATOM 2866 N N . GLU A 1 355 ? -24.160 -12.949 31.924 1.00 97.75 355 GLU A N 1
ATOM 2867 C CA . GLU A 1 355 ? -25.472 -12.387 31.578 1.00 97.75 355 GLU A CA 1
ATOM 2868 C C . GLU A 1 355 ? -25.326 -11.194 30.625 1.00 97.75 355 GLU A C 1
ATOM 2870 O O . GLU A 1 355 ? -25.978 -11.125 29.580 1.00 97.75 355 GLU A O 1
ATOM 2875 N N . GLN A 1 356 ? -24.412 -10.275 30.947 1.00 97.25 356 GLN A N 1
ATOM 2876 C CA . GLN A 1 356 ? -24.145 -9.117 30.102 1.00 97.25 356 GLN A CA 1
ATOM 2877 C C . GLN A 1 356 ? -23.507 -9.526 28.768 1.00 97.25 356 GLN A C 1
ATOM 2879 O O . GLN A 1 356 ? -23.861 -8.962 27.732 1.00 97.25 356 GLN A O 1
ATOM 2884 N N . ALA A 1 357 ? -22.600 -10.507 28.781 1.00 98.00 357 ALA A N 1
ATOM 2885 C CA . ALA A 1 357 ? -21.988 -11.041 27.569 1.00 98.00 357 ALA A CA 1
ATOM 2886 C C . ALA A 1 357 ? -23.027 -11.639 26.610 1.00 98.00 357 ALA A C 1
ATOM 2888 O O . ALA A 1 357 ? -23.005 -11.324 25.418 1.00 98.00 357 ALA A O 1
ATOM 2889 N N . LEU A 1 358 ? -23.969 -12.438 27.125 1.00 97.56 358 LEU A N 1
ATOM 2890 C CA . LEU A 1 358 ? -25.060 -13.008 26.333 1.00 97.56 358 LEU A CA 1
ATOM 2891 C C . LEU A 1 358 ? -25.919 -11.902 25.710 1.00 97.56 358 LEU A C 1
ATOM 2893 O O . LEU A 1 358 ? -26.086 -11.862 24.494 1.00 97.56 358 LEU A O 1
ATOM 2897 N N . LYS A 1 359 ? -26.369 -10.941 26.523 1.00 98.12 359 LYS A N 1
ATOM 2898 C CA . LYS A 1 359 ? -27.200 -9.818 26.064 1.00 98.12 359 LYS A CA 1
ATOM 2899 C C . LYS A 1 359 ? -26.525 -8.979 24.975 1.00 98.12 359 LYS A C 1
ATOM 2901 O O . LYS A 1 359 ? -27.186 -8.510 24.050 1.00 98.12 359 LYS A O 1
ATOM 2906 N N . LEU A 1 360 ? -25.222 -8.729 25.097 1.00 98.06 360 LEU A N 1
ATOM 2907 C CA . LEU A 1 360 ? -24.456 -7.981 24.095 1.00 98.06 360 LEU A CA 1
ATOM 2908 C C . LEU A 1 360 ? -24.252 -8.799 22.813 1.00 98.06 360 LEU A C 1
ATOM 2910 O O . LEU A 1 360 ? -24.404 -8.251 21.725 1.00 98.06 360 LEU A O 1
ATOM 2914 N N . SER A 1 361 ? -24.008 -10.104 22.935 1.00 96.69 361 SER A N 1
ATOM 2915 C CA . SER A 1 361 ? -23.896 -11.012 21.784 1.00 96.69 361 SER A CA 1
ATOM 2916 C C . SER A 1 361 ? -25.209 -11.090 20.999 1.00 96.69 361 SER A C 1
ATOM 2918 O O . SER A 1 361 ? -25.207 -10.992 19.775 1.00 96.69 361 SER A O 1
ATOM 2920 N N . GLU A 1 362 ? -26.349 -11.172 21.689 1.00 96.75 362 GLU A N 1
ATOM 2921 C CA . GLU A 1 362 ? -27.678 -11.126 21.064 1.00 96.75 362 GLU A CA 1
ATOM 2922 C C . GLU A 1 362 ? -27.921 -9.801 20.331 1.00 96.75 362 GLU A C 1
ATOM 2924 O O . GLU A 1 362 ? -28.488 -9.788 19.239 1.00 96.75 362 GLU A O 1
ATOM 2929 N N . LYS A 1 363 ? -27.473 -8.667 20.888 1.00 96.19 363 LYS A N 1
ATOM 2930 C CA . LYS A 1 363 ? -27.543 -7.372 20.193 1.00 96.19 363 LYS A CA 1
ATOM 2931 C C . LYS A 1 363 ? -26.684 -7.337 18.934 1.00 96.19 363 LYS A C 1
ATOM 2933 O O . LYS A 1 363 ? -27.152 -6.813 17.924 1.00 96.19 363 LYS A O 1
ATOM 2938 N N . ALA A 1 364 ? -25.472 -7.890 18.981 1.00 95.19 364 ALA A N 1
ATOM 2939 C CA . ALA A 1 364 ? -24.609 -7.994 17.808 1.00 95.19 364 ALA A CA 1
ATOM 2940 C C . ALA A 1 364 ? -25.293 -8.818 16.704 1.00 95.19 364 ALA A C 1
ATOM 2942 O O . ALA A 1 364 ? -25.446 -8.337 15.584 1.00 95.19 364 ALA A O 1
ATOM 2943 N N . LEU A 1 365 ? -25.797 -10.010 17.044 1.00 93.75 365 LEU A N 1
ATOM 2944 C CA . LEU A 1 365 ? -26.484 -10.905 16.105 1.00 93.75 365 LEU A CA 1
ATOM 2945 C C . LEU A 1 365 ? -27.753 -10.286 15.518 1.00 93.75 365 LEU A C 1
ATOM 2947 O O . LEU A 1 365 ? -27.961 -10.360 14.312 1.00 93.75 365 LEU A O 1
ATOM 2951 N N . ASN A 1 366 ? -28.581 -9.643 16.344 1.00 93.69 366 ASN A N 1
ATOM 2952 C CA . ASN A 1 366 ? -29.781 -8.964 15.860 1.00 93.69 366 ASN A CA 1
ATOM 2953 C C . ASN A 1 366 ? -29.423 -7.823 14.902 1.00 93.69 366 ASN A C 1
ATOM 2955 O O . ASN A 1 366 ? -30.041 -7.700 13.852 1.00 93.69 366 ASN A O 1
ATOM 2959 N N . THR A 1 367 ? -28.404 -7.021 15.226 1.00 92.25 367 THR A N 1
ATOM 2960 C CA . THR A 1 367 ? -27.928 -5.953 14.331 1.00 92.25 367 THR A CA 1
ATOM 2961 C C . THR A 1 367 ? -27.481 -6.524 12.980 1.00 92.25 367 THR A C 1
ATOM 2963 O O . THR A 1 367 ? -27.890 -6.007 11.948 1.00 92.25 367 THR A O 1
ATOM 2966 N N . LEU A 1 368 ? -26.733 -7.636 12.968 1.00 88.81 368 LEU A N 1
ATOM 2967 C CA . LEU A 1 368 ? -26.349 -8.324 11.726 1.00 88.81 368 LEU A CA 1
ATOM 2968 C C . LEU A 1 368 ? -27.552 -8.880 10.957 1.00 88.81 368 LEU A C 1
ATOM 2970 O O . LEU A 1 368 ? -27.582 -8.796 9.737 1.00 88.81 368 LEU A O 1
ATOM 2974 N N . PHE A 1 369 ? -28.537 -9.446 11.655 1.00 85.25 369 PHE A N 1
ATOM 2975 C CA . PHE A 1 369 ? -29.731 -10.018 11.033 1.00 85.25 369 PHE A CA 1
ATOM 2976 C C . PHE A 1 369 ? -30.577 -8.961 10.310 1.00 85.25 369 PHE A C 1
ATOM 2978 O O . PHE A 1 369 ? -31.144 -9.241 9.257 1.00 85.25 369 PHE A O 1
ATOM 2985 N N . TYR A 1 370 ? -30.659 -7.749 10.867 1.00 82.12 370 TYR A N 1
ATOM 2986 C CA . TYR A 1 370 ? -31.399 -6.637 10.264 1.00 82.12 370 TYR A CA 1
ATOM 2987 C C . TYR A 1 370 ? -30.562 -5.781 9.302 1.00 82.12 370 TYR A C 1
ATOM 2989 O O . TYR A 1 370 ? -31.143 -4.968 8.586 1.00 82.12 370 TYR A O 1
ATOM 2997 N N . ALA A 1 371 ? -29.241 -5.977 9.238 1.00 78.69 371 ALA A N 1
ATOM 2998 C CA . ALA A 1 371 ? -28.388 -5.359 8.229 1.00 78.69 371 ALA A CA 1
ATOM 2999 C C . ALA A 1 371 ? -28.738 -5.954 6.852 1.00 78.69 371 ALA A C 1
ATOM 3001 O O . ALA A 1 371 ? -28.405 -7.099 6.547 1.00 78.69 371 ALA A O 1
ATOM 3002 N N . THR A 1 372 ? -29.450 -5.197 6.017 1.00 56.47 372 THR A N 1
ATOM 3003 C CA . THR A 1 372 ? -30.149 -5.672 4.806 1.00 56.47 372 THR A CA 1
ATOM 3004 C C . THR A 1 372 ? -29.280 -6.142 3.624 1.00 56.47 372 THR A C 1
ATOM 3006 O O . THR A 1 372 ? -29.778 -6.158 2.510 1.00 56.47 372 THR A O 1
ATOM 3009 N N . ASP A 1 373 ? -28.039 -6.593 3.821 1.00 50.69 373 ASP A N 1
ATOM 3010 C CA . ASP A 1 373 ? -27.181 -7.120 2.738 1.00 50.69 373 ASP A CA 1
ATOM 3011 C C . ASP A 1 373 ? -26.216 -8.235 3.196 1.00 50.69 373 ASP A C 1
ATOM 3013 O O . ASP A 1 373 ? -25.094 -8.366 2.706 1.00 50.69 373 ASP A O 1
ATOM 3017 N N . ILE A 1 374 ? -26.634 -9.082 4.140 1.00 47.03 374 ILE A N 1
ATOM 3018 C CA . ILE A 1 374 ? -25.848 -10.258 4.537 1.00 47.03 374 ILE A CA 1
ATOM 3019 C C . ILE A 1 374 ? -26.661 -11.513 4.239 1.00 47.03 374 ILE A C 1
ATOM 3021 O O . ILE A 1 374 ? -27.505 -11.938 5.026 1.00 47.03 374 ILE A O 1
ATOM 3025 N N . THR A 1 375 ? -26.384 -12.161 3.106 1.00 36.84 375 THR A N 1
ATOM 3026 C CA . THR A 1 375 ? -26.700 -13.585 2.962 1.00 36.84 375 THR A CA 1
ATOM 3027 C C . THR A 1 375 ? -25.861 -14.346 3.983 1.00 36.84 375 THR A C 1
ATOM 3029 O O . THR A 1 375 ? -24.713 -14.702 3.715 1.00 36.84 375 THR A O 1
ATOM 3032 N N . LEU A 1 376 ? -26.415 -14.567 5.175 1.00 38.81 376 LEU A N 1
ATOM 3033 C CA . LEU A 1 376 ? -25.883 -15.551 6.108 1.00 38.81 376 LEU A CA 1
ATOM 3034 C C . LEU A 1 376 ? -25.833 -16.904 5.374 1.00 38.81 376 LEU A C 1
ATOM 3036 O O . LEU A 1 376 ? -26.796 -17.238 4.671 1.00 38.81 376 LEU A O 1
ATOM 3040 N N . PRO A 1 377 ? -24.746 -17.689 5.498 1.00 33.44 377 PRO A N 1
ATOM 3041 C CA . PRO A 1 377 ? -24.743 -19.054 5.003 1.00 33.44 377 PRO A CA 1
ATOM 3042 C C . PRO A 1 377 ? -25.904 -19.766 5.686 1.00 33.44 377 PRO A C 1
ATOM 3044 O O . PRO A 1 377 ? -25.944 -19.874 6.910 1.00 33.44 377 PRO A O 1
ATOM 3047 N N . THR A 1 378 ? -26.879 -20.204 4.899 1.00 34.03 378 THR A N 1
ATOM 3048 C CA . THR A 1 378 ? -27.907 -21.108 5.393 1.00 34.03 378 THR A CA 1
ATOM 3049 C C . THR A 1 378 ? -27.181 -22.342 5.907 1.00 34.03 378 THR A C 1
ATOM 3051 O O . THR A 1 378 ? -26.555 -23.073 5.136 1.00 34.03 378 THR A O 1
ATOM 3054 N N . GLU A 1 379 ? -27.212 -22.553 7.223 1.00 34.53 379 GLU A N 1
ATOM 3055 C CA . GLU A 1 379 ? -26.872 -23.846 7.794 1.00 34.53 379 GLU A CA 1
ATOM 3056 C C . GLU A 1 379 ? -27.731 -24.879 7.065 1.00 34.53 379 GLU A C 1
ATOM 3058 O O . GLU A 1 379 ? -28.964 -24.859 7.134 1.00 34.53 379 GLU A O 1
ATOM 3063 N N . LYS A 1 380 ? -27.076 -25.777 6.326 1.00 36.25 380 LYS A N 1
ATOM 3064 C CA . LYS A 1 380 ? -27.680 -27.055 5.978 1.00 36.25 380 LYS A CA 1
ATOM 3065 C C . LYS A 1 380 ? -27.953 -27.763 7.297 1.00 36.25 380 LYS A C 1
ATOM 3067 O O . LYS A 1 380 ? -27.085 -28.436 7.843 1.00 36.25 380 LYS A O 1
ATOM 3072 N N . ILE A 1 381 ? -29.160 -27.587 7.815 1.00 33.66 381 ILE A N 1
ATOM 3073 C CA . ILE A 1 381 ? -29.717 -28.507 8.790 1.00 33.66 381 ILE A CA 1
ATOM 3074 C C . ILE A 1 381 ? -29.966 -29.794 8.005 1.00 33.66 381 ILE A C 1
ATOM 3076 O O . ILE A 1 381 ? -30.978 -29.930 7.313 1.00 33.66 381 ILE A O 1
ATOM 3080 N N . ASP A 1 382 ? -29.001 -30.711 8.066 1.00 37.38 382 ASP A N 1
ATOM 3081 C CA . ASP A 1 382 ? -29.171 -32.093 7.632 1.00 37.38 382 ASP A CA 1
ATOM 3082 C C . ASP A 1 382 ? -30.291 -32.717 8.474 1.00 37.38 382 ASP A C 1
ATOM 3084 O O . ASP A 1 382 ? -30.090 -33.248 9.566 1.00 37.38 382 ASP A O 1
ATOM 3088 N N . THR A 1 383 ? -31.515 -32.629 7.963 1.00 31.53 383 THR A N 1
ATOM 3089 C CA . THR A 1 383 ? -32.670 -33.366 8.467 1.00 31.53 383 THR A CA 1
ATOM 3090 C C . THR A 1 383 ? -32.655 -34.760 7.849 1.00 31.53 383 THR A C 1
ATOM 3092 O O . THR A 1 383 ? -33.433 -35.078 6.957 1.00 31.53 383 THR A O 1
ATOM 3095 N N . TYR A 1 384 ? -31.764 -35.622 8.342 1.00 37.56 384 TYR A N 1
ATOM 3096 C CA . TYR A 1 384 ? -31.960 -37.069 8.246 1.00 37.56 384 TYR A CA 1
ATOM 3097 C C . TYR A 1 384 ? -32.679 -37.560 9.500 1.00 37.56 384 TYR A C 1
ATOM 3099 O O . TYR A 1 384 ? -32.049 -38.031 10.438 1.00 37.56 384 TYR A O 1
ATOM 3107 N N . PHE A 1 385 ? -34.005 -37.445 9.496 1.00 37.47 385 PHE A N 1
ATOM 3108 C CA . PHE A 1 385 ? -34.909 -38.293 10.274 1.00 37.47 385 PHE A CA 1
ATOM 3109 C C . PHE A 1 385 ? -36.249 -38.358 9.538 1.00 37.47 385 PHE A C 1
ATOM 3111 O O . PHE A 1 385 ? -37.063 -37.446 9.658 1.00 37.47 385 PHE A O 1
ATOM 3118 N N . TYR A 1 386 ? -36.421 -39.377 8.694 1.00 39.50 386 TYR A N 1
ATOM 3119 C CA . TYR A 1 386 ? -37.387 -40.476 8.845 1.00 39.50 386 TYR A CA 1
ATOM 3120 C C . TYR A 1 386 ? -37.279 -41.433 7.658 1.00 39.50 386 TYR A C 1
ATOM 3122 O O . TYR A 1 386 ? -37.263 -40.947 6.505 1.00 39.50 386 TYR A O 1
#

Solvent-accessible surface area (backbone atoms only — not comparable to full-atom values): 21696 Å² total; per-residue (Å²): 141,71,77,82,79,53,95,82,66,56,67,43,81,45,74,53,61,43,85,52,54,47,54,64,65,51,52,61,72,69,52,69,92,69,80,76,54,64,26,40,38,38,34,50,57,86,59,24,75,44,42,70,59,18,34,38,49,39,32,73,50,37,71,56,48,66,74,72,53,88,46,56,75,44,76,53,68,51,76,69,52,48,54,48,36,54,72,51,13,44,72,45,50,70,70,54,71,86,83,82,80,90,75,76,54,72,69,53,46,52,51,49,52,50,50,53,56,55,47,60,69,51,67,80,48,96,73,80,98,65,94,74,77,96,83,56,80,70,60,52,77,76,57,52,76,75,70,79,87,51,90,63,87,73,85,72,78,77,58,66,53,72,65,57,48,50,52,51,55,50,45,53,49,52,37,56,76,68,71,51,91,70,58,48,64,62,52,24,51,50,27,43,50,54,12,50,37,24,46,78,66,69,37,42,72,60,12,43,50,27,30,50,54,17,42,49,30,50,66,46,56,43,45,51,50,52,58,55,47,60,75,77,43,103,54,81,60,93,64,52,74,55,57,48,37,46,53,46,18,40,40,29,39,50,45,14,51,43,26,41,52,60,12,67,77,35,90,73,65,40,65,70,33,37,48,50,15,46,53,27,29,52,56,15,33,56,33,23,57,76,61,69,39,54,54,56,30,28,58,38,42,56,53,42,39,54,44,31,53,77,69,64,42,48,76,60,30,44,54,48,24,59,49,33,43,62,42,16,75,76,43,50,45,48,67,55,36,17,47,23,28,40,49,44,13,52,42,25,48,77,70,69,35,58,70,59,15,50,56,27,40,52,51,14,52,50,38,47,71,69,35,92,82,63,86,67,81,77,76,80,75,81,80,86,80,133

Nearest PDB structures (foldseek):
  4wnf-assembly1_A  TM=7.687E-01  e=7.613E-04  Homo sapiens
  5a7d-assembly4_D  TM=6.702E-01  e=1.277E-04  Drosophila melanogaster
  3sf4-assembly1_A  TM=6.927E-01  e=2.521E-04  Homo sapiens
  4wne-assembly1_A  TM=6.540E-01  e=2.416E-04  Homo sapiens
  6hc2-assembly4_S  TM=6.414E-01  e=2.745E-04  Homo sapiens

Foldseek 3Di:
DCPVVPPPFQEAEAEDDQADQEDVVSCVVPQDPDDGGQEYEYDDLVSHPNNLSHLLNCLVCVVVCVVPPPHYYHYDDDPVSVVSNCVRRVVNVVPDDDDDDDDDDLVVLLVLLVVLLVVLQVVLDPDDDDPDDPDDPSVQVSQADDQPVPPDPVPPDDAPDPVSLVSNVVSVVVCVVVVHDHQLVSQLSNLQSQLVSCVVVVVLVSSLVSLVSSLVSLVPVVVVVLVVVVVPDPDDSPDDPLNSLLSNLSSLQSNLSSLVVVQVVDVVGDLVSLVSSLVSLVSSLVSCVVSVVLLNNLVSLLVNLVSCVSNVVLVVNLVSLVVNCVSCVPRNALLSNLSSLQSVLVSCVVVVNNVSSVVSNVVSVVSVVPRPPDPDPPPPPPPPDD

Radius of gyration: 29.21 Å; Cα contacts (8 Å, |Δi|>4): 418; chains: 1; bounding box: 68×78×87 Å